Protein AF-0000000086037771 (afdb_homodimer)

Foldseek 3Di:
DPPCPDPPPPPPPDPDDDDDDDDDDDDDDDDDDDDDDDDCPPPCPPDDPPVPCPPPPCPVPPQLAQPDDPVLADADDPPFEEEEEPQLDFLNVLLQLLSLVVVHAYEYEEQDPVSQVVSLVVSCVPRNNLRYHYDYADLLDLVRLLVVLVVCCVRVVAHAEYEYDWADLLLFFAAPVPDDPVSLCRHCSGLAVSVVSNVVSLQSRQSHDRHRYEYEYEADALCVPDQDGRSRSNNVSRVVRNVVQVVVQVSCVVSVNQRYHYEYEYLWAEPDSRLVSPCPDLVSVVLCLQTYDYSNVSSNVRSVVSNVCSVVVPRDYYYHHPDDPVNSVVSVCCCVVPVPSACVPHHHD/DPPCPDPPPPPPPDPDDDDDDDDDDDDDDDDDDDDPDDDCPPPCPDDDPPPVCPVPPCPVVPLLAQPDDPVLADAQDPPFEEEEEPQLDFLNVLLQLLSLVVVHAYEYEEQDPVSQVVSLVVSCVPRNNLRYHYDYADLLDLVRLLVVLVVCCVRVVAHAEYEYDWADLLLFFAAPVPDDPVSLCRHCSGLAVSVVSNVVSLQVRQSHDRHRHEYEYEADALCVPDQDGRSRSNNVSRVVRNVVQVVVQVSCVVSVNQRYHYEYEYLWAEPDSRLVSPCPDLVSVVLCLQTYDYSNVSSNVRSVVSNVCSVVVPRDYYYHHPDDPVNSVVSVCCCVPPVPSACVPHHHD

Radius of gyration: 31.1 Å; Cα contacts (8 Å, |Δi|>4): 1207; chains: 2; bounding box: 119×74×64 Å

Secondary structure (DSSP, 8-state):
----------------------------------------------S-------------------SS-GGGPPP--SSPEEEESS-SSHHHHHHHHHHHHTT-EEEEEES-HHHHHHHHHHHHHHH-TTSEEEEE--TT-HHHHHHHHHHHHHHHSS-SEEEE-----TT----GGG--HHHHHHHHIIIIIHHHHHHHHHHHHHHTSTT-EEEEEE--TTTTS---TT-HHHHHHHHHHHHHHHHHHHHHHHTT--SEEEEEEE--SB-SHHHHTTTTSHHHHHHHHHH-B-HHHHHHHHHHHHHHHHHHT--S--EEESS-HHHHHHHHHHHHHH-TTTTSSS---/----------------------------------------------S-------------------SS-GGGPPP--SSPEEEESS-SSHHHHHHHHHHHHTT-EEEEEES-HHHHHHHHHHHHHHH-TTSEEEEE--TT-HHHHHHHHHHHHHHHSS-SEEEE-----TT----GGG--HHHHHHHHIIIIIHHHHHHHHHHHHHHTSTT-EEEEEE--TTTTS---TT-HHHHHHHHHHHHHHHHHHHHHHHTT--SEEEEEEE--SB-SHHHHTTTTSHHHHHHHHHH-B-HHHHHHHHHHHHHHHHHHT--S--EEESS-HHHHHHHHHHHHHH-TTTTSSS---

Sequence (698 aa):
MACAAFPTLALSLLRPRGLEGGQATRASPLPLLAGLDSLNQTTDLSEVSSRRNFDRKSWTRRAIRAEFPPEEREPMVPPYNVLITGSTKGIGYALAKEFLRAGDNVLICSRSAERVESAVQNLNEEYGEQHVWGTVCDVRVGKEVKELVAFAREKMKYVDIWINNAGSNAYSYKPLAETSDEDLMEVVTTNTLGLMICCREAINLMLSQPRGGHIFNIDGAGSDGRPTPRFAAYGATKRSVVHLTKSLQAELQMQDVKNVMVHNLSPGMVTTDLLMSGATTKQAKFFINILAEPPEVVAEYLVRSVRSVPTSGNQKPTYIRFLTGLKAYSQIFSRIAFGARRNRHLIEDMACAAFPTLALSLLRPRGLEGGQATRASPLPLLAGLDSLNQTTDLSEVSSRRNFDRKSWTRRAIRAEFPPEEREPMVPPYNVLITGSTKGIGYALAKEFLRAGDNVLICSRSAERVESAVQNLNEEYGEQHVWGTVCDVRVGKEVKELVAFAREKMKYVDIWINNAGSNAYSYKPLAETSDEDLMEVVTTNTLGLMICCREAINLMLSQPRGGHIFNIDGAGSDGRPTPRFAAYGATKRSVVHLTKSLQAELQMQDVKNVMVHNLSPGMVTTDLLMSGATTKQAKFFINILAEPPEVVAEYLVRSVRSVPTSGNQKPTYIRFLTGLKAYSQIFSRIAFGARRNRHLIED

InterPro domains:
  IPR002347 Short-chain dehydrogenase/reductase SDR [PF00106] (82-277)
  IPR002347 Short-chain dehydrogenase/reductase SDR [PR00080] (157-168)
  IPR002347 Short-chain dehydrogenase/reductase SDR [PR00080] (213-221)
  IPR002347 Short-chain dehydrogenase/reductase SDR [PR00080] (234-253)
  IPR002347 Short-chain dehydrogenase/reductase SDR [PR00081] (81-98)
  IPR002347 Short-chain dehydrogenase/reductase SDR [PR00081] (157-168)
  IPR002347 Short-chain dehydrogenase/reductase SDR [PR00081] (207-223)
  IPR002347 Short-chain dehydrogenase/reductase SDR [PR00081] (234-253)
  IPR002347 Short-chain dehydrogenase/reductase SDR [PR00081] (258-275)
  IPR020904 Short-chain dehydrogenase/reductase, conserved site [PS00061] (221-249)
  IPR036291 NAD(P)-binding domain superfamily [SSF51735] (81-303)
  IPR052625 Chlorophyll b Reductase [PTHR24314] (74-341)

Solvent-accessible surface area (backbone atoms only — not comparable to full-atom values): 38034 Å² total; per-residue (Å²): 52,68,70,70,79,64,75,82,70,79,68,77,75,69,81,78,78,80,87,79,81,81,76,86,76,83,83,78,80,83,81,76,88,89,78,92,76,80,88,63,84,69,78,75,81,66,75,83,67,74,69,73,73,70,71,74,67,71,71,64,75,70,62,77,53,59,72,54,56,77,86,63,48,44,83,62,60,80,63,41,32,33,38,34,35,38,19,56,47,56,54,33,28,28,36,50,52,44,40,44,73,74,58,24,32,37,37,34,22,22,71,44,60,67,46,28,52,53,40,44,51,56,48,26,74,75,70,34,68,88,34,52,47,61,45,67,34,43,54,64,38,62,67,40,46,51,50,50,50,52,51,42,37,71,76,60,65,52,55,43,35,36,35,48,50,45,65,48,57,61,75,53,65,45,46,62,71,73,54,50,67,67,44,49,49,46,20,43,36,34,39,40,46,11,46,51,48,48,50,24,52,50,49,54,51,19,38,70,38,53,53,14,26,40,35,33,39,53,49,40,25,21,46,85,66,52,59,29,57,36,35,23,69,43,13,15,35,20,28,16,48,56,41,30,40,48,6,49,42,50,38,34,53,75,51,68,41,73,52,52,45,45,28,41,33,31,64,37,34,42,68,29,72,70,51,56,60,53,53,78,42,69,68,43,33,53,49,45,22,51,61,37,40,50,32,59,63,46,19,54,54,49,50,57,56,56,57,45,38,57,67,68,62,61,79,62,77,47,77,51,60,68,60,39,73,68,56,48,52,52,41,49,47,41,24,75,76,70,55,48,49,65,53,62,77,41,83,68,129,54,71,70,72,79,65,75,80,70,80,69,76,74,72,81,77,83,76,83,78,77,85,85,80,73,82,78,80,79,83,81,76,90,89,75,92,72,79,88,64,85,70,77,74,83,67,75,84,66,74,68,71,72,70,68,71,64,70,68,59,73,66,61,77,54,60,72,52,56,78,85,63,46,44,83,61,60,80,65,43,31,33,37,34,35,39,20,56,48,58,53,33,28,28,36,50,52,42,40,44,73,73,58,24,32,38,37,34,21,21,72,45,60,68,48,29,53,52,39,43,50,57,48,28,74,73,70,34,68,88,35,52,47,58,45,68,35,44,54,66,36,62,71,39,45,51,51,48,50,53,50,44,37,71,75,59,64,55,53,44,36,40,35,48,50,46,64,46,56,61,73,54,64,44,47,59,71,72,55,50,68,68,43,51,49,48,20,44,36,34,37,41,45,10,45,51,47,48,50,24,52,49,50,53,52,19,38,71,37,54,52,15,26,38,35,32,40,52,49,40,25,21,44,84,65,52,58,29,58,34,36,24,68,42,14,15,34,20,30,16,47,57,41,30,39,49,5,49,42,48,38,33,52,75,50,69,39,72,52,52,47,45,28,41,32,32,65,37,35,45,68,31,71,71,50,54,59,53,54,78,43,70,66,43,33,54,49,44,22,50,60,38,40,50,33,59,65,46,18,53,55,51,49,57,55,56,57,45,38,57,68,68,62,62,78,62,78,47,77,50,60,68,61,38,72,68,58,47,51,52,41,50,48,40,26,74,75,71,54,47,49,64,53,63,78,43,83,67,130

pLDDT: mean 80.68, std 28.63, range [15.07, 98.94]

Nearest PDB structures (foldseek):
  8cwl-assembly1_B  TM=8.605E-01  e=1.372E-14  Homo sapiens
  1iy8-assembly1_B  TM=8.433E-01  e=8.515E-14  Leifsonia aquatica
  6jhb-assembly1_B-2  TM=7.775E-01  e=3.754E-15  Microcystis aeruginosa FACHB-905 = DIANCHI905
  5o98-assembly2_B  TM=7.908E-01  e=5.638E-14  Catharanthus roseus
  5o98-assembly1_A  TM=7.936E-01  e=1.364E-13  Catharanthus roseus

Structure (mmCIF, N/CA/C/O backbone):
data_AF-0000000086037771-model_v1
#
loop_
_entity.id
_entity.type
_entity.pdbx_description
1 polymer 'chlorophyll(ide) b reductase'
#
loop_
_atom_site.group_PDB
_atom_site.id
_atom_site.type_symbol
_atom_site.label_atom_id
_atom_site.label_alt_id
_atom_site.label_comp_id
_atom_site.label_asym_id
_atom_site.label_entity_id
_atom_site.label_seq_id
_atom_site.pdbx_PDB_ins_code
_atom_site.Cartn_x
_atom_site.Cartn_y
_atom_site.Cartn_z
_atom_site.occupancy
_atom_site.B_iso_or_equiv
_atom_site.auth_seq_id
_atom_site.auth_comp_id
_atom_site.auth_asym_id
_atom_site.auth_atom_id
_atom_site.pdbx_PDB_model_num
ATOM 1 N N . MET A 1 1 ? 10.148 10.547 -3.143 1 18.75 1 MET A N 1
ATOM 2 C CA . MET A 1 1 ? 11.461 10.672 -3.77 1 18.75 1 MET A CA 1
ATOM 3 C C . MET A 1 1 ? 11.422 10.195 -5.215 1 18.75 1 MET A C 1
ATOM 5 O O . MET A 1 1 ? 11.195 9.016 -5.48 1 18.75 1 MET A O 1
ATOM 9 N N . ALA A 1 2 ? 10.977 11.148 -6.008 1 21.39 2 ALA A N 1
ATOM 10 C CA . ALA A 1 2 ? 10.508 11.008 -7.383 1 21.39 2 ALA A CA 1
ATOM 11 C C . ALA A 1 2 ? 11.609 10.469 -8.289 1 21.39 2 ALA A C 1
ATOM 13 O O . ALA A 1 2 ? 12.609 11.148 -8.531 1 21.39 2 ALA A O 1
ATOM 14 N N . CYS A 1 3 ? 11.945 9.266 -7.988 1 23.08 3 CYS A N 1
ATOM 15 C CA . CYS A 1 3 ? 12.945 8.75 -8.914 1 23.08 3 CYS A CA 1
ATOM 16 C C . CYS A 1 3 ? 12.492 8.914 -10.359 1 23.08 3 CYS A C 1
ATOM 18 O O . CYS A 1 3 ? 11.469 8.359 -10.758 1 23.08 3 CYS A O 1
ATOM 20 N N . ALA A 1 4 ? 12.766 10.055 -10.922 1 23.73 4 ALA A N 1
ATOM 21 C CA . ALA A 1 4 ? 12.578 10.477 -12.312 1 23.73 4 ALA A CA 1
ATOM 22 C C . ALA A 1 4 ? 13.172 9.461 -13.281 1 23.73 4 ALA A C 1
ATOM 24 O O . ALA A 1 4 ? 14.398 9.312 -13.359 1 23.73 4 ALA A O 1
ATOM 25 N N . ALA A 1 5 ? 12.617 8.305 -13.242 1 26.16 5 ALA A N 1
ATOM 26 C CA . ALA A 1 5 ? 13.102 7.465 -14.336 1 26.16 5 ALA A CA 1
ATOM 27 C C . ALA A 1 5 ? 13 8.195 -15.672 1 26.16 5 ALA A C 1
ATOM 29 O O . ALA A 1 5 ? 11.898 8.469 -16.156 1 26.16 5 ALA A O 1
ATOM 30 N N . PHE A 1 6 ? 13.875 9.219 -15.891 1 27.41 6 PHE A N 1
ATOM 31 C CA . PHE A 1 6 ? 13.945 9.984 -17.125 1 27.41 6 PHE A CA 1
ATOM 32 C C . PHE A 1 6 ? 14.125 9.062 -18.328 1 27.41 6 PHE A C 1
ATOM 34 O O . PHE A 1 6 ? 14.766 8.016 -18.219 1 27.41 6 PHE A O 1
ATOM 41 N N . PRO A 1 7 ? 13.234 9.102 -19.266 1 28.2 7 PRO A N 1
ATOM 42 C CA . PRO A 1 7 ? 13.352 8.359 -20.531 1 28.2 7 PRO A CA 1
ATOM 43 C C . PRO A 1 7 ? 14.75 8.43 -21.125 1 28.2 7 PRO A C 1
ATOM 45 O O . PRO A 1 7 ? 15.492 9.383 -20.875 1 28.2 7 PRO A O 1
ATOM 48 N N . THR A 1 8 ? 15.453 7.332 -21.203 1 26.8 8 THR A N 1
ATOM 49 C CA . THR A 1 8 ? 16.703 7.156 -21.953 1 26.8 8 THR A CA 1
ATOM 50 C C . THR A 1 8 ? 16.656 7.922 -23.266 1 26.8 8 THR A C 1
ATOM 52 O O . THR A 1 8 ? 15.852 7.602 -24.156 1 26.8 8 THR A O 1
ATOM 55 N N . LEU A 1 9 ? 16.484 9.266 -23.156 1 24.27 9 LEU A N 1
ATOM 56 C CA . LEU A 1 9 ? 16.719 9.93 -24.438 1 24.27 9 LEU A CA 1
ATOM 57 C C . LEU A 1 9 ? 18.016 9.453 -25.078 1 24.27 9 LEU A C 1
ATOM 59 O O . LEU A 1 9 ? 19.094 9.578 -24.484 1 24.27 9 LEU A O 1
ATOM 63 N N . ALA A 1 10 ? 17.953 8.312 -25.859 1 24.06 10 ALA A N 1
ATOM 64 C CA . ALA A 1 10 ? 19.016 7.938 -26.797 1 24.06 10 ALA A CA 1
ATOM 65 C C . ALA A 1 10 ? 19.578 9.164 -27.516 1 24.06 10 ALA A C 1
ATOM 67 O O . ALA A 1 10 ? 18.922 9.734 -28.375 1 24.06 10 ALA A O 1
ATOM 68 N N . LEU A 1 11 ? 20.078 10.164 -26.703 1 21.5 11 LEU A N 1
ATOM 69 C CA . LEU A 1 11 ? 20.766 11.242 -27.375 1 21.5 11 LEU A CA 1
ATOM 70 C C . LEU A 1 11 ? 21.844 10.695 -28.312 1 21.5 11 LEU A C 1
ATOM 72 O O . LEU A 1 11 ? 22.781 10.016 -27.859 1 21.5 11 LEU A O 1
ATOM 76 N N . SER A 1 12 ? 21.453 10.344 -29.516 1 21.69 12 SER A N 1
ATOM 77 C CA . SER A 1 12 ? 22.391 10.156 -30.625 1 21.69 12 SER A CA 1
ATOM 78 C C . SER A 1 12 ? 23.422 11.281 -30.672 1 21.69 12 SER A C 1
ATOM 80 O O . SER A 1 12 ? 23.062 12.453 -30.812 1 21.69 12 SER A O 1
ATOM 82 N N . LEU A 1 13 ? 24.375 11.094 -29.781 1 21.02 13 LEU A N 1
ATOM 83 C CA . LEU A 1 13 ? 25.578 11.898 -29.703 1 21.02 13 LEU A CA 1
ATOM 84 C C . LEU A 1 13 ? 26.141 12.203 -31.094 1 21.02 13 LEU A C 1
ATOM 86 O O . LEU A 1 13 ? 26.438 11.281 -31.859 1 21.02 13 LEU A O 1
ATOM 90 N N . LEU A 1 14 ? 25.656 13.305 -31.625 1 18.83 14 LEU A N 1
ATOM 91 C CA . LEU A 1 14 ? 26.25 13.867 -32.812 1 18.83 14 LEU A CA 1
ATOM 92 C C . LEU A 1 14 ? 27.75 14.086 -32.656 1 18.83 14 LEU A C 1
ATOM 94 O O . LEU A 1 14 ? 28.203 14.477 -31.562 1 18.83 14 LEU A O 1
ATOM 98 N N . ARG A 1 15 ? 28.562 13.516 -33.531 1 21.62 15 ARG A N 1
ATOM 99 C CA . ARG A 1 15 ? 30 13.453 -33.719 1 21.62 15 ARG A CA 1
ATOM 100 C C . ARG A 1 15 ? 30.594 14.852 -33.844 1 21.62 15 ARG A C 1
ATOM 102 O O . ARG A 1 15 ? 30.469 15.5 -34.875 1 21.62 15 ARG A O 1
ATOM 109 N N . PRO A 1 16 ? 30.328 15.766 -32.719 1 16.59 16 PRO A N 1
ATOM 110 C CA . PRO A 1 16 ? 30.844 17.047 -33.188 1 16.59 16 PRO A CA 1
ATOM 111 C C . PRO A 1 16 ? 32.344 17.016 -33.469 1 16.59 16 PRO A C 1
ATOM 113 O O . PRO A 1 16 ? 33.094 16.266 -32.812 1 16.59 16 PRO A O 1
ATOM 116 N N . ARG A 1 17 ? 32.781 17.594 -34.594 1 18.31 17 ARG A N 1
ATOM 117 C CA . ARG A 1 17 ? 34.062 17.625 -35.281 1 18.31 17 ARG A CA 1
ATOM 118 C C . ARG A 1 17 ? 35.094 18.422 -34.5 1 18.31 17 ARG A C 1
ATOM 120 O O . ARG A 1 17 ? 36.25 18.016 -34.375 1 18.31 17 ARG A O 1
ATOM 127 N N . GLY A 1 18 ? 34.688 19.719 -34.062 1 16.14 18 GLY A N 1
ATOM 128 C CA . GLY A 1 18 ? 35.625 20.656 -34.688 1 16.14 18 GLY A CA 1
ATOM 129 C C . GLY A 1 18 ? 36.906 20.828 -33.906 1 16.14 18 GLY A C 1
ATOM 130 O O . GLY A 1 18 ? 37.969 20.422 -34.375 1 16.14 18 GLY A O 1
ATOM 131 N N . LEU A 1 19 ? 37.062 22.078 -33.156 1 17.3 19 LEU A N 1
ATOM 132 C CA . LEU A 1 19 ? 38.062 23.078 -33.438 1 17.3 19 LEU A CA 1
ATOM 133 C C . LEU A 1 19 ? 39.281 22.891 -32.531 1 17.3 19 LEU A C 1
ATOM 135 O O . LEU A 1 19 ? 39.156 22.359 -31.438 1 17.3 19 LEU A O 1
ATOM 139 N N . GLU A 1 20 ? 40.469 23.234 -33 1 17.86 20 GLU A N 1
ATOM 140 C CA . GLU A 1 20 ? 41.938 23.109 -32.906 1 17.86 20 GLU A CA 1
ATOM 141 C C . GLU A 1 20 ? 42.469 23.969 -31.781 1 17.86 20 GLU A C 1
ATOM 143 O O . GLU A 1 20 ? 43.656 23.906 -31.469 1 17.86 20 GLU A O 1
ATOM 148 N N . GLY A 1 21 ? 41.562 24.719 -30.984 1 16.25 21 GLY A N 1
ATOM 149 C CA . GLY A 1 21 ? 42.312 25.938 -30.734 1 16.25 21 GLY A CA 1
ATOM 150 C C . GLY A 1 21 ? 43.531 25.734 -29.844 1 16.25 21 GLY A C 1
ATOM 151 O O . GLY A 1 21 ? 43.625 24.688 -29.188 1 16.25 21 GLY A O 1
ATOM 152 N N . GLY A 1 22 ? 44.375 26.828 -29.812 1 16.28 22 GLY A N 1
ATOM 153 C CA . GLY A 1 22 ? 45.781 27.172 -29.688 1 16.28 22 GLY A CA 1
ATOM 154 C C . GLY A 1 22 ? 46.281 27.141 -28.266 1 16.28 22 GLY A C 1
ATOM 155 O O . GLY A 1 22 ? 45.469 26.969 -27.328 1 16.28 22 GLY A O 1
ATOM 156 N N . GLN A 1 23 ? 47.344 27.859 -28.016 1 16.14 23 GLN A N 1
ATOM 157 C CA . GLN A 1 23 ? 48.688 27.734 -27.453 1 16.14 23 GLN A CA 1
ATOM 158 C C . GLN A 1 23 ? 48.75 28.312 -26.031 1 16.14 23 GLN A C 1
ATOM 160 O O . GLN A 1 23 ? 49.75 28.172 -25.344 1 16.14 23 GLN A O 1
ATOM 165 N N . ALA A 1 24 ? 47.594 28.953 -25.5 1 15.95 24 ALA A N 1
ATOM 166 C CA . ALA A 1 24 ? 48.125 30.125 -24.797 1 15.95 24 ALA A CA 1
ATOM 167 C C . ALA A 1 24 ? 49.031 29.703 -23.625 1 15.95 24 ALA A C 1
ATOM 169 O O . ALA A 1 24 ? 48.688 28.766 -22.891 1 15.95 24 ALA A O 1
ATOM 170 N N . THR A 1 25 ? 50.219 30.359 -23.406 1 15.62 25 THR A N 1
ATOM 171 C CA . THR A 1 25 ? 51.531 30.312 -22.766 1 15.62 25 THR A CA 1
ATOM 172 C C . THR A 1 25 ? 51.438 30.656 -21.281 1 15.62 25 THR A C 1
ATOM 174 O O . THR A 1 25 ? 52.188 30.125 -20.469 1 15.62 25 THR A O 1
ATOM 177 N N . ARG A 1 26 ? 50.406 31.547 -20.875 1 15.24 26 ARG A N 1
ATOM 178 C CA . ARG A 1 26 ? 51.125 32.594 -20.141 1 15.24 26 ARG A CA 1
ATOM 179 C C . ARG A 1 26 ? 51.688 32.094 -18.828 1 15.24 26 ARG A C 1
ATOM 181 O O . ARG A 1 26 ? 51.344 30.984 -18.391 1 15.24 26 ARG A O 1
ATOM 188 N N . ALA A 1 27 ? 51.531 33.094 -17.797 1 15.87 27 ALA A N 1
ATOM 189 C CA . ALA A 1 27 ? 52.406 33.938 -16.984 1 15.87 27 ALA A CA 1
ATOM 190 C C . ALA A 1 27 ? 52.625 33.344 -15.602 1 15.87 27 ALA A C 1
ATOM 192 O O . ALA A 1 27 ? 51.812 32.562 -15.109 1 15.87 27 ALA A O 1
ATOM 193 N N . SER A 1 28 ? 53.75 33.625 -15.055 1 16.48 28 SER A N 1
ATOM 194 C CA . SER A 1 28 ? 54.781 33.25 -14.094 1 16.48 28 SER A CA 1
ATOM 195 C C . SER A 1 28 ? 54.375 33.562 -12.664 1 16.48 28 SER A C 1
ATOM 197 O O . SER A 1 28 ? 55.156 33.406 -11.727 1 16.48 28 SER A O 1
ATOM 199 N N . PRO A 1 29 ? 53 33.5 -12.32 1 15.55 29 PRO A N 1
ATOM 200 C CA . PRO A 1 29 ? 52.844 34.406 -11.188 1 15.55 29 PRO A CA 1
ATOM 201 C C . PRO A 1 29 ? 53.781 34.094 -10.031 1 15.55 29 PRO A C 1
ATOM 203 O O . PRO A 1 29 ? 54.25 32.969 -9.906 1 15.55 29 PRO A O 1
ATOM 206 N N . LEU A 1 30 ? 53.906 35.188 -9.164 1 16.53 30 LEU A N 1
ATOM 207 C CA . LEU A 1 30 ? 54.844 35.781 -8.195 1 16.53 30 LEU A CA 1
ATOM 208 C C . LEU A 1 30 ? 54.844 34.969 -6.902 1 16.53 30 LEU A C 1
ATOM 210 O O . LEU A 1 30 ? 53.875 34.281 -6.582 1 16.53 30 LEU A O 1
ATOM 214 N N . PRO A 1 31 ? 55.875 35.25 -6.027 1 17.14 31 PRO A N 1
ATOM 215 C CA . PRO A 1 31 ? 56.781 34.656 -5.051 1 17.14 31 PRO A CA 1
ATOM 216 C C . PRO A 1 31 ? 56.219 34.594 -3.643 1 17.14 31 PRO A C 1
ATOM 218 O O . PRO A 1 31 ? 56.875 34.156 -2.701 1 17.14 31 PRO A O 1
ATOM 221 N N . LEU A 1 32 ? 54.844 34.969 -3.479 1 15.07 32 LEU A N 1
ATOM 222 C CA . LEU A 1 32 ? 54.781 35.719 -2.236 1 15.07 32 LEU A CA 1
ATOM 223 C C . LEU A 1 32 ? 55.375 34.906 -1.076 1 15.07 32 LEU A C 1
ATOM 225 O O . LEU A 1 32 ? 55.469 33.688 -1.158 1 15.07 32 LEU A O 1
ATOM 229 N N . LEU A 1 33 ? 54.531 34.875 0.107 1 15.66 33 LEU A N 1
ATOM 230 C CA . LEU A 1 33 ? 54.688 35.406 1.449 1 15.66 33 LEU A CA 1
ATOM 231 C C . LEU A 1 33 ? 55.281 34.375 2.387 1 15.66 33 LEU A C 1
ATOM 233 O O . LEU A 1 33 ? 55.125 33.188 2.174 1 15.66 33 LEU A O 1
ATOM 237 N N . ALA A 1 34 ? 55.719 34.875 3.686 1 15.94 34 ALA A N 1
ATOM 238 C CA . ALA A 1 34 ? 56.75 34.906 4.715 1 15.94 34 ALA A CA 1
ATOM 239 C C . ALA A 1 34 ? 56.656 33.688 5.641 1 15.94 34 ALA A C 1
ATOM 241 O O . ALA A 1 34 ? 55.625 33 5.637 1 15.94 34 ALA A O 1
ATOM 242 N N . GLY A 1 35 ? 56.75 33.938 6.992 1 15.91 35 GLY A N 1
ATOM 243 C CA . GLY A 1 35 ? 57.75 33.656 8.023 1 15.91 35 GLY A CA 1
ATOM 244 C C . GLY A 1 35 ? 57.344 32.469 8.883 1 15.91 35 GLY A C 1
ATOM 245 O O . GLY A 1 35 ? 58.219 31.656 9.258 1 15.91 35 GLY A O 1
ATOM 246 N N . LEU A 1 36 ? 56.188 32.562 9.688 1 18.17 36 LEU A N 1
ATOM 247 C CA . LEU A 1 36 ? 56.344 32.375 11.125 1 18.17 36 LEU A CA 1
ATOM 248 C C . LEU A 1 36 ? 56.5 30.891 11.461 1 18.17 36 LEU A C 1
ATOM 250 O O . LEU A 1 36 ? 55.75 30.062 10.977 1 18.17 36 LEU A O 1
ATOM 254 N N . ASP A 1 37 ? 57.531 30.484 12.219 1 16.08 37 ASP A N 1
ATOM 255 C CA . ASP A 1 37 ? 58.406 29.344 12.508 1 16.08 37 ASP A CA 1
ATOM 256 C C . ASP A 1 37 ? 57.625 28.281 13.289 1 16.08 37 ASP A C 1
ATOM 258 O O . ASP A 1 37 ? 57.656 27.094 12.93 1 16.08 37 ASP A O 1
ATOM 262 N N . SER A 1 38 ? 57.5 28.469 14.641 1 17.3 38 SER A N 1
ATOM 263 C CA . SER A 1 38 ? 58.281 27.625 15.539 1 17.3 38 SER A CA 1
ATOM 264 C C . SER A 1 38 ? 57.594 26.281 15.75 1 17.3 38 SER A C 1
ATOM 266 O O . SER A 1 38 ? 58.188 25.219 15.57 1 17.3 38 SER A O 1
ATOM 268 N N . LEU A 1 39 ? 57.031 26.047 17.094 1 19.77 39 LEU A N 1
ATOM 269 C CA . LEU A 1 39 ? 57.406 25.062 18.109 1 19.77 39 LEU A CA 1
ATOM 270 C C . LEU A 1 39 ? 56.531 23.797 17.984 1 19.77 39 LEU A C 1
ATOM 272 O O . LEU A 1 39 ? 55.312 23.859 18.172 1 19.77 39 LEU A O 1
ATOM 276 N N . ASN A 1 40 ? 56.906 22.812 17.25 1 18.34 40 ASN A N 1
ATOM 277 C CA . ASN A 1 40 ? 56.219 21.609 16.797 1 18.34 40 ASN A CA 1
ATOM 278 C C . ASN A 1 40 ? 56.156 20.562 17.906 1 18.34 40 ASN A C 1
ATOM 280 O O . ASN A 1 40 ? 55.938 19.375 17.641 1 18.34 40 ASN A O 1
ATOM 284 N N . GLN A 1 41 ? 56.344 20.891 19.156 1 20.31 41 GLN A N 1
ATOM 285 C CA . GLN A 1 41 ? 56.719 19.641 19.828 1 20.31 41 GLN A CA 1
ATOM 286 C C . GLN A 1 41 ? 55.594 18.609 19.688 1 20.31 41 GLN A C 1
ATOM 288 O O . GLN A 1 41 ? 54.469 18.828 20.125 1 20.31 41 GLN A O 1
ATOM 293 N N . THR A 1 42 ? 55.75 17.719 18.75 1 20.47 42 THR A N 1
ATOM 294 C CA . THR A 1 42 ? 54.844 16.641 18.312 1 20.47 42 THR A CA 1
ATOM 295 C C . THR A 1 42 ? 54.812 15.516 19.344 1 20.47 42 THR A C 1
ATOM 297 O O . THR A 1 42 ? 55.812 14.82 19.547 1 20.47 42 THR A O 1
ATOM 300 N N . THR A 1 43 ? 54.438 15.836 20.609 1 22 43 THR A N 1
ATOM 301 C CA . THR A 1 43 ? 54.438 14.664 21.469 1 22 43 THR A CA 1
ATOM 302 C C . THR A 1 43 ? 53.781 13.469 20.781 1 22 43 THR A C 1
ATOM 304 O O . THR A 1 43 ? 52.781 13.617 20.094 1 22 43 THR A O 1
ATOM 307 N N . ASP A 1 44 ? 54.594 12.328 20.656 1 21.38 44 ASP A N 1
ATOM 308 C CA . ASP A 1 44 ? 54.5 11.055 19.953 1 21.38 44 ASP A CA 1
ATOM 309 C C . ASP A 1 44 ? 53.344 10.203 20.484 1 21.38 44 ASP A C 1
ATOM 311 O O . ASP A 1 44 ? 53.438 9.602 21.562 1 21.38 44 ASP A O 1
ATOM 315 N N . LEU A 1 45 ? 52.281 10.812 20.875 1 21.55 45 LEU A N 1
ATOM 316 C CA . LEU A 1 45 ? 51.312 9.859 21.406 1 21.55 45 LEU A CA 1
ATOM 317 C C . LEU A 1 45 ? 51.094 8.719 20.422 1 21.55 45 LEU A C 1
ATOM 319 O O . LEU A 1 45 ? 50.344 8.859 19.453 1 21.55 45 LEU A O 1
ATOM 323 N N . SER A 1 46 ? 52.125 7.973 20.031 1 21.58 46 SER A N 1
ATOM 324 C CA . SER A 1 46 ? 52.125 6.926 19 1 21.58 46 SER A CA 1
ATOM 325 C C . SER A 1 46 ? 51.125 5.828 19.328 1 21.58 46 SER A C 1
ATOM 327 O O . SER A 1 46 ? 50.5 5.266 18.422 1 21.58 46 SER A O 1
ATOM 329 N N . GLU A 1 47 ? 51.188 5.344 20.5 1 22.23 47 GLU A N 1
ATOM 330 C CA . GLU A 1 47 ? 51.219 3.883 20.484 1 22.23 47 GLU A CA 1
ATOM 331 C C . GLU A 1 47 ? 49.906 3.309 19.906 1 22.23 47 GLU A C 1
ATOM 333 O O . GLU A 1 47 ? 49.969 2.461 19.016 1 22.23 47 GLU A O 1
ATOM 338 N N . VAL A 1 48 ? 48.938 3.039 20.781 1 23.05 48 VAL A N 1
ATOM 339 C CA . VAL A 1 48 ? 48.281 1.749 20.812 1 23.05 48 VAL A CA 1
ATOM 340 C C . VAL A 1 48 ? 47.125 1.741 19.781 1 23.05 48 VAL A C 1
ATOM 342 O O . VAL A 1 48 ? 45.969 1.743 20.156 1 23.05 48 VAL A O 1
ATOM 345 N N . SER A 1 49 ? 47.125 2.568 18.828 1 21.67 49 SER A N 1
ATOM 346 C CA . SER A 1 49 ? 45.938 2.557 17.984 1 21.67 49 SER A CA 1
ATOM 347 C C . SER A 1 49 ? 45.781 1.208 17.297 1 21.67 49 SER A C 1
ATOM 349 O O . SER A 1 49 ? 46.406 0.943 16.266 1 21.67 49 SER A O 1
ATOM 351 N N . SER A 1 50 ? 45.938 0.135 18 1 23.66 50 SER A N 1
ATOM 352 C CA . SER A 1 50 ? 45.75 -1 17.094 1 23.66 50 SER A CA 1
ATOM 353 C C . SER A 1 50 ? 44.438 -0.875 16.328 1 23.66 50 SER A C 1
ATOM 355 O O . SER A 1 50 ? 43.375 -0.745 16.922 1 23.66 50 SER A O 1
ATOM 357 N N . ARG A 1 51 ? 44.469 -0.266 15.258 1 25.41 51 ARG A N 1
ATOM 358 C CA . ARG A 1 51 ? 43.469 -0.224 14.195 1 25.41 51 ARG A CA 1
ATOM 359 C C . ARG A 1 51 ? 42.938 -1.622 13.875 1 25.41 51 ARG A C 1
ATOM 361 O O . ARG A 1 51 ? 43.656 -2.451 13.32 1 25.41 51 ARG A O 1
ATOM 368 N N . ARG A 1 52 ? 42.281 -2.17 14.797 1 26.23 52 ARG A N 1
ATOM 369 C CA . ARG A 1 52 ? 41.719 -3.424 14.328 1 26.23 52 ARG A CA 1
ATOM 370 C C . ARG A 1 52 ? 41.156 -3.279 12.914 1 26.23 52 ARG A C 1
ATOM 372 O O . ARG A 1 52 ? 40.375 -2.367 12.633 1 26.23 52 ARG A O 1
ATOM 379 N N . ASN A 1 53 ? 42 -3.611 11.914 1 25.38 53 ASN A N 1
ATOM 380 C CA . ASN A 1 53 ? 41.656 -3.811 10.516 1 25.38 53 ASN A CA 1
ATOM 381 C C . ASN A 1 53 ? 40.312 -4.512 10.383 1 25.38 53 ASN A C 1
ATOM 383 O O . ASN A 1 53 ? 40.156 -5.691 10.719 1 25.38 53 ASN A O 1
ATOM 387 N N . PHE A 1 54 ? 39.281 -3.793 10.914 1 27.41 54 PHE A N 1
ATOM 388 C CA . PHE A 1 54 ? 38.031 -4.418 10.461 1 27.41 54 PHE A CA 1
ATOM 389 C C . PHE A 1 54 ? 38.125 -4.758 8.977 1 27.41 54 PHE A C 1
ATOM 391 O O . PHE A 1 54 ? 38.375 -3.879 8.148 1 27.41 54 PHE A O 1
ATOM 398 N N . ASP A 1 55 ? 38.688 -5.84 8.641 1 25.47 55 ASP A N 1
ATOM 399 C CA . ASP A 1 55 ? 38.594 -6.391 7.297 1 25.47 55 ASP A CA 1
ATOM 400 C C . ASP A 1 55 ? 37.25 -6.023 6.652 1 25.47 55 ASP A C 1
ATOM 402 O O . ASP A 1 55 ? 36.188 -6.328 7.195 1 25.47 55 ASP A O 1
ATOM 406 N N . ARG A 1 56 ? 37.188 -4.898 6.051 1 26.23 56 ARG A N 1
ATOM 407 C CA . ARG A 1 56 ? 36.125 -4.668 5.051 1 26.23 56 ARG A CA 1
ATOM 408 C C . ARG A 1 56 ? 35.875 -5.926 4.23 1 26.23 56 ARG A C 1
ATOM 410 O O . ARG A 1 56 ? 36.594 -6.203 3.27 1 26.23 56 ARG A O 1
ATOM 417 N N . LYS A 1 57 ? 35.594 -6.996 4.883 1 31.64 57 LYS A N 1
ATOM 418 C CA . LYS A 1 57 ? 35.062 -8.047 4.008 1 31.64 57 LYS A CA 1
ATOM 419 C C . LYS A 1 57 ? 34.25 -7.449 2.871 1 31.64 57 LYS A C 1
ATOM 421 O O . LYS A 1 57 ? 33.312 -6.664 3.109 1 31.64 57 LYS A O 1
ATOM 426 N N . SER A 1 58 ? 34.875 -7.188 1.771 1 29.06 58 SER A N 1
ATOM 427 C CA . SER A 1 58 ? 34.219 -6.973 0.472 1 29.06 58 SER A CA 1
ATOM 428 C C . SER A 1 58 ? 32.875 -7.648 0.399 1 29.06 58 SER A C 1
ATOM 430 O O . SER A 1 58 ? 32.781 -8.875 0.347 1 29.06 58 SER A O 1
ATOM 432 N N . TRP A 1 59 ? 32.062 -7.34 1.269 1 29.36 59 TRP A N 1
ATOM 433 C CA . TRP A 1 59 ? 30.734 -7.805 0.895 1 29.36 59 TRP A CA 1
ATOM 434 C C . TRP A 1 59 ? 30.5 -7.641 -0.603 1 29.36 59 TRP A C 1
ATOM 436 O O . TRP A 1 59 ? 30.438 -6.52 -1.108 1 29.36 59 TRP A O 1
ATOM 446 N N . THR A 1 60 ? 31.375 -8.359 -1.349 1 30.7 60 THR A N 1
ATOM 447 C CA . THR A 1 60 ? 31.047 -8.5 -2.766 1 30.7 60 THR A CA 1
ATOM 448 C C . THR A 1 60 ? 29.547 -8.375 -2.99 1 30.7 60 THR A C 1
ATOM 450 O O . THR A 1 60 ? 28.766 -9.109 -2.383 1 30.7 60 THR A O 1
ATOM 453 N N . ARG A 1 61 ? 29.156 -7.254 -3.27 1 37.22 61 ARG A N 1
ATOM 454 C CA . ARG A 1 61 ? 27.844 -7.082 -3.879 1 37.22 61 ARG A CA 1
ATOM 455 C C . ARG A 1 61 ? 27.438 -8.32 -4.684 1 37.22 61 ARG A C 1
ATOM 457 O O . ARG A 1 61 ? 27.859 -8.477 -5.832 1 37.22 61 ARG A O 1
ATOM 464 N N . ARG A 1 62 ? 27.484 -9.43 -4.082 1 34.06 62 ARG A N 1
ATOM 465 C CA . ARG A 1 62 ? 27 -10.469 -4.98 1 34.06 62 ARG A CA 1
ATOM 466 C C . ARG A 1 62 ? 25.688 -10.055 -5.637 1 34.06 62 ARG A C 1
ATOM 468 O O . ARG A 1 62 ? 24.656 -9.992 -4.977 1 34.06 62 ARG A O 1
ATOM 475 N N . ALA A 1 63 ? 25.781 -9.219 -6.578 1 45.47 63 ALA A N 1
ATOM 476 C CA . ALA A 1 63 ? 24.641 -8.992 -7.469 1 45.47 63 ALA A CA 1
ATOM 477 C C . ALA A 1 63 ? 23.781 -10.25 -7.586 1 45.47 63 ALA A C 1
ATOM 479 O O . ALA A 1 63 ? 24.312 -11.359 -7.727 1 45.47 63 ALA A O 1
ATOM 480 N N . ILE A 1 64 ? 22.641 -10.211 -7.07 1 50.72 64 ILE A N 1
ATOM 481 C CA . ILE A 1 64 ? 21.672 -11.273 -7.34 1 50.72 64 ILE A CA 1
ATOM 482 C C . ILE A 1 64 ? 21.828 -11.758 -8.781 1 50.72 64 ILE A C 1
ATOM 484 O O . ILE A 1 64 ? 21.547 -11.008 -9.727 1 50.72 64 ILE A O 1
ATOM 488 N N . ARG A 1 65 ? 22.844 -12.508 -9.07 1 53.5 65 ARG A N 1
ATOM 489 C CA . ARG A 1 65 ? 22.969 -13.102 -10.398 1 53.5 65 ARG A CA 1
ATOM 490 C C . ARG A 1 65 ? 22.297 -14.461 -10.453 1 53.5 65 ARG A C 1
ATOM 492 O O . ARG A 1 65 ? 22.266 -15.195 -9.461 1 53.5 65 ARG A O 1
ATOM 499 N N . ALA A 1 66 ? 21.609 -14.625 -11.547 1 55.75 66 ALA A N 1
ATOM 500 C CA . ALA A 1 66 ? 21.172 -15.992 -11.805 1 55.75 66 ALA A CA 1
ATOM 501 C C . ALA A 1 66 ? 22.328 -16.984 -11.672 1 55.75 66 ALA A C 1
ATOM 503 O O . ALA A 1 66 ? 23.406 -16.75 -12.211 1 55.75 66 ALA A O 1
ATOM 504 N N . GLU A 1 67 ? 22.125 -17.797 -10.773 1 57.38 67 GLU A N 1
ATOM 505 C CA . GLU A 1 67 ? 23.172 -18.766 -10.492 1 57.38 67 GLU A CA 1
ATOM 506 C C . GLU A 1 67 ? 23.516 -19.594 -11.727 1 57.38 67 GLU A C 1
ATOM 508 O O . GLU A 1 67 ? 24.609 -20.141 -11.844 1 57.38 67 GLU A O 1
ATOM 513 N N . PHE A 1 68 ? 22.531 -19.703 -12.625 1 59.22 68 PHE A N 1
ATOM 514 C CA . PHE A 1 68 ? 22.75 -20.562 -13.773 1 59.22 68 PHE A CA 1
ATOM 515 C C . PHE A 1 68 ? 22.859 -19.734 -15.055 1 59.22 68 PHE A C 1
ATOM 517 O O . PHE A 1 68 ? 21.969 -18.953 -15.375 1 59.22 68 PHE A O 1
ATOM 524 N N . PRO A 1 69 ? 24 -19.844 -15.703 1 61.16 69 PRO A N 1
ATOM 525 C CA . PRO A 1 69 ? 24.094 -19.203 -17.016 1 61.16 69 PRO A CA 1
ATOM 526 C C . PRO A 1 69 ? 23.031 -19.688 -18 1 61.16 69 PRO A C 1
ATOM 528 O O . PRO A 1 69 ? 22.469 -20.766 -17.812 1 61.16 69 PRO A O 1
ATOM 531 N N . PRO A 1 70 ? 22.562 -18.859 -18.797 1 59.69 70 PRO A N 1
ATOM 532 C CA . PRO A 1 70 ? 21.5 -19.188 -19.75 1 59.69 70 PRO A CA 1
ATOM 533 C C . PRO A 1 70 ? 21.703 -20.547 -20.391 1 59.69 70 PRO A C 1
ATOM 535 O O . PRO A 1 70 ? 20.719 -21.234 -20.703 1 59.69 70 PRO A O 1
ATOM 538 N N . GLU A 1 71 ? 22.828 -20.859 -20.562 1 58.31 71 GLU A N 1
ATOM 539 C CA . GLU A 1 71 ? 23.125 -22.109 -21.266 1 58.31 71 GLU A CA 1
ATOM 540 C C . GLU A 1 71 ? 22.734 -23.328 -20.406 1 58.31 71 GLU A C 1
ATOM 542 O O . GLU A 1 71 ? 22.516 -24.422 -20.938 1 58.31 71 GLU A O 1
ATOM 547 N N . GLU A 1 72 ? 22.625 -23.219 -19.156 1 67.25 72 GLU A N 1
ATOM 548 C CA . GLU A 1 72 ? 22.344 -24.328 -18.266 1 67.25 72 GLU A CA 1
ATOM 549 C C . GLU A 1 72 ? 20.891 -24.297 -17.781 1 67.25 72 GLU A C 1
ATOM 551 O O . GLU A 1 72 ? 20.5 -25.047 -16.891 1 67.25 72 GLU A O 1
ATOM 556 N N . ARG A 1 73 ? 20.141 -23.531 -18.562 1 72.06 73 ARG A N 1
ATOM 557 C CA . ARG A 1 73 ? 18.75 -23.438 -18.141 1 72.06 73 ARG A CA 1
ATOM 558 C C . ARG A 1 73 ? 17.922 -24.578 -18.734 1 72.06 73 ARG A C 1
ATOM 560 O O . ARG A 1 73 ? 18.125 -24.969 -19.891 1 72.06 73 ARG A O 1
ATOM 567 N N . GLU A 1 74 ? 17.125 -25.172 -17.875 1 81.5 74 GLU A N 1
ATOM 568 C CA . GLU A 1 74 ? 16.172 -26.188 -18.328 1 81.5 74 GLU A CA 1
ATOM 569 C C . GLU A 1 74 ? 14.852 -25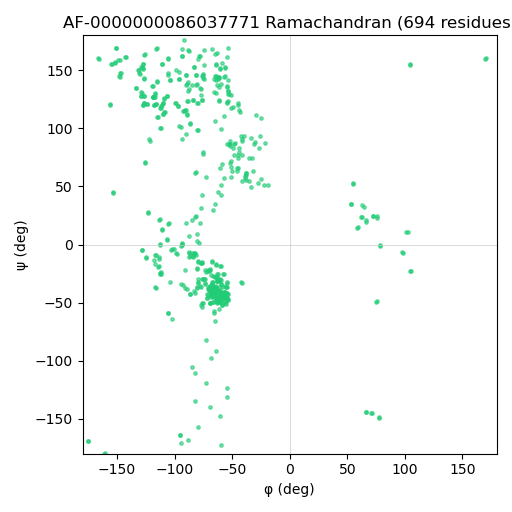.562 -18.75 1 81.5 74 GLU A C 1
ATOM 571 O O . GLU A 1 74 ? 14.406 -24.578 -18.156 1 81.5 74 GLU A O 1
ATOM 576 N N . PRO A 1 75 ? 14.336 -26.109 -19.812 1 83.25 75 PRO A N 1
ATOM 577 C CA . PRO A 1 75 ? 13.055 -25.562 -20.25 1 83.25 75 PRO A CA 1
ATOM 578 C C . PRO A 1 75 ? 11.93 -25.812 -19.25 1 83.25 75 PRO A C 1
ATOM 580 O O . PRO A 1 75 ? 11.906 -26.859 -18.594 1 83.25 75 PRO A O 1
ATOM 583 N N . MET A 1 76 ? 11.117 -24.906 -19.109 1 90.12 76 MET A N 1
ATOM 584 C CA . MET A 1 76 ? 9.945 -25.047 -18.25 1 90.12 76 MET A CA 1
ATOM 585 C C . MET A 1 76 ? 8.781 -25.672 -19.016 1 90.12 76 MET A C 1
ATOM 587 O O . MET A 1 76 ? 8.109 -24.984 -19.781 1 90.12 76 MET A O 1
ATOM 591 N N . VAL A 1 77 ? 8.531 -26.938 -18.734 1 91.69 77 VAL A N 1
ATOM 592 C CA . VAL A 1 77 ? 7.484 -27.672 -19.438 1 91.69 77 VAL A CA 1
ATOM 593 C C . VAL A 1 77 ? 6.543 -28.328 -18.422 1 91.69 77 VAL A C 1
ATOM 595 O O . VAL A 1 77 ? 6.953 -28.641 -17.312 1 91.69 77 VAL A O 1
ATOM 598 N N . PRO A 1 78 ? 5.297 -28.516 -18.781 1 94.38 78 PRO A N 1
ATOM 599 C CA . PRO A 1 78 ? 4.383 -29.219 -17.875 1 94.38 78 PRO A CA 1
ATOM 600 C C . PRO A 1 78 ? 4.801 -30.656 -17.609 1 94.38 78 PRO A C 1
ATOM 602 O O . PRO A 1 78 ? 5.523 -31.25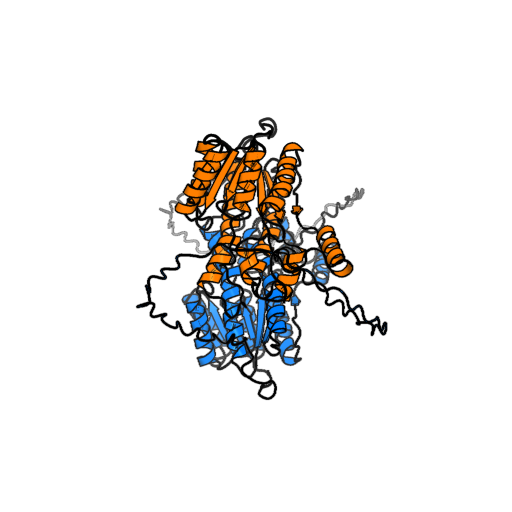 -18.422 1 94.38 78 PRO A O 1
ATOM 605 N N . PRO A 1 79 ? 4.285 -31.297 -16.641 1 96.75 79 PRO A N 1
ATOM 606 C CA . PRO A 1 79 ? 3.48 -30.688 -15.578 1 96.75 79 PRO A CA 1
ATOM 607 C C . PRO A 1 79 ? 4.254 -29.656 -14.766 1 96.75 79 PRO A C 1
ATOM 609 O O . PRO A 1 79 ? 5.453 -29.812 -14.539 1 96.75 79 PRO A O 1
ATOM 612 N N . TYR A 1 80 ? 3.535 -28.672 -14.422 1 98.06 80 TYR A N 1
ATOM 613 C CA . TYR A 1 80 ? 4.164 -27.609 -13.648 1 98.06 80 TYR A CA 1
ATOM 614 C C . TYR A 1 80 ? 4.047 -27.875 -12.156 1 98.06 80 TYR A C 1
ATOM 616 O O . TYR A 1 80 ? 3.068 -28.484 -11.703 1 98.06 80 TYR A O 1
ATOM 624 N N . ASN A 1 81 ? 5.051 -27.484 -11.422 1 98.25 81 ASN A N 1
ATOM 625 C CA . ASN A 1 81 ? 4.98 -27.406 -9.969 1 98.25 81 ASN A CA 1
ATOM 626 C C . ASN A 1 81 ? 4.512 -26.031 -9.5 1 98.25 81 ASN A C 1
ATOM 628 O O . ASN A 1 81 ? 5.215 -25.031 -9.672 1 98.25 81 ASN A O 1
ATOM 632 N N . VAL A 1 82 ? 3.324 -26.016 -8.852 1 98.88 82 VAL A N 1
ATOM 633 C CA . VAL A 1 82 ? 2.648 -24.75 -8.555 1 98.88 82 VAL A CA 1
ATOM 634 C C . VAL A 1 82 ? 2.502 -24.594 -7.039 1 98.88 82 VAL A C 1
ATOM 636 O O . VAL A 1 82 ? 2.066 -25.516 -6.352 1 98.88 82 VAL A O 1
ATOM 639 N N . LEU A 1 83 ? 2.943 -23.5 -6.531 1 98.94 83 LEU A N 1
ATOM 640 C CA . LEU A 1 83 ? 2.719 -23.141 -5.137 1 98.94 83 LEU A CA 1
ATOM 641 C C . LEU A 1 83 ? 1.727 -21.984 -5.035 1 98.94 83 LEU A C 1
ATOM 643 O O . LEU A 1 83 ? 1.896 -20.953 -5.691 1 98.94 83 LEU A O 1
ATOM 647 N N . ILE A 1 84 ? 0.66 -22.156 -4.273 1 98.94 84 ILE A N 1
ATOM 648 C CA . ILE A 1 84 ? -0.365 -21.125 -4.105 1 98.94 84 ILE A CA 1
ATOM 649 C C . ILE A 1 84 ? -0.54 -20.812 -2.621 1 98.94 84 ILE A C 1
ATOM 651 O O . ILE A 1 84 ? -0.891 -21.688 -1.832 1 98.94 84 ILE A O 1
ATOM 655 N N . THR A 1 85 ? -0.324 -19.547 -2.227 1 98.88 85 THR A N 1
ATOM 656 C CA . THR A 1 85 ? -0.529 -19.156 -0.835 1 98.88 85 THR A CA 1
ATOM 657 C C . THR A 1 85 ? -2 -18.859 -0.57 1 98.88 85 THR A C 1
ATOM 659 O O . THR A 1 85 ? -2.715 -18.391 -1.461 1 98.88 85 THR A O 1
ATOM 662 N N . GLY A 1 86 ? -2.428 -19.047 0.709 1 97.75 86 GLY A N 1
ATOM 663 C CA . GLY A 1 86 ? -3.826 -18.812 1.038 1 97.75 86 GLY A CA 1
ATOM 664 C C . GLY A 1 86 ? -4.781 -19.609 0.162 1 97.75 86 GLY A C 1
ATOM 665 O O . GLY A 1 86 ? -5.73 -19.047 -0.391 1 97.75 86 GLY A O 1
ATOM 666 N N . SER A 1 87 ? -4.586 -20.906 0.073 1 98.25 87 SER A N 1
ATOM 667 C CA . SER A 1 87 ? -5.234 -21.656 -1 1 98.25 87 SER A CA 1
ATOM 668 C C . SER A 1 87 ? -6.09 -22.781 -0.445 1 98.25 87 SER A C 1
ATOM 670 O O . SER A 1 87 ? -6.285 -23.812 -1.11 1 98.25 87 SER A O 1
ATOM 672 N N . THR A 1 88 ? -6.59 -22.641 0.763 1 97.25 88 THR A N 1
ATOM 673 C CA . THR A 1 88 ? -7.426 -23.703 1.328 1 97.25 88 THR A CA 1
ATOM 674 C C . THR A 1 88 ? -8.906 -23.359 1.159 1 97.25 88 THR A C 1
ATOM 676 O O . THR A 1 88 ? -9.773 -24.172 1.486 1 97.25 88 THR A O 1
ATOM 679 N N . LYS A 1 89 ? -9.234 -22.156 0.699 1 93.75 89 LYS A N 1
ATOM 680 C CA . LYS A 1 89 ? -10.602 -21.75 0.397 1 93.75 89 LYS A CA 1
ATOM 681 C C . LYS A 1 89 ? -10.641 -20.703 -0.708 1 93.75 89 LYS A C 1
ATOM 683 O O . LYS A 1 89 ? -9.586 -20.234 -1.163 1 93.75 89 LYS A O 1
ATOM 688 N N . GLY A 1 90 ? -11.844 -20.469 -1.174 1 94.44 90 GLY A N 1
ATOM 689 C CA . GLY A 1 90 ? -12.047 -19.375 -2.096 1 94.44 90 GLY A CA 1
ATOM 690 C C . GLY A 1 90 ? -11.367 -19.578 -3.436 1 94.44 90 GLY A C 1
ATOM 691 O O . GLY A 1 90 ? -11.367 -20.688 -3.973 1 94.44 90 GLY A O 1
ATOM 692 N N . ILE A 1 91 ? -10.891 -18.5 -3.963 1 96.56 91 ILE A N 1
ATOM 693 C CA . ILE A 1 91 ? -10.297 -18.531 -5.297 1 96.56 91 ILE A CA 1
ATOM 694 C C . ILE A 1 91 ? -9 -19.344 -5.273 1 96.56 91 ILE A C 1
ATOM 696 O O . ILE A 1 91 ? -8.672 -20.016 -6.25 1 96.56 91 ILE A O 1
ATOM 700 N N . GLY A 1 92 ? -8.25 -19.312 -4.184 1 98.19 92 GLY A N 1
ATOM 701 C CA . GLY A 1 92 ? -7.035 -20.094 -4.07 1 98.19 92 GLY A CA 1
ATOM 702 C C . GLY A 1 92 ? -7.277 -21.594 -4.211 1 98.19 92 GLY A C 1
ATOM 703 O O . GLY A 1 92 ? -6.535 -22.281 -4.914 1 98.19 92 GLY A O 1
ATOM 704 N N . TYR A 1 93 ? -8.266 -21.984 -3.551 1 98.25 93 TYR A N 1
ATOM 705 C CA . TYR A 1 93 ? -8.625 -23.406 -3.625 1 98.25 93 TYR A CA 1
ATOM 706 C C . TYR A 1 93 ? -9.086 -23.781 -5.031 1 98.25 93 TYR A C 1
ATOM 708 O O . TYR A 1 93 ? -8.719 -24.828 -5.547 1 98.25 93 TYR A O 1
ATOM 716 N N . ALA A 1 94 ? -9.867 -22.938 -5.637 1 98.38 94 ALA A N 1
ATOM 717 C CA . ALA A 1 94 ? -10.352 -23.172 -6.996 1 98.38 94 ALA A CA 1
ATOM 718 C C . ALA A 1 94 ? -9.188 -23.219 -7.988 1 98.38 94 ALA A C 1
ATOM 720 O O . ALA A 1 94 ? -9.188 -24.031 -8.914 1 98.38 94 ALA A O 1
ATOM 721 N N . LEU A 1 95 ? -8.227 -22.359 -7.777 1 98.75 95 LEU A N 1
ATOM 722 C CA . LEU A 1 95 ? -7.035 -22.375 -8.617 1 98.75 95 LEU A CA 1
ATOM 723 C C . LEU A 1 95 ? -6.285 -23.703 -8.461 1 98.75 95 LEU A C 1
ATOM 725 O O . LEU A 1 95 ? -5.887 -24.312 -9.445 1 98.75 95 LEU A O 1
ATOM 729 N N . ALA A 1 96 ? -6.117 -24.094 -7.207 1 98.75 96 ALA A N 1
ATOM 730 C CA . ALA A 1 96 ? -5.43 -25.344 -6.941 1 98.75 96 ALA A CA 1
ATOM 731 C C . ALA A 1 96 ? -6.105 -26.5 -7.668 1 98.75 96 ALA A C 1
ATOM 733 O O . ALA A 1 96 ? -5.438 -27.297 -8.344 1 98.75 96 ALA A O 1
ATOM 734 N N . LYS A 1 97 ? -7.383 -26.562 -7.582 1 98.38 97 LYS A N 1
ATOM 735 C CA . LYS A 1 97 ? -8.156 -27.609 -8.227 1 98.38 97 LYS A CA 1
ATOM 736 C C . LYS A 1 97 ? -7.98 -27.578 -9.742 1 98.38 97 LYS A C 1
ATOM 738 O O . LYS A 1 97 ? -7.797 -28.625 -10.375 1 98.38 97 LYS A O 1
ATOM 743 N N . GLU A 1 98 ? -8 -26.422 -10.297 1 98.56 98 GLU A N 1
ATOM 744 C CA . GLU A 1 98 ? -7.918 -26.297 -11.75 1 98.56 98 GLU A CA 1
ATOM 745 C C . GLU A 1 98 ? -6.527 -26.656 -12.258 1 98.56 98 GLU A C 1
ATOM 747 O O . GLU A 1 98 ? -6.391 -27.234 -13.336 1 98.56 98 GLU A O 1
ATOM 752 N N . PHE A 1 99 ? -5.461 -26.328 -11.531 1 98.75 99 PHE A N 1
ATOM 753 C CA . PHE A 1 99 ? -4.113 -26.75 -11.906 1 98.75 99 PHE A CA 1
ATOM 754 C C . PHE A 1 99 ? -3.99 -28.281 -11.867 1 98.75 99 PHE A C 1
ATOM 756 O O . PHE A 1 99 ? -3.357 -28.875 -12.734 1 98.75 99 PHE A O 1
ATOM 763 N N . LEU A 1 100 ? -4.559 -28.891 -10.844 1 98.5 100 LEU A N 1
ATOM 764 C CA . LEU A 1 100 ? -4.543 -30.344 -10.734 1 98.5 100 LEU A CA 1
ATOM 765 C C . LEU A 1 100 ? -5.301 -30.984 -11.891 1 98.5 100 LEU A C 1
ATOM 767 O O . LEU A 1 100 ? -4.848 -31.984 -12.461 1 98.5 100 LEU A O 1
ATOM 771 N N . ARG A 1 101 ? -6.422 -30.375 -12.25 1 97.62 101 ARG A N 1
ATOM 772 C CA . ARG A 1 101 ? -7.211 -30.875 -13.375 1 97.62 101 ARG A CA 1
ATOM 773 C C . ARG A 1 101 ? -6.398 -30.828 -14.664 1 97.62 101 ARG A C 1
ATOM 775 O O . ARG A 1 101 ? -6.555 -31.688 -15.531 1 97.62 101 ARG A O 1
ATOM 782 N N . ALA A 1 102 ? -5.508 -29.875 -14.75 1 97.5 102 ALA A N 1
ATOM 783 C CA . ALA A 1 102 ? -4.668 -29.703 -15.938 1 97.5 102 ALA A CA 1
ATOM 784 C C . ALA A 1 102 ? -3.473 -30.656 -15.898 1 97.5 102 ALA A C 1
ATOM 786 O O . ALA A 1 102 ? -2.688 -30.719 -16.844 1 97.5 102 ALA A O 1
ATOM 787 N N . GLY A 1 103 ? -3.258 -31.375 -14.773 1 97.31 103 GLY A N 1
ATOM 788 C CA . GLY A 1 103 ? -2.207 -32.375 -14.664 1 97.31 103 GLY A CA 1
ATOM 789 C C . GLY A 1 103 ? -0.987 -31.875 -13.914 1 97.31 103 GLY A C 1
ATOM 790 O O . GLY A 1 103 ? 0.045 -32.562 -13.883 1 97.31 103 GLY A O 1
ATOM 791 N N . ASP A 1 104 ? -1.072 -30.75 -13.281 1 98.31 104 ASP A N 1
ATOM 792 C CA . ASP A 1 104 ? 0.056 -30.141 -12.586 1 98.31 104 ASP A CA 1
ATOM 793 C C . ASP A 1 104 ? 0.142 -30.641 -11.148 1 98.31 104 ASP A C 1
ATOM 795 O O . ASP A 1 104 ? -0.747 -31.359 -10.672 1 98.31 104 ASP A O 1
ATOM 799 N N . ASN A 1 105 ? 1.254 -30.375 -10.508 1 98.31 105 ASN A N 1
ATOM 800 C CA . ASN A 1 105 ? 1.446 -30.578 -9.078 1 98.31 105 ASN A CA 1
ATOM 801 C C . ASN A 1 105 ? 1.203 -29.281 -8.289 1 98.31 105 ASN A C 1
ATOM 803 O O . ASN A 1 105 ? 1.564 -28.203 -8.742 1 98.31 105 ASN A O 1
ATOM 807 N N . VAL A 1 106 ? 0.586 -29.5 -7.098 1 98.75 106 VAL A N 1
ATOM 808 C CA . VAL A 1 106 ? 0.218 -28.281 -6.387 1 98.75 106 VAL A CA 1
ATOM 809 C C . VAL A 1 106 ? 0.621 -28.391 -4.918 1 98.75 106 VAL A C 1
ATOM 811 O O . VAL A 1 106 ? 0.451 -29.453 -4.305 1 98.75 106 VAL A O 1
ATOM 814 N N . LEU A 1 107 ? 1.197 -27.375 -4.402 1 98.75 107 LEU A N 1
ATOM 815 C CA . LEU A 1 107 ? 1.422 -27.172 -2.979 1 98.75 107 LEU A CA 1
ATOM 816 C C . LEU A 1 107 ? 0.538 -26.047 -2.447 1 98.75 107 LEU A C 1
ATOM 818 O O . LEU A 1 107 ? 0.608 -24.922 -2.93 1 98.75 107 LEU A O 1
ATOM 822 N N . ILE A 1 108 ? -0.293 -26.375 -1.454 1 98.69 108 ILE A N 1
ATOM 823 C CA . ILE A 1 108 ? -1.198 -25.391 -0.875 1 98.69 108 ILE A CA 1
ATOM 824 C C . ILE A 1 108 ? -0.755 -25.062 0.547 1 98.69 108 ILE A C 1
ATOM 826 O O . ILE A 1 108 ? -0.069 -25.844 1.194 1 98.69 108 ILE A O 1
ATOM 830 N N . CYS A 1 109 ? -1.143 -23.828 1.028 1 98.38 109 CYS A N 1
ATOM 831 C CA . CYS A 1 109 ? -0.847 -23.453 2.406 1 98.38 109 CYS A CA 1
ATOM 832 C C . CYS A 1 109 ? -1.838 -22.406 2.912 1 98.38 109 CYS A C 1
ATOM 834 O O . CYS A 1 109 ? -2.492 -21.734 2.119 1 98.38 109 CYS A O 1
ATOM 836 N N . SER A 1 110 ? -2.016 -22.344 4.172 1 97.94 110 SER A N 1
ATOM 837 C CA . SER A 1 110 ? -2.768 -21.328 4.902 1 97.94 110 SER A CA 1
ATOM 838 C C . SER A 1 110 ? -2.383 -21.312 6.379 1 97.94 110 SER A C 1
ATOM 840 O O . SER A 1 110 ? -1.542 -22.109 6.816 1 97.94 110 SER A O 1
ATOM 842 N N . ARG A 1 111 ? -2.998 -20.438 7.125 1 96.75 111 ARG A N 1
ATOM 843 C CA . ARG A 1 111 ? -2.639 -20.25 8.531 1 96.75 111 ARG A CA 1
ATOM 844 C C . ARG A 1 111 ? -3.273 -21.328 9.398 1 96.75 111 ARG A C 1
ATOM 846 O O . ARG A 1 111 ? -2.805 -21.594 10.508 1 96.75 111 ARG A O 1
ATOM 853 N N . SER A 1 112 ? -4.332 -21.984 8.93 1 96.56 112 SER A N 1
ATOM 854 C CA . SER A 1 112 ? -5.082 -22.953 9.734 1 96.56 112 SER A CA 1
ATOM 855 C C . SER A 1 112 ? -4.672 -24.375 9.414 1 96.56 112 SER A C 1
ATOM 857 O O . SER A 1 112 ? -4.891 -24.859 8.297 1 96.56 112 SER A O 1
ATOM 859 N N . ALA A 1 113 ? -4.227 -25.062 10.391 1 97.81 113 ALA A N 1
ATOM 860 C CA . ALA A 1 113 ? -3.834 -26.453 10.203 1 97.81 113 ALA A CA 1
ATOM 861 C C . ALA A 1 113 ? -5.031 -27.312 9.797 1 97.81 113 ALA A C 1
ATOM 863 O O . ALA A 1 113 ? -4.918 -28.172 8.914 1 97.81 113 ALA A O 1
ATOM 864 N N . GLU A 1 114 ? -6.137 -27.031 10.414 1 98 114 GLU A N 1
ATOM 865 C CA . GLU A 1 114 ? -7.352 -27.797 10.133 1 98 114 GLU A CA 1
ATOM 866 C C . GLU A 1 114 ? -7.797 -27.609 8.688 1 98 114 GLU A C 1
ATOM 868 O O . GLU A 1 114 ? -8.164 -28.578 8.016 1 98 114 GLU A O 1
ATOM 873 N N . ARG A 1 115 ? -7.723 -26.438 8.227 1 97.56 115 ARG A N 1
ATOM 874 C CA . ARG A 1 115 ? -8.133 -26.156 6.855 1 97.56 115 ARG A CA 1
ATOM 875 C C . ARG A 1 115 ? -7.164 -26.766 5.852 1 97.56 115 ARG A C 1
ATOM 877 O O . ARG A 1 115 ? -7.578 -27.25 4.801 1 97.56 115 ARG A O 1
ATOM 884 N N . VAL A 1 116 ? -5.891 -26.734 6.164 1 98.44 116 VAL A N 1
ATOM 885 C CA . VAL A 1 116 ? -4.887 -27.328 5.285 1 98.44 116 VAL A CA 1
ATOM 886 C C . VAL A 1 116 ? -5.113 -28.828 5.176 1 98.44 116 VAL A C 1
ATOM 888 O O . VAL A 1 116 ? -5.156 -29.375 4.07 1 98.44 116 VAL A O 1
ATOM 891 N N . GLU A 1 117 ? -5.301 -29.453 6.273 1 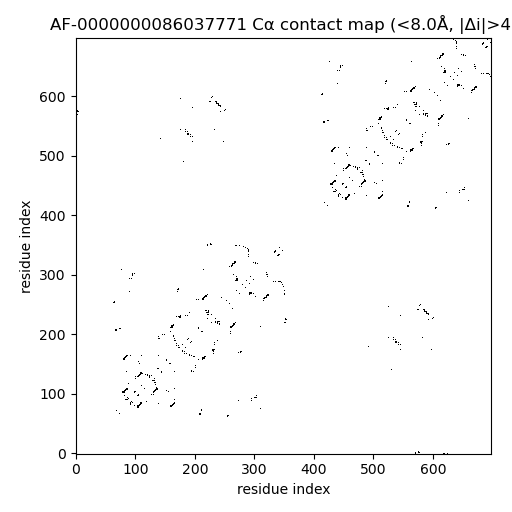97.94 117 GLU A N 1
ATOM 892 C CA . GLU A 1 117 ? -5.508 -30.891 6.297 1 97.94 117 GLU A CA 1
ATOM 893 C C . GLU A 1 117 ? -6.754 -31.281 5.512 1 97.94 117 GLU A C 1
ATOM 895 O O . GLU A 1 117 ? -6.715 -32.219 4.699 1 97.94 117 GLU A O 1
ATOM 900 N N . SER A 1 118 ? -7.809 -30.562 5.754 1 98.12 118 SER A N 1
ATOM 901 C CA . SER A 1 118 ? -9.062 -30.859 5.074 1 98.12 118 SER A CA 1
ATOM 902 C C . SER A 1 118 ? -8.945 -30.641 3.57 1 98.12 118 SER A C 1
ATOM 904 O O . SER A 1 118 ? -9.414 -31.469 2.779 1 98.12 118 SER A O 1
ATOM 906 N N . ALA A 1 119 ? -8.32 -29.531 3.184 1 98.06 119 ALA A N 1
ATOM 907 C CA . ALA A 1 119 ? -8.156 -29.219 1.766 1 98.06 119 ALA A CA 1
ATOM 908 C C . ALA A 1 119 ? -7.285 -30.266 1.072 1 98.06 119 ALA A C 1
ATOM 910 O O . ALA A 1 119 ? -7.613 -30.734 -0.022 1 98.06 119 ALA A O 1
ATOM 911 N N . VAL A 1 120 ? -6.203 -30.703 1.703 1 98 120 VAL A N 1
ATOM 912 C CA . VAL A 1 120 ? -5.301 -31.703 1.138 1 98 120 VAL A CA 1
ATOM 913 C C . VAL A 1 120 ? -6.027 -33.031 0.989 1 98 120 VAL A C 1
ATOM 915 O O . VAL A 1 120 ? -5.91 -33.688 -0.04 1 98 120 VAL A O 1
ATOM 918 N N . GLN A 1 121 ? -6.777 -33.406 1.979 1 97.62 121 GLN A N 1
ATOM 919 C CA . GLN A 1 121 ? -7.527 -34.656 1.937 1 97.62 121 GLN A CA 1
ATOM 920 C C . GLN A 1 121 ? -8.523 -34.656 0.779 1 97.62 121 GLN A C 1
ATOM 922 O O . GLN A 1 121 ? -8.594 -35.625 0.017 1 97.62 121 GLN A O 1
ATOM 927 N N . ASN A 1 122 ? -9.234 -33.594 0.637 1 97.56 122 ASN A N 1
ATOM 928 C CA . ASN A 1 122 ? -10.219 -33.469 -0.433 1 97.56 122 ASN A CA 1
ATOM 929 C C . ASN A 1 122 ? -9.562 -33.531 -1.809 1 97.56 122 ASN A C 1
ATOM 931 O O . ASN A 1 122 ? -10.055 -34.219 -2.707 1 97.56 122 ASN A O 1
ATOM 935 N N . LEU A 1 123 ? -8.477 -32.844 -1.958 1 97.75 123 LEU A N 1
ATOM 936 C CA . LEU A 1 123 ? -7.773 -32.812 -3.236 1 97.75 123 LEU A CA 1
ATOM 937 C C . LEU A 1 123 ? -7.117 -34.156 -3.535 1 97.75 123 LEU A C 1
ATOM 939 O O . LEU A 1 123 ? -7.125 -34.625 -4.68 1 97.75 123 LEU A O 1
ATOM 943 N N . ASN A 1 124 ? -6.594 -34.781 -2.51 1 95.81 124 ASN A N 1
ATOM 944 C CA . ASN A 1 124 ? -5.977 -36.094 -2.676 1 95.81 124 ASN A CA 1
ATOM 945 C C . ASN A 1 124 ? -6.996 -37.125 -3.121 1 95.81 124 ASN A C 1
ATOM 947 O O . ASN A 1 124 ? -6.676 -38 -3.922 1 95.81 124 ASN A O 1
ATOM 951 N N . GLU A 1 125 ? -8.117 -37.031 -2.57 1 95.94 125 GLU A N 1
ATOM 952 C CA . GLU A 1 125 ? -9.172 -37.969 -2.926 1 95.94 125 GLU A CA 1
ATOM 953 C C . GLU A 1 125 ? -9.539 -37.844 -4.402 1 95.94 125 GLU A C 1
ATOM 955 O O . GLU A 1 125 ? -9.828 -38.875 -5.055 1 95.94 125 GLU A O 1
ATOM 960 N N . GLU A 1 126 ? -9.406 -36.719 -4.887 1 95.06 126 GLU A N 1
ATOM 961 C CA . GLU A 1 126 ? -9.852 -36.469 -6.254 1 95.06 126 GLU A CA 1
ATOM 962 C C . GLU A 1 126 ? -8.703 -36.625 -7.246 1 95.06 126 GLU A C 1
ATOM 964 O O . GLU A 1 126 ? -8.898 -37.125 -8.359 1 95.06 126 GLU A O 1
ATOM 969 N N . TYR A 1 127 ? -7.453 -36.281 -6.879 1 94.94 127 TYR A N 1
ATOM 970 C CA . TYR A 1 127 ? -6.402 -36.156 -7.887 1 94.94 127 TYR A CA 1
ATOM 971 C C . TYR A 1 127 ? -5.207 -37.031 -7.535 1 94.94 127 TYR A C 1
ATOM 973 O O . TYR A 1 127 ? -4.289 -37.188 -8.344 1 94.94 127 TYR A O 1
ATOM 981 N N . GLY A 1 128 ? -5.16 -37.562 -6.344 1 90.56 128 GLY A N 1
ATOM 982 C CA . GLY A 1 128 ? -4.074 -38.438 -5.945 1 90.56 128 GLY A CA 1
ATOM 983 C C . GLY A 1 128 ? -3.072 -37.781 -5.023 1 90.56 128 GLY A C 1
ATOM 984 O O . GLY A 1 128 ? -2.811 -36.594 -5.148 1 90.56 128 GLY A O 1
ATOM 985 N N . GLU A 1 129 ? -2.412 -38.531 -4.25 1 88.38 129 GLU A N 1
ATOM 986 C CA . GLU A 1 129 ? -1.522 -38.031 -3.201 1 88.38 129 GLU A CA 1
ATOM 987 C C . GLU A 1 129 ? -0.179 -37.594 -3.775 1 88.38 129 GLU A C 1
ATOM 989 O O . GLU A 1 129 ? 0.572 -36.875 -3.125 1 88.38 129 GLU A O 1
ATOM 994 N N . GLN A 1 130 ? 0.029 -38 -4.914 1 89.31 130 GLN A N 1
ATOM 995 C CA . GLN A 1 130 ? 1.345 -37.719 -5.484 1 89.31 130 GLN A CA 1
ATOM 996 C C . GLN A 1 130 ? 1.407 -36.312 -6.086 1 89.31 130 GLN A C 1
ATOM 998 O O . GLN A 1 130 ? 2.486 -35.844 -6.441 1 89.31 130 GLN A O 1
ATOM 1003 N N . HIS A 1 131 ? 0.298 -35.656 -6.145 1 94.19 131 HIS A N 1
ATOM 1004 C CA . HIS A 1 131 ? 0.262 -34.406 -6.879 1 94.19 131 HIS A CA 1
ATOM 1005 C C . HIS A 1 131 ? -0.045 -33.219 -5.953 1 94.19 131 HIS A C 1
ATOM 1007 O O . HIS A 1 131 ? 0.03 -32.062 -6.367 1 94.19 131 HIS A O 1
ATOM 1013 N N . VAL A 1 132 ? -0.404 -33.531 -4.711 1 97.69 132 VAL A N 1
ATOM 1014 C CA . VAL A 1 132 ? -0.898 -32.469 -3.826 1 97.69 132 VAL A CA 1
ATOM 1015 C C . VAL A 1 132 ? -0.139 -32.531 -2.502 1 97.69 132 VAL A C 1
ATOM 1017 O O . VAL A 1 132 ? -0.014 -33.594 -1.883 1 97.69 132 VAL A O 1
ATOM 1020 N N . TRP A 1 133 ? 0.395 -31.453 -2.084 1 98 133 TRP A N 1
ATOM 1021 C CA . TRP A 1 133 ? 0.992 -31.266 -0.765 1 98 133 TRP A CA 1
ATOM 1022 C C . TRP A 1 133 ? 0.411 -30.031 -0.069 1 98 133 TRP A C 1
ATOM 1024 O O . TRP A 1 133 ? -0.138 -29.141 -0.722 1 98 133 TRP A O 1
ATOM 1034 N N . GLY A 1 134 ? 0.453 -30 1.206 1 98.38 134 GLY A N 1
ATOM 1035 C CA . GLY A 1 134 ? -0.019 -28.875 1.984 1 98.38 134 GLY A CA 1
ATOM 1036 C C . GLY A 1 134 ? 0.767 -28.656 3.264 1 98.38 134 GLY A C 1
ATOM 1037 O O . GLY A 1 134 ? 1.253 -29.609 3.869 1 98.38 134 GLY A O 1
ATOM 1038 N N . THR A 1 135 ? 0.888 -27.438 3.66 1 98.56 135 THR A N 1
ATOM 1039 C CA . THR A 1 135 ? 1.525 -27.109 4.934 1 98.56 135 THR A CA 1
ATOM 1040 C C . THR A 1 135 ? 0.971 -25.812 5.508 1 98.56 135 THR A C 1
ATOM 1042 O O . THR A 1 135 ? 0.408 -25 4.773 1 98.56 135 THR A O 1
ATOM 1045 N N . VAL A 1 136 ? 1.087 -25.672 6.809 1 98.69 136 VAL A N 1
ATOM 1046 C CA . VAL A 1 136 ? 0.659 -24.453 7.488 1 98.69 136 VAL A CA 1
ATOM 1047 C C . VAL A 1 136 ? 1.697 -23.359 7.277 1 98.69 136 VAL A C 1
ATOM 1049 O O . VAL A 1 136 ? 2.902 -23.609 7.363 1 98.69 136 VAL A O 1
ATOM 1052 N N . CYS A 1 137 ? 1.2 -22.188 6.945 1 98.81 137 CYS A N 1
ATOM 1053 C CA . CYS A 1 137 ? 2.102 -21.047 6.75 1 98.81 137 CYS A CA 1
ATOM 1054 C C . CYS A 1 137 ? 1.367 -19.734 6.945 1 98.81 137 CYS A C 1
ATOM 1056 O O . CYS A 1 137 ? 0.364 -19.469 6.277 1 98.81 137 CYS A O 1
ATOM 1058 N N . ASP A 1 138 ? 1.808 -18.969 7.859 1 98.69 138 ASP A N 1
ATOM 1059 C CA . ASP A 1 138 ? 1.423 -17.562 7.945 1 98.69 138 ASP A CA 1
ATOM 1060 C C . ASP A 1 138 ? 2.377 -16.672 7.141 1 98.69 138 ASP A C 1
ATOM 1062 O O . ASP A 1 138 ? 3.535 -16.5 7.523 1 98.69 138 ASP A O 1
ATOM 1066 N N . VAL A 1 139 ? 1.862 -16.109 6.078 1 98.75 139 VAL A N 1
ATOM 1067 C CA . VAL A 1 139 ? 2.719 -15.422 5.125 1 98.75 139 VAL A CA 1
ATOM 1068 C C . VAL A 1 139 ? 3.301 -14.164 5.773 1 98.75 139 VAL A C 1
ATOM 1070 O O . VAL A 1 139 ? 4.238 -13.562 5.242 1 98.75 139 VAL A O 1
ATOM 1073 N N . ARG A 1 140 ? 2.766 -13.695 6.941 1 97.81 140 ARG A N 1
ATOM 1074 C CA . ARG A 1 140 ? 3.223 -12.5 7.645 1 97.81 140 ARG A CA 1
ATOM 1075 C C . ARG A 1 140 ? 4.527 -12.766 8.383 1 97.81 140 ARG A C 1
ATOM 1077 O O . ARG A 1 140 ? 5.191 -11.836 8.844 1 97.81 140 ARG A O 1
ATOM 1084 N N . VAL A 1 141 ? 4.852 -14.031 8.547 1 98.5 141 VAL A N 1
ATOM 1085 C CA . VAL A 1 141 ? 6.004 -14.445 9.336 1 98.5 141 VAL A CA 1
ATOM 1086 C C . VAL A 1 141 ? 7.105 -14.961 8.414 1 98.5 141 VAL A C 1
ATOM 1088 O O . VAL A 1 141 ? 7 -16.062 7.863 1 98.5 141 VAL A O 1
ATOM 1091 N N . GLY A 1 142 ? 8.219 -14.266 8.367 1 98.38 142 GLY A N 1
ATOM 1092 C CA . GLY A 1 142 ? 9.32 -14.586 7.473 1 98.38 142 GLY A CA 1
ATOM 1093 C C . GLY A 1 142 ? 9.828 -16 7.641 1 98.38 142 GLY A C 1
ATOM 1094 O O . GLY A 1 142 ? 10.047 -16.719 6.656 1 98.38 142 GLY A O 1
ATOM 1095 N N . LYS A 1 143 ? 9.977 -16.375 8.828 1 98.38 143 LYS A N 1
ATOM 1096 C CA . LYS A 1 143 ? 10.5 -17.719 9.117 1 98.38 143 LYS A CA 1
ATOM 1097 C C . LYS A 1 143 ? 9.578 -18.797 8.555 1 98.38 143 LYS A C 1
ATOM 1099 O O . LYS A 1 143 ? 10.047 -19.812 8.039 1 98.38 143 LYS A O 1
ATOM 1104 N N . GLU A 1 144 ? 8.289 -18.641 8.633 1 98.75 144 GLU A N 1
ATOM 1105 C CA . GLU A 1 144 ? 7.336 -19.641 8.133 1 98.75 144 GLU A CA 1
ATOM 1106 C C . GLU A 1 144 ? 7.367 -19.719 6.609 1 98.75 144 GLU A C 1
ATOM 1108 O O . GLU A 1 144 ? 7.219 -20.797 6.039 1 98.75 144 GLU A O 1
ATOM 1113 N N . VAL A 1 145 ? 7.566 -18.609 5.969 1 98.81 145 VAL A N 1
ATOM 1114 C CA . VAL A 1 145 ? 7.652 -18.609 4.512 1 98.81 145 VAL A CA 1
ATOM 1115 C C . VAL A 1 145 ? 8.93 -19.312 4.07 1 98.81 145 VAL A C 1
ATOM 1117 O O . VAL A 1 145 ? 8.938 -20.031 3.066 1 98.81 145 VAL A O 1
ATOM 1120 N N . LYS A 1 146 ? 9.992 -19.125 4.82 1 98.62 146 LYS A N 1
ATOM 1121 C CA . LYS A 1 146 ? 11.227 -19.859 4.535 1 98.62 146 LYS A CA 1
ATOM 1122 C C . LYS A 1 146 ? 11.016 -21.359 4.684 1 98.62 146 LYS A C 1
ATOM 1124 O O . LYS A 1 146 ? 11.531 -22.141 3.883 1 98.62 146 LYS A O 1
ATOM 1129 N N . GLU A 1 147 ? 10.336 -21.688 5.676 1 98.69 147 GLU A N 1
ATOM 1130 C CA . GLU A 1 147 ? 10.008 -23.094 5.879 1 98.69 147 GLU A CA 1
ATOM 1131 C C . GLU A 1 147 ? 9.125 -23.625 4.75 1 98.69 147 GLU A C 1
ATOM 1133 O O . GLU A 1 147 ? 9.258 -24.781 4.348 1 98.69 147 GLU A O 1
ATOM 1138 N N . LEU A 1 148 ? 8.227 -22.812 4.281 1 98.75 148 LEU A N 1
ATOM 1139 C CA . LEU A 1 148 ? 7.398 -23.172 3.137 1 98.75 148 LEU A CA 1
ATOM 1140 C C . LEU A 1 148 ? 8.258 -23.469 1.912 1 98.75 148 LEU A C 1
ATOM 1142 O O . LEU A 1 148 ? 8.016 -24.438 1.191 1 98.75 148 LEU A O 1
ATOM 1146 N N . VAL A 1 149 ? 9.258 -22.641 1.701 1 98.69 149 VAL A N 1
ATOM 1147 C CA . VAL A 1 149 ? 10.18 -22.812 0.582 1 98.69 149 VAL A CA 1
ATOM 1148 C C . VAL A 1 149 ? 10.945 -24.125 0.733 1 98.69 149 VAL A C 1
ATOM 1150 O O . VAL A 1 149 ? 11.078 -24.891 -0.227 1 98.69 149 VAL A O 1
ATOM 1153 N N . ALA A 1 150 ? 11.438 -24.312 1.905 1 98.44 150 ALA A N 1
ATOM 1154 C CA . ALA A 1 150 ? 12.164 -25.562 2.168 1 98.44 150 ALA A CA 1
ATOM 1155 C C . ALA A 1 150 ? 11.281 -26.781 1.907 1 98.44 150 ALA A C 1
ATOM 1157 O O . ALA A 1 150 ? 11.727 -27.766 1.324 1 98.44 150 ALA A O 1
ATOM 1158 N N . PHE A 1 151 ? 10.055 -26.719 2.328 1 98.62 151 PHE A N 1
ATOM 1159 C CA . PHE A 1 151 ? 9.086 -27.797 2.121 1 98.62 151 PHE A CA 1
ATOM 1160 C C . PHE A 1 151 ? 8.828 -28.016 0.636 1 98.62 151 PHE A C 1
ATOM 1162 O O . PHE A 1 151 ? 8.773 -29.156 0.171 1 98.62 151 PHE A O 1
ATOM 1169 N N . ALA A 1 152 ? 8.68 -26.938 -0.072 1 98.31 152 ALA A N 1
ATOM 1170 C CA . ALA A 1 152 ? 8.469 -27.016 -1.516 1 98.31 152 ALA A CA 1
ATOM 1171 C C . ALA A 1 152 ? 9.648 -27.688 -2.209 1 98.31 152 ALA A C 1
ATOM 1173 O O . ALA A 1 152 ? 9.461 -28.531 -3.094 1 98.31 152 ALA A O 1
ATOM 1174 N N . ARG A 1 153 ? 10.828 -27.359 -1.802 1 96.75 153 ARG A N 1
ATOM 1175 C CA . ARG A 1 153 ? 12.039 -27.953 -2.373 1 96.75 153 ARG A CA 1
ATOM 1176 C C . ARG A 1 153 ? 12.094 -29.438 -2.094 1 96.75 153 ARG A C 1
ATOM 1178 O O . ARG A 1 153 ? 12.469 -30.234 -2.965 1 96.75 153 ARG A O 1
ATOM 1185 N N . GLU A 1 154 ? 11.766 -29.734 -0.957 1 97.19 154 GLU A N 1
ATOM 1186 C CA . GLU A 1 154 ? 11.812 -31.141 -0.544 1 97.19 154 GLU A CA 1
ATOM 1187 C C . GLU A 1 154 ? 10.805 -31.969 -1.33 1 97.19 154 GLU A C 1
ATOM 1189 O O . GLU A 1 154 ? 11.141 -33.062 -1.811 1 97.19 154 GLU A O 1
ATOM 1194 N N . LYS A 1 155 ? 9.633 -31.453 -1.508 1 96.44 155 LYS A N 1
ATOM 1195 C CA . LYS A 1 155 ? 8.547 -32.25 -2.066 1 96.44 155 LYS A CA 1
ATOM 1196 C C . LYS A 1 155 ? 8.516 -32.156 -3.588 1 96.44 155 LYS A C 1
ATOM 1198 O O . LYS A 1 155 ? 8.242 -33.125 -4.277 1 96.44 155 LYS A O 1
ATOM 1203 N N . MET A 1 156 ? 8.797 -30.953 -4.125 1 95.38 156 MET A N 1
ATOM 1204 C CA . MET A 1 156 ? 8.586 -30.719 -5.551 1 95.38 156 MET A CA 1
ATOM 1205 C C . MET A 1 156 ? 9.914 -30.484 -6.266 1 95.38 156 MET A C 1
ATOM 1207 O O . MET A 1 156 ? 9.961 -30.438 -7.496 1 95.38 156 MET A O 1
ATOM 1211 N N . LYS A 1 157 ? 11.016 -30.297 -5.5 1 93.69 157 LYS A N 1
ATOM 1212 C CA . LYS A 1 157 ? 12.367 -30.047 -6 1 93.69 157 LYS A CA 1
ATOM 1213 C C . LYS A 1 157 ? 12.5 -28.625 -6.523 1 93.69 157 LYS A C 1
ATOM 1215 O O . LYS A 1 157 ? 13.484 -27.938 -6.23 1 93.69 157 LYS A O 1
ATOM 1220 N N . TYR A 1 158 ? 11.547 -28.219 -7.383 1 95.38 158 TYR A N 1
ATOM 1221 C CA . TYR A 1 158 ? 11.523 -26.859 -7.875 1 95.38 158 TYR A CA 1
ATOM 1222 C C . TYR A 1 158 ? 10.094 -26.344 -7.996 1 95.38 158 TYR A C 1
ATOM 1224 O O . TYR A 1 158 ? 9.148 -27.125 -7.992 1 95.38 158 TYR A O 1
ATOM 1232 N N . VAL A 1 159 ? 9.93 -25.031 -8.055 1 98.06 159 VAL A N 1
ATOM 1233 C CA . VAL A 1 159 ? 8.641 -24.375 -8.242 1 98.06 159 VAL A CA 1
ATOM 1234 C C . VAL A 1 159 ? 8.641 -23.578 -9.547 1 98.06 159 VAL A C 1
ATOM 1236 O O . VAL A 1 159 ? 9.453 -22.672 -9.719 1 98.06 159 VAL A O 1
ATOM 1239 N N . ASP A 1 160 ? 7.754 -23.906 -10.43 1 97.88 160 ASP A N 1
ATOM 1240 C CA . ASP A 1 160 ? 7.664 -23.219 -11.711 1 97.88 160 ASP A CA 1
ATOM 1241 C C . ASP A 1 160 ? 6.781 -21.969 -11.609 1 97.88 160 ASP A C 1
ATOM 1243 O O . ASP A 1 160 ? 7.082 -20.938 -12.211 1 97.88 160 ASP A O 1
ATOM 1247 N N . ILE A 1 161 ? 5.699 -22.125 -10.93 1 98.62 161 ILE A N 1
ATOM 1248 C CA . ILE A 1 161 ? 4.699 -21.062 -10.805 1 98.62 161 ILE A CA 1
ATOM 1249 C C . ILE A 1 161 ? 4.398 -20.812 -9.328 1 98.62 161 ILE A C 1
ATOM 1251 O O . ILE A 1 161 ? 4.07 -21.75 -8.586 1 98.62 161 ILE A O 1
ATOM 1255 N N . TRP A 1 162 ? 4.598 -19.656 -8.891 1 98.88 162 TRP A N 1
ATOM 1256 C CA . TRP A 1 162 ? 4.25 -19.188 -7.547 1 98.88 162 TRP A CA 1
ATOM 1257 C C . TRP A 1 162 ? 3.123 -18.172 -7.598 1 98.88 162 TRP A C 1
ATOM 1259 O O . TRP A 1 162 ? 3.281 -17.094 -8.18 1 98.88 162 TRP A O 1
ATOM 1269 N N . ILE A 1 163 ? 1.996 -18.5 -6.992 1 98.94 163 ILE A N 1
ATOM 1270 C CA . ILE A 1 163 ? 0.864 -17.578 -6.977 1 98.94 163 ILE A CA 1
ATOM 1271 C C . ILE A 1 163 ? 0.662 -17.031 -5.562 1 98.94 163 ILE A C 1
ATOM 1273 O O . ILE A 1 163 ? 0.293 -17.781 -4.652 1 98.94 163 ILE A O 1
ATOM 1277 N N . ASN A 1 164 ? 0.912 -15.773 -5.398 1 98.88 164 ASN A N 1
ATOM 1278 C CA . ASN A 1 164 ? 0.597 -15.078 -4.152 1 98.88 164 ASN A CA 1
ATOM 1279 C C . ASN A 1 164 ? -0.881 -14.703 -4.078 1 98.88 164 ASN A C 1
ATOM 1281 O O . ASN A 1 164 ? -1.281 -13.648 -4.566 1 98.88 164 ASN A O 1
ATOM 1285 N N . ASN A 1 165 ? -1.604 -15.539 -3.375 1 98.56 165 ASN A N 1
ATOM 1286 C CA . ASN A 1 165 ? -3.055 -15.398 -3.314 1 98.56 165 ASN A CA 1
ATOM 1287 C C . ASN A 1 165 ? -3.521 -14.992 -1.919 1 98.56 165 ASN A C 1
ATOM 1289 O O . ASN A 1 165 ? -4.613 -14.438 -1.76 1 98.56 165 ASN A O 1
ATOM 1293 N N . ALA A 1 166 ? -2.699 -15.289 -0.919 1 98 166 ALA A N 1
ATOM 1294 C CA . ALA A 1 166 ? -3.086 -14.969 0.452 1 98 166 ALA A CA 1
ATOM 1295 C C . ALA A 1 166 ? -3.457 -13.492 0.583 1 98 166 ALA A C 1
ATOM 1297 O O . ALA A 1 166 ? -2.738 -12.617 0.093 1 98 166 ALA A O 1
ATOM 1298 N N . GLY A 1 167 ? -4.559 -13.156 1.132 1 95.81 167 GLY A N 1
ATOM 1299 C CA . GLY A 1 167 ? -5.07 -11.82 1.364 1 95.81 167 GLY A CA 1
ATOM 1300 C C . GLY A 1 167 ? -6.234 -11.781 2.332 1 95.81 167 GLY A C 1
ATOM 1301 O O . GLY A 1 167 ? -6.883 -12.805 2.57 1 95.81 167 GLY A O 1
ATOM 1302 N N . SER A 1 168 ? -6.477 -10.641 2.893 1 94.31 168 SER A N 1
ATOM 1303 C CA . SER A 1 168 ? -7.559 -10.492 3.859 1 94.31 168 SER A CA 1
ATOM 1304 C C . SER A 1 168 ? -8.172 -9.094 3.789 1 94.31 168 SER A C 1
ATOM 1306 O O . SER A 1 168 ? -7.477 -8.125 3.492 1 94.31 168 SER A O 1
ATOM 1308 N N . ASN A 1 169 ? -9.453 -9.039 3.994 1 92.38 169 ASN A N 1
ATOM 1309 C CA . ASN A 1 169 ? -10.125 -7.777 4.281 1 92.38 169 ASN A CA 1
ATOM 1310 C C . ASN A 1 169 ? -10.633 -7.727 5.719 1 92.38 169 ASN A C 1
ATOM 1312 O O . ASN A 1 169 ? -11.508 -6.926 6.043 1 92.38 169 ASN A O 1
ATOM 1316 N N . ALA A 1 170 ? -10.133 -8.68 6.473 1 91.44 170 ALA A N 1
ATOM 1317 C CA . ALA A 1 170 ? -10.531 -8.836 7.867 1 91.44 170 ALA A CA 1
ATOM 1318 C C . ALA A 1 170 ? -12.031 -9.055 7.988 1 91.44 170 ALA A C 1
ATOM 1320 O O . ALA A 1 170 ? -12.625 -8.766 9.031 1 91.44 170 ALA A O 1
ATOM 1321 N N . TYR A 1 171 ? -12.672 -9.367 6.852 1 87.56 171 TYR A N 1
ATOM 1322 C CA . TYR A 1 171 ? -14.109 -9.633 6.766 1 87.56 171 TYR A CA 1
ATOM 1323 C C . TYR A 1 171 ? -14.914 -8.492 7.367 1 87.56 171 TYR A C 1
ATOM 1325 O O . TYR A 1 171 ? -15.914 -8.727 8.055 1 87.56 171 TYR A O 1
ATOM 1333 N N . SER A 1 172 ? -14.414 -7.324 7.203 1 84.69 172 SER A N 1
ATOM 1334 C CA . SER A 1 172 ? -15.055 -6.129 7.742 1 84.69 172 SER A CA 1
ATOM 1335 C C . SER A 1 172 ? -15.227 -5.059 6.668 1 84.69 172 SER A C 1
ATOM 1337 O O . SER A 1 172 ? -14.32 -4.836 5.855 1 84.69 172 SER A O 1
ATOM 1339 N N . TYR A 1 173 ? -16.453 -4.527 6.582 1 87 173 TYR A N 1
ATOM 1340 C CA . TYR A 1 173 ? -16.781 -3.459 5.645 1 87 173 TYR A CA 1
ATOM 1341 C C . TYR A 1 173 ? -17.312 -2.232 6.379 1 87 173 TYR A C 1
ATOM 1343 O O . TYR A 1 173 ? -18.516 -2.105 6.598 1 87 173 TYR A O 1
ATOM 1351 N N . LYS A 1 174 ? -16.453 -1.433 6.727 1 90.88 174 LYS A N 1
ATOM 1352 C CA . LYS A 1 174 ? -16.766 -0.207 7.449 1 90.88 174 LYS A CA 1
ATOM 1353 C C . LYS A 1 174 ? -15.805 0.919 7.082 1 90.88 174 LYS A C 1
ATOM 1355 O O . LYS A 1 174 ? -14.711 0.667 6.59 1 90.88 174 LYS A O 1
ATOM 1360 N N . PRO A 1 175 ? -16.266 2.148 7.328 1 94.38 175 PRO A N 1
ATOM 1361 C CA . PRO A 1 175 ? -15.328 3.26 7.145 1 94.38 175 PRO A CA 1
ATOM 1362 C C . PRO A 1 175 ? -14.062 3.102 7.977 1 94.38 175 PRO A C 1
ATOM 1364 O O . PRO A 1 175 ? -14.078 2.451 9.023 1 94.38 175 PRO A O 1
ATOM 1367 N N . LEU A 1 176 ? -12.992 3.676 7.484 1 96.94 176 LEU A N 1
ATOM 1368 C CA . LEU A 1 176 ? -11.719 3.566 8.18 1 96.94 176 LEU A CA 1
ATOM 1369 C C . LEU A 1 176 ? -11.852 4.039 9.625 1 96.94 176 LEU A C 1
ATOM 1371 O O . LEU A 1 176 ? -11.266 3.441 10.531 1 96.94 176 LEU A O 1
ATOM 1375 N N . ALA A 1 177 ? -12.656 5.074 9.844 1 95.81 177 ALA A N 1
ATOM 1376 C CA . ALA A 1 177 ? -12.828 5.699 11.156 1 95.81 177 ALA A CA 1
ATOM 1377 C C . ALA A 1 177 ? -13.359 4.695 12.172 1 95.81 177 ALA A C 1
ATOM 1379 O O . ALA A 1 177 ? -13.203 4.883 13.383 1 95.81 177 ALA A O 1
ATOM 1380 N N . GLU A 1 178 ? -13.914 3.613 11.703 1 96.12 178 GLU A N 1
ATOM 1381 C CA . GLU A 1 178 ? -14.555 2.629 12.57 1 96.12 178 GLU A CA 1
ATOM 1382 C C . GLU A 1 178 ? -13.781 1.312 12.578 1 96.12 178 GLU A C 1
ATOM 1384 O O . GLU A 1 178 ? -14.172 0.363 13.258 1 96.12 178 GLU A O 1
ATOM 1389 N N . THR A 1 179 ? -12.773 1.266 11.883 1 96.31 179 THR A N 1
ATOM 1390 C CA . THR A 1 179 ? -12.023 0.023 11.742 1 96.31 179 THR A CA 1
ATOM 1391 C C . THR A 1 179 ? -11.109 -0.201 12.945 1 96.31 179 THR A C 1
ATOM 1393 O O . THR A 1 179 ? -10.445 0.728 13.406 1 96.31 179 THR A O 1
ATOM 1396 N N . SER A 1 180 ? -11.016 -1.383 13.461 1 97.31 180 SER A N 1
ATOM 1397 C CA . SER A 1 180 ? -10.242 -1.686 14.656 1 97.31 180 SER A CA 1
ATOM 1398 C C . SER A 1 180 ? -8.75 -1.79 14.336 1 97.31 180 SER A C 1
ATOM 1400 O O . SER A 1 180 ? -8.375 -1.976 13.172 1 97.31 180 SER A O 1
ATOM 1402 N N . ASP A 1 181 ? -7.922 -1.696 15.391 1 97.62 181 ASP A N 1
ATOM 1403 C CA . ASP A 1 181 ? -6.48 -1.882 15.242 1 97.62 181 ASP A CA 1
ATOM 1404 C C . ASP A 1 181 ? -6.16 -3.271 14.695 1 97.62 181 ASP A C 1
ATOM 1406 O O . ASP A 1 181 ? -5.285 -3.422 13.844 1 97.62 181 ASP A O 1
ATOM 1410 N N . GLU A 1 182 ? -6.848 -4.191 15.188 1 97.31 182 GLU A N 1
ATOM 1411 C CA . GLU A 1 182 ? -6.613 -5.582 14.797 1 97.31 182 GLU A CA 1
ATOM 1412 C C . GLU A 1 182 ? -6.922 -5.801 13.32 1 97.31 182 GLU A C 1
ATOM 1414 O O . GLU A 1 182 ? -6.176 -6.484 12.617 1 97.31 182 GLU A O 1
ATOM 1419 N N . ASP A 1 183 ? -8.016 -5.242 12.859 1 97.06 183 ASP A N 1
ATOM 1420 C CA . ASP A 1 183 ? -8.391 -5.379 11.461 1 97.06 183 ASP A CA 1
ATOM 1421 C C . ASP A 1 183 ? -7.379 -4.699 10.547 1 97.06 183 ASP A C 1
ATOM 1423 O O . ASP A 1 183 ? -6.988 -5.262 9.516 1 97.06 183 ASP A O 1
ATOM 1427 N N . LEU A 1 184 ? -6.965 -3.529 10.93 1 98.12 184 LEU A N 1
ATOM 1428 C CA . LEU A 1 184 ? -5.973 -2.814 10.141 1 98.12 184 LEU A CA 1
ATOM 1429 C C . LEU A 1 184 ? -4.668 -3.602 10.062 1 98.12 184 LEU A C 1
ATOM 1431 O O . LEU A 1 184 ? -4.086 -3.746 8.984 1 98.12 184 LEU A O 1
ATOM 1435 N N . MET A 1 185 ? -4.27 -4.074 11.203 1 97.81 185 MET A N 1
ATOM 1436 C CA . MET A 1 185 ? -3.043 -4.867 11.266 1 97.81 185 MET A CA 1
ATOM 1437 C C . MET A 1 185 ? -3.143 -6.102 10.383 1 97.81 185 MET A C 1
ATOM 1439 O O . MET A 1 185 ? -2.217 -6.406 9.625 1 97.81 185 MET A O 1
ATOM 1443 N N . GLU A 1 186 ? -4.207 -6.746 10.453 1 97.5 186 GLU A N 1
ATOM 1444 C CA . GLU A 1 186 ? -4.402 -7.957 9.664 1 97.5 186 GLU A CA 1
ATOM 1445 C C . GLU A 1 186 ? -4.328 -7.656 8.164 1 97.5 186 GLU A C 1
ATOM 1447 O O . GLU A 1 186 ? -3.615 -8.336 7.426 1 97.5 186 GLU A O 1
ATOM 1452 N N . VAL A 1 187 ? -5.039 -6.664 7.742 1 97.94 187 VAL A N 1
ATOM 1453 C CA . VAL A 1 187 ? -5.117 -6.316 6.324 1 97.94 187 VAL A CA 1
ATOM 1454 C C . VAL A 1 187 ? -3.736 -5.91 5.816 1 97.94 187 VAL A C 1
ATOM 1456 O O . VAL A 1 187 ? -3.266 -6.43 4.801 1 97.94 187 VAL A O 1
ATOM 1459 N N . VAL A 1 188 ? -3.049 -5.098 6.523 1 98.56 188 VAL A N 1
ATOM 1460 C CA . VAL A 1 188 ? -1.779 -4.531 6.082 1 98.56 188 VAL A CA 1
ATOM 1461 C C . VAL A 1 188 ? -0.697 -5.609 6.105 1 98.56 188 VAL A C 1
ATOM 1463 O O . VAL A 1 188 ? 0.059 -5.758 5.141 1 98.56 188 VAL A O 1
ATOM 1466 N N . THR A 1 189 ? -0.621 -6.355 7.137 1 98.44 189 THR A N 1
ATOM 1467 C CA . THR A 1 189 ? 0.457 -7.328 7.262 1 98.44 189 THR A CA 1
ATOM 1468 C C . THR A 1 189 ? 0.227 -8.516 6.332 1 98.44 189 THR A C 1
ATOM 1470 O O . THR A 1 189 ? 1.178 -9.062 5.77 1 98.44 189 THR A O 1
ATOM 1473 N N . THR A 1 190 ? -0.983 -8.867 6.113 1 98.25 190 THR A N 1
ATOM 1474 C CA . THR A 1 190 ? -1.246 -9.992 5.223 1 98.25 190 THR A CA 1
ATOM 1475 C C . THR A 1 190 ? -1.059 -9.578 3.766 1 98.25 190 THR A C 1
ATOM 1477 O O . THR A 1 190 ? -0.306 -10.219 3.027 1 98.25 190 THR A O 1
ATOM 1480 N N . ASN A 1 191 ? -1.678 -8.477 3.355 1 98.44 191 ASN A N 1
ATOM 1481 C CA . ASN A 1 191 ? -1.771 -8.117 1.943 1 98.44 191 ASN A CA 1
ATOM 1482 C C . ASN A 1 191 ? -0.481 -7.48 1.439 1 98.44 191 ASN A C 1
ATOM 1484 O O . ASN A 1 191 ? -0.142 -7.602 0.261 1 98.44 191 ASN A O 1
ATOM 1488 N N . THR A 1 192 ? 0.194 -6.746 2.342 1 98.62 192 THR A N 1
ATOM 1489 C CA . THR A 1 192 ? 1.372 -6.016 1.892 1 98.62 192 THR A CA 1
ATOM 1490 C C . THR A 1 192 ? 2.65 -6.695 2.371 1 98.62 192 THR A C 1
ATOM 1492 O O . THR A 1 192 ? 3.457 -7.156 1.562 1 98.62 192 THR A O 1
ATOM 1495 N N . LEU A 1 193 ? 2.777 -6.828 3.656 1 98.69 193 LEU A N 1
ATOM 1496 C CA . LEU A 1 193 ? 3.986 -7.438 4.199 1 98.69 193 LEU A CA 1
ATOM 1497 C C . LEU A 1 193 ? 4.117 -8.883 3.74 1 98.69 193 LEU A C 1
ATOM 1499 O O . LEU A 1 193 ? 5.176 -9.305 3.273 1 98.69 193 LEU A O 1
ATOM 1503 N N . GLY A 1 194 ? 3.037 -9.617 3.922 1 98.81 194 GLY A N 1
ATOM 1504 C CA . GLY A 1 194 ? 3.047 -11.016 3.502 1 98.81 194 GLY A CA 1
ATOM 1505 C C . GLY A 1 194 ? 3.406 -11.188 2.039 1 98.81 194 GLY A C 1
ATOM 1506 O O . GLY A 1 194 ? 4.18 -12.086 1.689 1 98.81 194 GLY A O 1
ATOM 1507 N N . LEU A 1 195 ? 2.881 -10.336 1.209 1 98.81 195 LEU A N 1
ATOM 1508 C CA . LEU A 1 195 ? 3.189 -10.383 -0.216 1 98.81 195 LEU A CA 1
ATOM 1509 C C . LEU A 1 195 ? 4.672 -10.125 -0.46 1 98.81 195 LEU A C 1
ATOM 1511 O O . LEU A 1 195 ? 5.305 -10.82 -1.262 1 98.81 195 LEU A O 1
ATOM 1515 N N . MET A 1 196 ? 5.207 -9.125 0.182 1 98.81 196 MET A N 1
ATOM 1516 C CA . MET A 1 196 ? 6.609 -8.766 -0.002 1 98.81 196 MET A CA 1
ATOM 1517 C C . MET A 1 196 ? 7.527 -9.914 0.414 1 98.81 196 MET A C 1
ATOM 1519 O O . MET A 1 196 ? 8.484 -10.234 -0.29 1 98.81 196 MET A O 1
ATOM 1523 N N . ILE A 1 197 ? 7.238 -10.523 1.53 1 98.88 197 ILE A N 1
ATOM 1524 C CA . ILE A 1 197 ? 8.031 -11.641 2.025 1 98.88 197 ILE A CA 1
ATOM 1525 C C . ILE A 1 197 ? 7.961 -12.805 1.037 1 98.88 197 ILE A C 1
ATOM 1527 O O . ILE A 1 197 ? 8.984 -13.398 0.692 1 98.88 197 ILE A O 1
ATOM 1531 N N . CYS A 1 198 ? 6.773 -13.078 0.578 1 98.88 198 CYS A N 1
ATOM 1532 C CA . CYS A 1 198 ? 6.582 -14.18 -0.359 1 98.88 198 CYS A CA 1
ATOM 1533 C C . CYS A 1 198 ? 7.297 -13.906 -1.676 1 98.88 198 CYS A C 1
ATOM 1535 O O . CYS A 1 198 ? 7.922 -14.805 -2.244 1 98.88 198 CYS A O 1
ATOM 1537 N N . CYS A 1 199 ? 7.191 -12.688 -2.166 1 98.88 199 CYS A N 1
ATOM 1538 C CA . CYS A 1 199 ? 7.902 -12.336 -3.389 1 98.88 199 CYS A CA 1
ATOM 1539 C C . CYS A 1 199 ? 9.406 -12.5 -3.213 1 98.88 199 CYS A C 1
ATOM 1541 O O . CYS A 1 199 ? 10.078 -13.047 -4.09 1 98.88 199 CYS A O 1
ATOM 1543 N N . ARG A 1 200 ? 9.898 -12.008 -2.105 1 98.62 200 ARG A N 1
ATOM 1544 C CA . ARG A 1 200 ? 11.328 -12.125 -1.822 1 98.62 200 ARG A CA 1
ATOM 1545 C C . ARG A 1 200 ? 11.773 -13.586 -1.865 1 98.62 200 ARG A C 1
ATOM 1547 O O . ARG A 1 200 ? 12.734 -13.922 -2.561 1 98.62 200 ARG A O 1
ATOM 1554 N N . GLU A 1 201 ? 11.07 -14.43 -1.162 1 98.75 201 GLU A N 1
ATOM 1555 C CA . GLU A 1 201 ? 11.453 -15.836 -1.051 1 98.75 201 GLU A CA 1
ATOM 1556 C C . GLU A 1 201 ? 11.25 -16.562 -2.373 1 98.75 201 GLU A C 1
ATOM 1558 O O . GLU A 1 201 ? 12.039 -17.438 -2.73 1 98.75 201 GLU A O 1
ATOM 1563 N N . ALA A 1 202 ? 10.203 -16.266 -3.08 1 98.75 202 ALA A N 1
ATOM 1564 C CA . ALA A 1 202 ? 9.961 -16.859 -4.391 1 98.75 202 ALA A CA 1
ATOM 1565 C C . ALA A 1 202 ? 11.078 -16.516 -5.371 1 98.75 202 ALA A C 1
ATOM 1567 O O . ALA A 1 202 ? 11.578 -17.375 -6.09 1 98.75 202 ALA A O 1
ATOM 1568 N N . ILE A 1 203 ? 11.445 -15.219 -5.391 1 98.31 203 ILE A N 1
ATOM 1569 C CA . ILE A 1 203 ? 12.516 -14.766 -6.281 1 98.31 203 ILE A CA 1
ATOM 1570 C C . ILE A 1 203 ? 13.812 -15.5 -5.949 1 98.31 203 ILE A C 1
ATOM 1572 O O . ILE A 1 203 ? 14.461 -16.047 -6.84 1 98.31 203 ILE A O 1
ATOM 1576 N N . ASN A 1 204 ? 14.148 -15.555 -4.688 1 97.75 204 ASN A N 1
ATOM 1577 C CA . ASN A 1 204 ? 15.383 -16.219 -4.266 1 97.75 204 ASN A CA 1
ATOM 1578 C C . ASN A 1 204 ? 15.367 -17.703 -4.609 1 97.75 204 ASN A C 1
ATOM 1580 O O . ASN A 1 204 ? 16.375 -18.25 -5.07 1 97.75 204 ASN A O 1
ATOM 1584 N N . LEU A 1 205 ? 14.273 -18.312 -4.402 1 97.75 205 LEU A N 1
ATOM 1585 C CA . LEU A 1 205 ? 14.125 -19.719 -4.754 1 97.75 205 LEU A CA 1
ATOM 1586 C C . LEU A 1 205 ? 14.336 -19.938 -6.246 1 97.75 205 LEU A C 1
ATOM 1588 O O . LEU A 1 205 ? 15.109 -20.812 -6.652 1 97.75 205 LEU A O 1
ATOM 1592 N N . MET A 1 206 ? 13.742 -19.156 -7.031 1 96.88 206 MET A N 1
ATOM 1593 C CA . MET A 1 206 ? 13.711 -19.344 -8.477 1 96.88 206 MET A CA 1
ATOM 1594 C C . MET A 1 206 ? 15.047 -18.953 -9.109 1 96.88 206 MET A C 1
ATOM 1596 O O . MET A 1 206 ? 15.43 -19.5 -10.133 1 96.88 206 MET A O 1
ATOM 1600 N N . LEU A 1 207 ? 15.695 -18.016 -8.461 1 94.5 207 LEU A N 1
ATOM 1601 C CA . LEU A 1 207 ? 17.047 -17.672 -8.914 1 94.5 207 LEU A CA 1
ATOM 1602 C C . LEU A 1 207 ? 18 -18.828 -8.734 1 94.5 207 LEU A C 1
ATOM 1604 O O . LEU A 1 207 ? 18.969 -18.969 -9.477 1 94.5 207 LEU A O 1
ATOM 1608 N N . SER A 1 208 ? 17.688 -19.625 -7.781 1 92.44 208 SER A N 1
ATOM 1609 C CA . SER A 1 208 ? 18.594 -20.734 -7.445 1 92.44 208 SER A CA 1
ATOM 1610 C C . SER A 1 208 ? 18.188 -22.016 -8.172 1 92.44 208 SER A C 1
ATOM 1612 O O . SER A 1 208 ? 18.844 -23.047 -8.023 1 92.44 208 SER A O 1
ATOM 1614 N N . GLN A 1 209 ? 17.156 -22 -8.945 1 92.25 209 GLN A N 1
ATOM 1615 C CA . GLN A 1 209 ? 16.719 -23.188 -9.68 1 92.25 209 GLN A CA 1
ATOM 1616 C C . GLN A 1 209 ? 17.062 -23.062 -11.164 1 92.25 209 GLN A C 1
ATOM 1618 O O . GLN A 1 209 ? 17.031 -21.953 -11.719 1 92.25 209 GLN A O 1
ATOM 1623 N N . PRO A 1 210 ? 17.344 -24.125 -11.805 1 87.19 210 PRO A N 1
ATOM 1624 C CA . PRO A 1 210 ? 17.75 -24.078 -13.211 1 87.19 210 PRO A CA 1
ATOM 1625 C C . PRO A 1 210 ? 16.625 -23.656 -14.141 1 87.19 210 PRO A C 1
ATOM 1627 O O . PRO A 1 210 ? 16.875 -23.062 -15.195 1 87.19 210 PRO A O 1
ATOM 1630 N N . ARG A 1 211 ? 15.406 -23.891 -13.766 1 87.62 211 ARG A N 1
ATOM 1631 C CA . ARG A 1 211 ? 14.266 -23.641 -14.641 1 87.62 211 ARG A CA 1
ATOM 1632 C C . ARG A 1 211 ? 13.773 -22.203 -14.508 1 87.62 211 ARG A C 1
ATOM 1634 O O . ARG A 1 211 ? 12.984 -21.734 -15.32 1 87.62 211 ARG A O 1
ATOM 1641 N N . GLY A 1 212 ? 14.25 -21.484 -13.539 1 93.69 212 GLY A N 1
ATOM 1642 C CA . GLY A 1 212 ? 13.672 -20.188 -13.242 1 93.69 212 GLY A CA 1
ATOM 1643 C C . GLY A 1 212 ? 12.297 -20.281 -12.609 1 93.69 212 GLY A C 1
ATOM 1644 O O . GLY A 1 212 ? 12.055 -21.141 -11.758 1 93.69 212 GLY A O 1
ATOM 1645 N N . GLY A 1 213 ? 11.438 -19.281 -12.984 1 96.62 213 GLY A N 1
ATOM 1646 C CA . GLY A 1 213 ? 10.102 -19.344 -12.414 1 96.62 213 GLY A CA 1
ATOM 1647 C C . GLY A 1 213 ? 9.273 -18.094 -12.664 1 96.62 213 GLY A C 1
ATOM 1648 O O . GLY A 1 213 ? 9.812 -17.078 -13.094 1 96.62 213 GLY A O 1
ATOM 1649 N N . HIS A 1 214 ? 7.98 -18.25 -12.547 1 97.94 214 HIS A N 1
ATOM 1650 C CA . HIS A 1 214 ? 7.016 -17.172 -12.711 1 97.94 214 HIS A CA 1
ATOM 1651 C C . HIS A 1 214 ? 6.23 -16.922 -11.43 1 97.94 214 HIS A C 1
ATOM 1653 O O . HIS A 1 214 ? 5.672 -17.859 -10.852 1 97.94 214 HIS A O 1
ATOM 1659 N N . ILE A 1 215 ? 6.23 -15.695 -10.992 1 98.69 215 ILE A N 1
ATOM 1660 C CA . ILE A 1 215 ? 5.488 -15.281 -9.812 1 98.69 215 ILE A CA 1
ATOM 1661 C C . ILE A 1 215 ? 4.262 -14.477 -10.219 1 98.69 215 ILE A C 1
ATOM 1663 O O . ILE A 1 215 ? 4.367 -13.531 -11.008 1 98.69 215 ILE A O 1
ATOM 1667 N N . PHE A 1 216 ? 3.105 -14.844 -9.742 1 98.81 216 PHE A N 1
ATOM 1668 C CA . PHE A 1 216 ? 1.871 -14.117 -10.008 1 98.81 216 PHE A CA 1
ATOM 1669 C C . PHE A 1 216 ? 1.296 -13.539 -8.727 1 98.81 216 PHE A C 1
ATOM 1671 O O . PHE A 1 216 ? 1.014 -14.273 -7.773 1 98.81 216 PHE A O 1
ATOM 1678 N N . ASN A 1 217 ? 1.135 -12.219 -8.664 1 98.81 217 ASN A N 1
ATOM 1679 C CA . ASN A 1 217 ? 0.521 -11.523 -7.539 1 98.81 217 ASN A CA 1
ATOM 1680 C C . ASN A 1 217 ? -0.957 -11.234 -7.793 1 98.81 217 ASN A C 1
ATOM 1682 O O . ASN A 1 217 ? -1.301 -10.539 -8.75 1 98.81 217 ASN A O 1
ATOM 1686 N N . ILE A 1 218 ? -1.768 -11.789 -6.941 1 98.19 218 ILE A N 1
ATOM 1687 C CA . ILE A 1 218 ? -3.203 -11.57 -7.094 1 98.19 218 ILE A CA 1
ATOM 1688 C C . ILE A 1 218 ? -3.566 -10.164 -6.609 1 98.19 218 ILE A C 1
ATOM 1690 O O . ILE A 1 218 ? -3.23 -9.781 -5.488 1 98.19 218 ILE A O 1
ATOM 1694 N N . ASP A 1 219 ? -4.188 -9.422 -7.473 1 96 219 ASP A N 1
ATOM 1695 C CA . ASP A 1 219 ? -4.641 -8.102 -7.051 1 96 219 ASP A CA 1
ATOM 1696 C C . ASP A 1 219 ? -6.098 -8.141 -6.594 1 96 219 ASP A C 1
ATOM 1698 O O . ASP A 1 219 ? -6.613 -9.203 -6.23 1 96 219 ASP A O 1
ATOM 1702 N N . GLY A 1 220 ? -6.781 -7.059 -6.473 1 93.38 220 GLY A N 1
ATOM 1703 C CA . GLY A 1 220 ? -8.141 -6.91 -5.992 1 93.38 220 GLY A CA 1
ATOM 1704 C C . GLY A 1 220 ? -8.664 -5.488 -6.098 1 93.38 220 GLY A C 1
ATOM 1705 O O . GLY A 1 220 ? -8.055 -4.645 -6.758 1 93.38 220 GLY A O 1
ATOM 1706 N N . ALA A 1 221 ? -9.797 -5.359 -5.453 1 89.62 221 ALA A N 1
ATOM 1707 C CA . ALA A 1 221 ? -10.406 -4.031 -5.469 1 89.62 221 ALA A CA 1
ATOM 1708 C C . ALA A 1 221 ? -9.414 -2.971 -4.992 1 89.62 221 ALA A C 1
ATOM 1710 O O . ALA A 1 221 ? -8.75 -3.148 -3.967 1 89.62 221 ALA A O 1
ATOM 1711 N N . GLY A 1 222 ? -9.32 -1.873 -5.754 1 92.12 222 GLY A N 1
ATOM 1712 C CA . GLY A 1 222 ? -8.359 -0.818 -5.477 1 92.12 222 GLY A CA 1
ATOM 1713 C C . GLY A 1 222 ? -7.176 -0.822 -6.43 1 92.12 222 GLY A C 1
ATOM 1714 O O . GLY A 1 222 ? -6.5 0.196 -6.594 1 92.12 222 GLY A O 1
ATOM 1715 N N . SER A 1 223 ? -6.906 -1.907 -7.031 1 93.06 223 SER A N 1
ATOM 1716 C CA . SER A 1 223 ? -5.738 -2.066 -7.887 1 93.06 223 SER A CA 1
ATOM 1717 C C . SER A 1 223 ? -5.805 -1.141 -9.094 1 93.06 223 SER A C 1
ATOM 1719 O O . SER A 1 223 ? -4.773 -0.736 -9.633 1 93.06 223 SER A O 1
ATOM 1721 N N . ASP A 1 224 ? -6.969 -0.765 -9.469 1 89.94 224 ASP A N 1
ATOM 1722 C CA . ASP A 1 224 ? -7.129 0.064 -10.656 1 89.94 224 ASP A CA 1
ATOM 1723 C C . ASP A 1 224 ? -7.016 1.547 -10.312 1 89.94 224 ASP A C 1
ATOM 1725 O O . ASP A 1 224 ? -7.094 2.402 -11.195 1 89.94 224 ASP A O 1
ATOM 1729 N N . GLY A 1 225 ? -6.941 1.866 -9.07 1 91.19 225 GLY A N 1
ATOM 1730 C CA . GLY A 1 225 ? -6.738 3.246 -8.656 1 91.19 225 GLY A CA 1
ATOM 1731 C C . GLY A 1 225 ? -8.023 3.949 -8.266 1 91.19 225 GLY A C 1
ATOM 1732 O O . GLY A 1 225 ? -8 5.07 -7.758 1 91.19 225 GLY A O 1
ATOM 1733 N N . ARG A 1 226 ? -9.102 3.256 -8.5 1 91.5 226 ARG A N 1
ATOM 1734 C CA . ARG A 1 226 ? -10.367 3.84 -8.07 1 91.5 226 ARG A CA 1
ATOM 1735 C C . ARG A 1 226 ? -10.531 3.74 -6.559 1 91.5 226 ARG A C 1
ATOM 1737 O O . ARG A 1 226 ? -10.18 2.725 -5.957 1 91.5 226 ARG A O 1
ATOM 1744 N N . PRO A 1 227 ? -11.109 4.781 -5.98 1 94.38 227 PRO A N 1
ATOM 1745 C CA . PRO A 1 227 ? -11.266 4.762 -4.523 1 94.38 227 PRO A CA 1
ATOM 1746 C C . PRO A 1 227 ? -12.125 3.596 -4.039 1 94.38 227 PRO A C 1
ATOM 1748 O O . PRO A 1 227 ? -13.023 3.146 -4.758 1 94.38 227 PRO A O 1
ATOM 1751 N N . THR A 1 228 ? -11.867 3.168 -2.852 1 93.12 228 THR A N 1
ATOM 1752 C CA . THR A 1 228 ? -12.562 2.035 -2.254 1 93.12 228 THR A CA 1
ATOM 1753 C C . THR A 1 228 ? -13.164 2.42 -0.905 1 93.12 228 THR A C 1
ATOM 1755 O O . THR A 1 228 ? -12.789 1.862 0.129 1 93.12 228 THR A O 1
ATOM 1758 N N . PRO A 1 229 ? -14.164 3.213 -0.884 1 92.31 229 PRO A N 1
ATOM 1759 C CA . PRO A 1 229 ? -14.805 3.545 0.389 1 92.31 229 PRO A CA 1
ATOM 1760 C C . PRO A 1 229 ? -15.398 2.324 1.087 1 92.31 229 PRO A C 1
ATOM 1762 O O . PRO A 1 229 ? -15.914 1.418 0.423 1 92.31 229 PRO A O 1
ATOM 1765 N N . ARG A 1 230 ? -15.328 2.291 2.424 1 89.5 230 ARG A N 1
ATOM 1766 C CA . ARG A 1 230 ? -15.828 1.241 3.311 1 89.5 230 ARG A CA 1
ATOM 1767 C C . ARG A 1 230 ? -14.875 0.049 3.332 1 89.5 230 ARG A C 1
ATOM 1769 O O . ARG A 1 230 ? -15.148 -0.958 3.988 1 89.5 230 ARG A O 1
ATOM 1776 N N . PHE A 1 231 ? -13.867 0.083 2.633 1 91.56 231 PHE A N 1
ATOM 1777 C CA . PHE A 1 231 ? -12.742 -0.845 2.76 1 91.56 231 PHE A CA 1
ATOM 1778 C C . PHE A 1 231 ? -11.453 -0.203 2.273 1 91.56 231 PHE A C 1
ATOM 1780 O O . PHE A 1 231 ? -10.703 -0.807 1.5 1 91.56 231 PHE A O 1
ATOM 1787 N N . ALA A 1 232 ? -11.266 0.996 2.68 1 96.75 232 ALA A N 1
ATOM 1788 C CA . ALA A 1 232 ? -10.172 1.871 2.275 1 96.75 232 ALA A CA 1
ATOM 1789 C C . ALA A 1 232 ? -8.82 1.211 2.537 1 96.75 232 ALA A C 1
ATOM 1791 O O . ALA A 1 232 ? -7.906 1.301 1.711 1 96.75 232 ALA A O 1
ATOM 1792 N N . ALA A 1 233 ? -8.68 0.559 3.684 1 97.56 233 ALA A N 1
ATOM 1793 C CA . ALA A 1 233 ? -7.426 -0.098 4.027 1 97.56 233 ALA A CA 1
ATOM 1794 C C . ALA A 1 233 ? -7.102 -1.213 3.037 1 97.56 233 ALA A C 1
ATOM 1796 O O . ALA A 1 233 ? -5.98 -1.294 2.529 1 97.56 233 ALA A O 1
ATOM 1797 N N . TYR A 1 234 ? -8.039 -2.047 2.736 1 96.62 234 TYR A N 1
ATOM 1798 C CA . TYR A 1 234 ? -7.859 -3.135 1.782 1 96.62 234 TYR A CA 1
ATOM 1799 C C . TYR A 1 234 ? -7.449 -2.602 0.415 1 96.62 234 TYR A C 1
ATOM 1801 O O . TYR A 1 234 ? -6.453 -3.047 -0.159 1 96.62 234 TYR A O 1
ATOM 1809 N N . GLY A 1 235 ? -8.234 -1.657 -0.076 1 97.06 235 GLY A N 1
ATOM 1810 C CA . GLY A 1 235 ? -7.941 -1.093 -1.384 1 97.06 235 GLY A CA 1
ATOM 1811 C C . GLY A 1 235 ? -6.547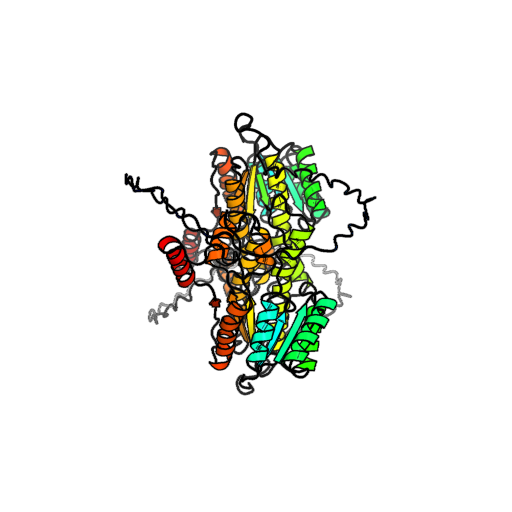 -0.501 -1.48 1 97.06 235 GLY A C 1
ATOM 1812 O O . GLY A 1 235 ? -5.867 -0.661 -2.498 1 97.06 235 GLY A O 1
ATOM 1813 N N . ALA A 1 236 ? -6.168 0.157 -0.463 1 98.06 236 ALA A N 1
ATOM 1814 C CA . ALA A 1 236 ? -4.832 0.747 -0.438 1 98.06 236 ALA A CA 1
ATOM 1815 C C . ALA A 1 236 ? -3.754 -0.328 -0.555 1 98.06 236 ALA A C 1
ATOM 1817 O O . ALA A 1 236 ? -2.77 -0.153 -1.276 1 98.06 236 ALA A O 1
ATOM 1818 N N . THR A 1 237 ? -3.91 -1.435 0.142 1 98.12 237 THR A N 1
ATOM 1819 C CA . THR A 1 237 ? -2.936 -2.518 0.075 1 98.12 237 THR A CA 1
ATOM 1820 C C . THR A 1 237 ? -2.914 -3.141 -1.318 1 98.12 237 THR A C 1
ATOM 1822 O O . THR A 1 237 ? -1.854 -3.527 -1.813 1 98.12 237 THR A O 1
ATOM 1825 N N . LYS A 1 238 ? -4.047 -3.227 -1.918 1 97.38 238 LYS A N 1
ATOM 1826 C CA . LYS A 1 238 ? -4.098 -3.844 -3.24 1 97.38 238 LYS A CA 1
ATOM 1827 C C . LYS A 1 238 ? -3.516 -2.914 -4.301 1 97.38 238 LYS A C 1
ATOM 1829 O O . LYS A 1 238 ? -2.918 -3.375 -5.277 1 97.38 238 LYS A O 1
ATOM 1834 N N . ARG A 1 239 ? -3.619 -1.647 -4.094 1 97.38 239 ARG A N 1
ATOM 1835 C CA . ARG A 1 239 ? -2.91 -0.717 -4.969 1 97.38 239 ARG A CA 1
ATOM 1836 C C . ARG A 1 239 ? -1.401 -0.893 -4.844 1 97.38 239 ARG A C 1
ATOM 1838 O O . ARG A 1 239 ? -0.676 -0.782 -5.836 1 97.38 239 ARG A O 1
ATOM 1845 N N . SER A 1 240 ? -1.007 -1.145 -3.703 1 97.5 240 SER A N 1
ATOM 1846 C CA . SER A 1 240 ? 0.409 -1.38 -3.443 1 97.5 240 SER A CA 1
ATOM 1847 C C . SER A 1 240 ? 0.909 -2.615 -4.184 1 97.5 240 SER A C 1
ATOM 1849 O O . SER A 1 240 ? 2.072 -2.678 -4.586 1 97.5 240 SER A O 1
ATOM 1851 N N . VAL A 1 241 ? 0.078 -3.605 -4.402 1 97.5 241 VAL A N 1
ATOM 1852 C CA . VAL A 1 241 ? 0.429 -4.855 -5.07 1 97.5 241 VAL A CA 1
ATOM 1853 C C . VAL A 1 241 ? 0.891 -4.566 -6.496 1 97.5 241 VAL A C 1
ATOM 1855 O O . VAL A 1 241 ? 1.938 -5.055 -6.93 1 97.5 241 VAL A O 1
ATOM 1858 N N . VAL A 1 242 ? 0.16 -3.771 -7.156 1 96.31 242 VAL A N 1
ATOM 1859 C CA . VAL A 1 242 ? 0.445 -3.459 -8.555 1 96.31 242 VAL A CA 1
ATOM 1860 C C . VAL A 1 242 ? 1.772 -2.711 -8.656 1 96.31 242 VAL A C 1
ATOM 1862 O O . VAL A 1 242 ? 2.598 -3.016 -9.516 1 96.31 242 VAL A O 1
ATOM 1865 N N . HIS A 1 243 ? 1.928 -1.802 -7.762 1 97.5 243 HIS A N 1
ATOM 1866 C CA . HIS A 1 243 ? 3.16 -1.021 -7.781 1 97.5 243 HIS A CA 1
ATOM 1867 C C . HIS A 1 243 ? 4.367 -1.888 -7.441 1 97.5 243 HIS A C 1
ATOM 1869 O O . HIS A 1 243 ? 5.418 -1.773 -8.078 1 97.5 243 HIS A O 1
ATOM 1875 N N . LEU A 1 244 ? 4.227 -2.686 -6.449 1 98.38 244 LEU A N 1
ATOM 1876 C CA . LEU A 1 244 ? 5.309 -3.584 -6.062 1 98.38 244 LEU A CA 1
ATOM 1877 C C . LEU A 1 244 ? 5.73 -4.465 -7.234 1 98.38 244 LEU A C 1
ATOM 1879 O O . LEU A 1 244 ? 6.926 -4.637 -7.488 1 98.38 244 LEU A O 1
ATOM 1883 N N . THR A 1 245 ? 4.773 -4.996 -7.898 1 98.31 245 THR A N 1
ATOM 1884 C CA . THR A 1 245 ? 5.031 -5.879 -9.031 1 98.31 245 THR A CA 1
ATOM 1885 C C . THR A 1 245 ? 5.863 -5.168 -10.094 1 98.31 245 THR A C 1
ATOM 1887 O O . THR A 1 245 ? 6.867 -5.703 -10.57 1 98.31 245 THR A O 1
ATOM 1890 N N . LYS A 1 246 ? 5.484 -3.945 -10.383 1 97.44 246 LYS A N 1
ATOM 1891 C CA . LYS A 1 246 ? 6.219 -3.158 -11.367 1 97.44 246 LYS A CA 1
ATOM 1892 C C . LYS A 1 246 ? 7.656 -2.92 -10.922 1 97.44 246 LYS A C 1
ATOM 1894 O O . LYS A 1 246 ? 8.586 -2.982 -11.727 1 97.44 246 LYS A O 1
ATOM 1899 N N . SER A 1 247 ? 7.781 -2.625 -9.703 1 97.88 247 SER A N 1
ATOM 1900 C CA . SER A 1 247 ? 9.109 -2.346 -9.156 1 97.88 247 SER A CA 1
ATOM 1901 C C . SER A 1 247 ? 9.992 -3.588 -9.188 1 97.88 247 SER A C 1
ATOM 1903 O O . SER A 1 247 ? 11.188 -3.5 -9.469 1 97.88 247 SER A O 1
ATOM 1905 N N . LEU A 1 248 ? 9.438 -4.703 -8.906 1 98.25 248 LEU A N 1
ATOM 1906 C CA . LEU A 1 248 ? 10.195 -5.949 -8.93 1 98.25 248 LEU A CA 1
ATOM 1907 C C . LEU A 1 248 ? 10.602 -6.316 -10.352 1 98.25 248 LEU A C 1
ATOM 1909 O O . LEU A 1 248 ? 11.703 -6.816 -10.578 1 98.25 248 LEU A O 1
ATOM 1913 N N . GLN A 1 249 ? 9.711 -6.137 -11.273 1 96.69 249 GLN A N 1
ATOM 1914 C CA . GLN A 1 249 ? 10.039 -6.32 -12.68 1 96.69 249 GLN A CA 1
ATOM 1915 C C . GLN A 1 249 ? 11.258 -5.484 -13.07 1 96.69 249 GLN A C 1
ATOM 1917 O O . GLN A 1 249 ? 12.188 -5.992 -13.703 1 96.69 249 GLN A O 1
ATOM 1922 N N . ALA A 1 250 ? 11.227 -4.23 -12.664 1 95.44 250 ALA A N 1
ATOM 1923 C CA . ALA A 1 250 ? 12.328 -3.318 -12.969 1 95.44 250 ALA A CA 1
ATOM 1924 C C . ALA A 1 250 ? 13.625 -3.783 -12.312 1 95.44 250 ALA A C 1
ATOM 1926 O O . ALA A 1 250 ? 14.695 -3.715 -12.93 1 95.44 250 ALA A O 1
ATOM 1927 N N . GLU A 1 251 ? 13.523 -4.25 -11.125 1 95.62 251 GLU A N 1
ATOM 1928 C CA . GLU A 1 251 ? 14.711 -4.73 -10.414 1 95.62 251 GLU A CA 1
ATOM 1929 C C . GLU A 1 251 ? 15.328 -5.926 -11.133 1 95.62 251 GLU A C 1
ATOM 1931 O O . GLU A 1 251 ? 16.547 -5.984 -11.312 1 95.62 251 GLU A O 1
ATOM 1936 N N . LEU A 1 252 ? 14.516 -6.836 -11.461 1 95.56 252 LEU A N 1
ATOM 1937 C CA . LEU A 1 252 ? 15.008 -8.023 -12.141 1 95.56 252 LEU A CA 1
ATOM 1938 C C . LEU A 1 252 ? 15.648 -7.66 -13.477 1 95.56 252 LEU A C 1
ATOM 1940 O O . LEU A 1 252 ? 16.703 -8.203 -13.836 1 95.56 252 LEU A O 1
ATOM 1944 N N . GLN A 1 253 ? 15.031 -6.746 -14.133 1 93.25 253 GLN A N 1
ATOM 1945 C CA . GLN A 1 253 ? 15.594 -6.27 -15.391 1 93.25 253 GLN A CA 1
ATOM 1946 C C . GLN A 1 253 ? 16.953 -5.605 -15.172 1 93.25 253 GLN A C 1
ATOM 1948 O O . GLN A 1 253 ? 17.891 -5.84 -15.938 1 93.25 253 GLN A O 1
ATOM 1953 N N . MET A 1 254 ? 17.031 -4.816 -14.203 1 90.44 254 MET A N 1
ATOM 1954 C CA . MET A 1 254 ? 18.266 -4.113 -13.875 1 90.44 254 MET A CA 1
ATOM 1955 C C . MET A 1 254 ? 19.391 -5.098 -13.57 1 90.44 254 MET A C 1
ATOM 1957 O O . MET A 1 254 ? 20.562 -4.812 -13.82 1 90.44 254 MET A O 1
ATOM 1961 N N . GLN A 1 255 ? 19 -6.191 -13.07 1 91.19 255 GLN A N 1
ATOM 1962 C CA . GLN A 1 255 ? 19.969 -7.207 -12.695 1 91.19 255 GLN A CA 1
ATOM 1963 C C . GLN A 1 255 ? 20.188 -8.211 -13.82 1 91.19 255 GLN A C 1
ATOM 1965 O O . GLN A 1 255 ? 20.859 -9.227 -13.641 1 91.19 255 GLN A O 1
ATOM 1970 N N . ASP A 1 256 ? 19.531 -8.008 -14.891 1 91.5 256 ASP A N 1
ATOM 1971 C CA . ASP A 1 256 ? 19.625 -8.828 -16.094 1 91.5 256 ASP A CA 1
ATOM 1972 C C . ASP A 1 256 ? 19.172 -10.258 -15.82 1 91.5 256 ASP A C 1
ATOM 1974 O O . ASP A 1 256 ? 19.812 -11.211 -16.281 1 91.5 256 ASP A O 1
ATOM 1978 N N . VAL A 1 257 ? 18.234 -10.352 -14.961 1 90.25 257 VAL A N 1
ATOM 1979 C CA . VAL A 1 257 ? 17.594 -11.641 -14.703 1 90.25 257 VAL A CA 1
ATOM 1980 C C . VAL A 1 257 ? 16.5 -11.891 -15.734 1 90.25 257 VAL A C 1
ATOM 1982 O O . VAL A 1 257 ? 15.531 -11.133 -15.805 1 90.25 257 VAL A O 1
ATOM 1985 N N . LYS A 1 258 ? 16.594 -12.992 -16.406 1 86.56 258 LYS A N 1
ATOM 1986 C CA . LYS A 1 258 ? 15.672 -13.219 -17.5 1 86.56 258 LYS A CA 1
ATOM 1987 C C . LYS A 1 258 ? 14.805 -14.453 -17.25 1 86.56 258 LYS A C 1
ATOM 1989 O O . LYS A 1 258 ? 13.797 -14.656 -17.922 1 86.56 258 LYS A O 1
ATOM 1994 N N . ASN A 1 259 ? 15.156 -15.219 -16.328 1 89.62 259 ASN A N 1
ATOM 1995 C CA . ASN A 1 259 ? 14.445 -16.484 -16.141 1 89.62 259 ASN A CA 1
ATOM 1996 C C . ASN A 1 259 ? 13.469 -16.406 -14.969 1 89.62 259 ASN A C 1
ATOM 1998 O O . ASN A 1 259 ? 12.82 -17.406 -14.641 1 89.62 259 ASN A O 1
ATOM 2002 N N . VAL A 1 260 ? 13.445 -15.359 -14.297 1 95.88 260 VAL A N 1
ATOM 2003 C CA . VAL A 1 260 ? 12.477 -15.141 -13.227 1 95.88 260 VAL A CA 1
ATOM 2004 C C . VAL A 1 260 ? 11.617 -13.922 -13.562 1 95.88 260 VAL A C 1
ATOM 2006 O O . VAL A 1 260 ? 12.141 -12.844 -13.867 1 95.88 260 VAL A O 1
ATOM 2009 N N . MET A 1 261 ? 10.328 -14.109 -13.531 1 96.56 261 MET A N 1
ATOM 2010 C CA . MET A 1 261 ? 9.414 -13.031 -13.898 1 96.56 261 MET A CA 1
ATOM 2011 C C . MET A 1 261 ? 8.328 -12.867 -12.844 1 96.56 261 MET A C 1
ATOM 2013 O O . MET A 1 261 ? 7.898 -13.844 -12.227 1 96.56 261 MET A O 1
ATOM 2017 N N . VAL A 1 262 ? 7.91 -11.633 -12.68 1 98.19 262 VAL A N 1
ATOM 2018 C CA . VAL A 1 262 ? 6.82 -11.297 -11.773 1 98.19 262 VAL A CA 1
ATOM 2019 C C . VAL A 1 262 ? 5.656 -10.695 -12.562 1 98.19 262 VAL A C 1
ATOM 2021 O O . VAL A 1 262 ? 5.855 -9.812 -13.391 1 98.19 262 VAL A O 1
ATOM 2024 N N . HIS A 1 263 ? 4.465 -11.234 -12.312 1 98.25 263 HIS A N 1
ATOM 2025 C CA . HIS A 1 263 ? 3.26 -10.867 -13.047 1 98.25 263 HIS A CA 1
ATOM 2026 C C . HIS A 1 263 ? 2.141 -10.453 -12.094 1 98.25 263 HIS A C 1
ATOM 2028 O O . HIS A 1 263 ? 2.225 -10.688 -10.891 1 98.25 263 HIS A O 1
ATOM 2034 N N . ASN A 1 264 ? 1.165 -9.797 -12.656 1 98 264 ASN A N 1
ATOM 2035 C CA . ASN A 1 264 ? -0.078 -9.523 -11.945 1 98 264 ASN A CA 1
ATOM 2036 C C . ASN A 1 264 ? -1.204 -10.438 -12.406 1 98 264 ASN A C 1
ATOM 2038 O O . ASN A 1 264 ? -1.303 -10.766 -13.594 1 98 264 ASN A O 1
ATOM 2042 N N . LEU A 1 265 ? -2.02 -10.867 -11.508 1 97.94 265 LEU A N 1
ATOM 2043 C CA . LEU A 1 265 ? -3.191 -11.703 -11.75 1 97.94 265 LEU A CA 1
ATOM 2044 C C . LEU A 1 265 ? -4.438 -11.086 -11.125 1 97.94 265 LEU A C 1
ATOM 2046 O O . LEU A 1 265 ? -4.477 -10.859 -9.906 1 97.94 265 LEU A O 1
ATOM 2050 N N . SER A 1 266 ? -5.441 -10.781 -11.93 1 97.44 266 SER A N 1
ATOM 2051 C CA . SER A 1 266 ? -6.664 -10.148 -11.438 1 97.44 266 SER A CA 1
ATOM 2052 C C . SER A 1 266 ? -7.867 -11.07 -11.602 1 97.44 266 SER A C 1
ATOM 2054 O O . SER A 1 266 ? -8.383 -11.242 -12.711 1 97.44 266 SER A O 1
ATOM 2056 N N . PRO A 1 267 ? -8.375 -11.555 -10.586 1 96.5 267 PRO A N 1
ATOM 2057 C CA . PRO A 1 267 ? -9.523 -12.453 -10.688 1 96.5 267 PRO A CA 1
ATOM 2058 C C . PRO A 1 267 ? -10.828 -11.703 -10.953 1 96.5 267 PRO A C 1
ATOM 2060 O O . PRO A 1 267 ? -11.828 -12.32 -11.336 1 96.5 267 PRO A O 1
ATOM 2063 N N . GLY A 1 268 ? -10.812 -10.383 -10.727 1 93.81 268 GLY A N 1
ATOM 2064 C CA . GLY A 1 268 ? -12.07 -9.656 -10.805 1 93.81 268 GLY A CA 1
ATOM 2065 C C . GLY A 1 268 ? -12.938 -9.836 -9.578 1 93.81 268 GLY A C 1
ATOM 2066 O O . GLY A 1 268 ? -12.438 -9.891 -8.453 1 93.81 268 GLY A O 1
ATOM 2067 N N . MET A 1 269 ? -14.242 -9.797 -9.766 1 92 269 MET A N 1
ATOM 2068 C CA . MET A 1 269 ? -15.172 -9.977 -8.656 1 92 269 MET A CA 1
ATOM 2069 C C . MET A 1 269 ? -15.578 -11.438 -8.516 1 92 269 MET A C 1
ATOM 2071 O O . MET A 1 269 ? -16.203 -12 -9.414 1 92 269 MET A O 1
ATOM 2075 N N . VAL A 1 270 ? -15.195 -12.016 -7.414 1 94.44 270 VAL A N 1
ATOM 2076 C CA . VAL A 1 270 ? -15.43 -13.438 -7.211 1 94.44 270 VAL A CA 1
ATOM 2077 C C . VAL A 1 270 ? -16.312 -13.648 -5.988 1 94.44 270 VAL A C 1
ATOM 2079 O O . VAL A 1 270 ? -16.109 -13.023 -4.945 1 94.44 270 VAL A O 1
ATOM 2082 N N . THR A 1 271 ? -17.25 -14.508 -6.121 1 92.44 271 THR A N 1
ATOM 2083 C CA . THR A 1 271 ? -18.188 -14.758 -5.027 1 92.44 271 THR A CA 1
ATOM 2084 C C . THR A 1 271 ? -17.516 -15.594 -3.934 1 92.44 271 THR A C 1
ATOM 2086 O O . THR A 1 271 ? -17.734 -16.812 -3.859 1 92.44 271 THR A O 1
ATOM 2089 N N . THR A 1 272 ? -16.75 -15 -3.133 1 90.62 272 THR A N 1
ATOM 2090 C CA . THR A 1 272 ? -16.109 -15.555 -1.945 1 90.62 272 THR A CA 1
ATOM 2091 C C . THR A 1 272 ? -16.609 -14.859 -0.685 1 90.62 272 THR A C 1
ATOM 2093 O O . THR A 1 272 ? -17.344 -13.867 -0.767 1 90.62 272 THR A O 1
ATOM 2096 N N . ASP A 1 273 ? -16.266 -15.461 0.405 1 84.5 273 ASP A N 1
ATOM 2097 C CA . ASP A 1 273 ? -16.625 -14.828 1.669 1 84.5 273 ASP A CA 1
ATOM 2098 C C . ASP A 1 273 ? -16.094 -13.391 1.73 1 84.5 273 ASP A C 1
ATOM 2100 O O . ASP A 1 273 ? -16.75 -12.516 2.303 1 84.5 273 ASP A O 1
ATOM 2104 N N . LEU A 1 274 ? -15.039 -13.164 1.153 1 81.25 274 LEU A N 1
ATOM 2105 C CA . LEU A 1 274 ? -14.414 -11.852 1.143 1 81.25 274 LEU A CA 1
ATOM 2106 C C . LEU A 1 274 ? -15.312 -10.82 0.465 1 81.25 274 LEU A C 1
ATOM 2108 O O . LEU A 1 274 ? -15.555 -9.742 1.014 1 81.25 274 LEU A O 1
ATOM 2112 N N . LEU A 1 275 ? -15.797 -11.117 -0.631 1 85 275 LEU A N 1
ATOM 2113 C CA . LEU A 1 275 ? -16.672 -10.219 -1.384 1 85 275 LEU A CA 1
ATOM 2114 C C . LEU A 1 275 ? -18.031 -10.094 -0.723 1 85 275 LEU A C 1
ATOM 2116 O O . LEU A 1 275 ? -18.547 -8.992 -0.556 1 85 275 LEU A O 1
ATOM 2120 N N . MET A 1 276 ? -18.562 -11.18 -0.294 1 86.5 276 MET A N 1
ATOM 2121 C CA . MET A 1 276 ? -19.953 -11.242 0.161 1 86.5 276 MET A CA 1
ATOM 2122 C C . MET A 1 276 ? -20.125 -10.516 1.488 1 86.5 276 MET A C 1
ATOM 2124 O O . MET A 1 276 ? -21.219 -10.07 1.82 1 86.5 276 MET A O 1
ATOM 2128 N N . SER A 1 277 ? -19.094 -10.391 2.15 1 83 277 SER A N 1
ATOM 2129 C CA . SER A 1 277 ? -19.141 -9.648 3.406 1 83 277 SER A CA 1
ATOM 2130 C C . SER A 1 277 ? -19.5 -8.188 3.168 1 83 277 SER A C 1
ATOM 2132 O O . SER A 1 277 ? -19.969 -7.5 4.082 1 83 277 SER A O 1
ATOM 2134 N N . GLY A 1 278 ? -19.375 -7.723 1.996 1 81.75 278 GLY A N 1
ATOM 2135 C CA . GLY A 1 278 ? -19.672 -6.34 1.661 1 81.75 278 GLY A CA 1
ATOM 2136 C C . GLY A 1 278 ? -20.953 -6.18 0.882 1 81.75 278 GLY A C 1
ATOM 2137 O O . GLY A 1 278 ? -21.281 -5.082 0.427 1 81.75 278 GLY A O 1
ATOM 2138 N N . ALA A 1 279 ? -21.609 -7.266 0.736 1 86.62 279 ALA A N 1
ATOM 2139 C CA . ALA A 1 279 ? -22.844 -7.246 -0.045 1 86.62 279 ALA A CA 1
ATOM 2140 C C . ALA A 1 279 ? -24.016 -6.766 0.8 1 86.62 279 ALA A C 1
ATOM 2142 O O . ALA A 1 279 ? -25.016 -7.473 0.941 1 86.62 279 ALA A O 1
ATOM 2143 N N . THR A 1 280 ? -23.938 -5.578 1.27 1 80.56 280 THR A N 1
ATOM 2144 C CA . THR A 1 280 ? -24.906 -5.105 2.258 1 80.56 280 THR A CA 1
ATOM 2145 C C . THR A 1 280 ? -25.766 -3.986 1.682 1 80.56 280 THR A C 1
ATOM 2147 O O . THR A 1 280 ? -26.844 -3.693 2.203 1 80.56 280 THR A O 1
ATOM 2150 N N . THR A 1 281 ? -25.359 -3.381 0.663 1 83.12 281 THR A N 1
ATOM 2151 C CA . THR A 1 281 ? -26.109 -2.279 0.082 1 83.12 281 THR A CA 1
ATOM 2152 C C . THR A 1 281 ? -26.797 -2.713 -1.217 1 83.12 281 THR A C 1
ATOM 2154 O O . THR A 1 281 ? -26.375 -3.691 -1.841 1 83.12 281 THR A O 1
ATOM 2157 N N . LYS A 1 282 ? -27.812 -1.935 -1.572 1 86.94 282 LYS A N 1
ATOM 2158 C CA . LYS A 1 282 ? -28.5 -2.193 -2.83 1 86.94 282 LYS A CA 1
ATOM 2159 C C . LYS A 1 282 ? -27.547 -2.092 -4.016 1 86.94 282 LYS A C 1
ATOM 2161 O O . LYS A 1 282 ? -27.594 -2.922 -4.93 1 86.94 282 LYS A O 1
ATOM 2166 N N . GLN A 1 283 ? -26.75 -1.12 -3.949 1 85.75 283 GLN A N 1
ATOM 2167 C CA . GLN A 1 283 ? -25.797 -0.898 -5.031 1 85.75 283 GLN A CA 1
ATOM 2168 C C . GLN A 1 283 ? -24.797 -2.043 -5.121 1 85.75 283 GLN A C 1
ATOM 2170 O O . GLN A 1 283 ? -24.469 -2.508 -6.215 1 85.75 283 GLN A O 1
ATOM 2175 N N . ALA A 1 284 ? -24.359 -2.432 -3.994 1 87.19 284 ALA A N 1
ATOM 2176 C CA . ALA A 1 284 ? -23.406 -3.535 -3.965 1 87.19 284 ALA A CA 1
ATOM 2177 C C . ALA A 1 284 ? -24.016 -4.809 -4.535 1 87.19 284 ALA A C 1
ATOM 2179 O O . ALA A 1 284 ? -23.391 -5.496 -5.348 1 87.19 284 ALA A O 1
ATOM 2180 N N . LYS A 1 285 ? -25.188 -5.117 -4.145 1 90.38 285 LYS A N 1
ATOM 2181 C CA . LYS A 1 285 ? -25.875 -6.309 -4.629 1 90.38 285 LYS A CA 1
ATOM 2182 C C . LYS A 1 285 ? -26.078 -6.25 -6.141 1 90.38 285 LYS A C 1
ATOM 2184 O O . LYS A 1 285 ? -25.906 -7.254 -6.836 1 90.38 285 LYS A O 1
ATOM 2189 N N . PHE A 1 286 ? -26.484 -5.062 -6.586 1 90.56 286 PHE A N 1
ATOM 2190 C CA . PHE A 1 286 ? -26.703 -4.844 -8.008 1 90.56 286 PHE A CA 1
ATOM 2191 C C . PHE A 1 286 ? -25.453 -5.188 -8.805 1 90.56 286 PHE A C 1
ATOM 2193 O O . PHE A 1 286 ? -25.5 -5.98 -9.75 1 90.56 286 PHE A O 1
ATOM 2200 N N . PHE A 1 287 ? -24.312 -4.707 -8.406 1 89.62 287 PHE A N 1
ATOM 2201 C CA . PHE A 1 287 ? -23.078 -4.891 -9.164 1 89.62 287 PHE A CA 1
ATOM 2202 C C . PHE A 1 287 ? -22.531 -6.297 -8.969 1 89.62 287 PHE A C 1
ATOM 2204 O O . PHE A 1 287 ? -21.938 -6.875 -9.883 1 89.62 287 PHE A O 1
ATOM 2211 N N . ILE A 1 288 ? -22.641 -6.848 -7.828 1 92.19 288 ILE A N 1
ATOM 2212 C CA . ILE A 1 288 ? -22.203 -8.211 -7.578 1 92.19 288 ILE A CA 1
ATOM 2213 C C . ILE A 1 288 ? -22.953 -9.18 -8.492 1 92.19 288 ILE A C 1
ATOM 2215 O O . ILE A 1 288 ? -22.344 -10.047 -9.125 1 92.19 288 ILE A O 1
ATOM 2219 N N . ASN A 1 289 ? -24.219 -8.977 -8.57 1 93.62 289 ASN A N 1
ATOM 2220 C CA . ASN A 1 289 ? -25.031 -9.82 -9.438 1 93.62 289 ASN A CA 1
ATOM 2221 C C . ASN A 1 289 ? -24.578 -9.727 -10.891 1 93.62 289 ASN A C 1
ATOM 2223 O O . ASN A 1 289 ? -24.547 -10.727 -11.609 1 93.62 289 ASN A O 1
ATOM 2227 N N . ILE A 1 290 ? -24.156 -8.617 -11.242 1 93.25 290 ILE A N 1
ATOM 2228 C CA . ILE A 1 290 ? -23.844 -8.352 -12.641 1 93.25 290 ILE A CA 1
ATOM 2229 C C . ILE A 1 290 ? -22.453 -8.875 -12.969 1 93.25 290 ILE A C 1
ATOM 2231 O O . ILE A 1 290 ? -22.25 -9.516 -14 1 93.25 290 ILE A O 1
ATOM 2235 N N . LEU A 1 291 ? -21.516 -8.641 -12.031 1 93.5 291 LEU A N 1
ATOM 2236 C CA . LEU A 1 291 ? -20.125 -8.742 -12.43 1 93.5 291 LEU A CA 1
ATOM 2237 C C . LEU A 1 291 ? -19.453 -9.945 -11.773 1 93.5 291 LEU A C 1
ATOM 2239 O O . LEU A 1 291 ? -18.453 -10.461 -12.273 1 93.5 291 LEU A O 1
ATOM 2243 N N . ALA A 1 292 ? -19.891 -10.391 -10.695 1 94.56 292 ALA A N 1
ATOM 2244 C CA . ALA A 1 292 ? -19.219 -11.438 -9.938 1 94.56 292 ALA A CA 1
ATOM 2245 C C . ALA A 1 292 ? -19.422 -12.805 -10.578 1 94.56 292 ALA A C 1
ATOM 2247 O O . ALA A 1 292 ? -20.406 -13.031 -11.273 1 94.56 292 ALA A O 1
ATOM 2248 N N . GLU A 1 293 ? -18.469 -13.641 -10.492 1 95.69 293 GLU A N 1
ATOM 2249 C CA . GLU A 1 293 ? -18.5 -15.031 -10.938 1 95.69 293 GLU A CA 1
ATOM 2250 C C . GLU A 1 293 ? -18.047 -15.977 -9.828 1 95.69 293 GLU A C 1
ATOM 2252 O O . GLU A 1 293 ? -17.25 -15.586 -8.961 1 95.69 293 GLU A O 1
ATOM 2257 N N . PRO A 1 294 ? -18.516 -17.203 -9.859 1 95.88 294 PRO A N 1
ATOM 2258 C CA . PRO A 1 294 ? -18.016 -18.188 -8.883 1 95.88 294 PRO A CA 1
ATOM 2259 C C . PRO A 1 294 ? -16.531 -18.484 -9.062 1 95.88 294 PRO A C 1
ATOM 2261 O O . PRO A 1 294 ? -15.992 -18.344 -10.164 1 95.88 294 PRO A O 1
ATOM 2264 N N . PRO A 1 295 ? -15.875 -18.922 -7.969 1 97.31 295 PRO A N 1
ATOM 2265 C CA . PRO A 1 295 ? -14.43 -19.172 -8.008 1 97.31 295 PRO A CA 1
ATOM 2266 C C . PRO A 1 295 ? -14.023 -20.141 -9.109 1 97.31 295 PRO A C 1
ATOM 2268 O O . PRO A 1 295 ? -12.992 -19.938 -9.758 1 97.31 295 PRO A O 1
ATOM 2271 N N . GLU A 1 296 ? -14.836 -21.125 -9.367 1 97.06 296 GLU A N 1
ATOM 2272 C CA . GLU A 1 296 ? -14.492 -22.172 -10.336 1 97.06 296 GLU A CA 1
ATOM 2273 C C . GLU A 1 296 ? -14.438 -21.609 -11.75 1 97.06 296 GLU A C 1
ATOM 2275 O O . GLU A 1 296 ? -13.57 -21.969 -12.547 1 97.06 296 GLU A O 1
ATOM 2280 N N . VAL A 1 297 ? -15.352 -20.688 -12.023 1 96.94 297 VAL A N 1
ATOM 2281 C CA . VAL A 1 297 ? -15.414 -20.062 -13.344 1 96.94 297 VAL A CA 1
ATOM 2282 C C . VAL A 1 297 ? -14.18 -19.188 -13.57 1 96.94 297 VAL A C 1
ATOM 2284 O O . VAL A 1 297 ? -13.562 -19.25 -14.633 1 96.94 297 VAL A O 1
ATOM 2287 N N . VAL A 1 298 ? -13.867 -18.469 -12.594 1 97.81 298 VAL A N 1
ATOM 2288 C CA . VAL A 1 298 ? -12.727 -17.562 -12.672 1 97.81 298 VAL A CA 1
ATOM 2289 C C . VAL A 1 298 ? -11.43 -18.375 -12.75 1 97.81 298 VAL A C 1
ATOM 2291 O O . VAL A 1 298 ? -10.562 -18.078 -13.57 1 97.81 298 VAL A O 1
ATOM 2294 N N . ALA A 1 299 ? -11.312 -19.391 -11.969 1 98.56 299 ALA A N 1
ATOM 2295 C CA . ALA A 1 299 ? -10.109 -20.219 -11.914 1 98.56 299 ALA A CA 1
ATOM 2296 C C . ALA A 1 299 ? -9.844 -20.891 -13.258 1 98.56 299 ALA A C 1
ATOM 2298 O O . ALA A 1 299 ? -8.695 -21.016 -13.688 1 98.56 299 ALA A O 1
ATOM 2299 N N . GLU A 1 300 ? -10.875 -21.406 -13.898 1 98.19 300 GLU A N 1
ATOM 2300 C CA . GLU A 1 300 ? -10.727 -22.062 -15.195 1 98.19 300 GLU A CA 1
ATOM 2301 C C . GLU A 1 300 ? -10.023 -21.141 -16.203 1 98.19 300 GLU A C 1
ATOM 2303 O O . GLU A 1 300 ? -9.078 -21.562 -16.859 1 98.19 300 GLU A O 1
ATOM 2308 N N . TYR A 1 301 ? -10.477 -19.938 -16.219 1 97.81 301 TYR A N 1
ATOM 2309 C CA . TYR A 1 301 ? -9.891 -18.984 -17.141 1 97.81 301 TYR A CA 1
ATOM 2310 C C . TYR A 1 301 ? -8.461 -18.625 -16.719 1 97.81 301 TYR A C 1
ATOM 2312 O O . TYR A 1 301 ? -7.555 -18.609 -17.562 1 97.81 301 TYR A O 1
ATOM 2320 N N . LEU A 1 302 ? -8.273 -18.266 -15.484 1 98.38 302 LEU A N 1
ATOM 2321 C CA . LEU A 1 302 ? -6.988 -17.781 -15.008 1 98.38 302 LEU A CA 1
ATOM 2322 C C . LEU A 1 302 ? -5.91 -18.859 -15.164 1 98.38 302 LEU A C 1
ATOM 2324 O O . LEU A 1 302 ? -4.785 -18.547 -15.562 1 98.38 302 LEU A O 1
ATOM 2328 N N . VAL A 1 303 ? -6.203 -20.109 -14.82 1 98.75 303 VAL A N 1
ATOM 2329 C CA . VAL A 1 303 ? -5.211 -21.172 -14.875 1 98.75 303 VAL A CA 1
ATOM 2330 C C . VAL A 1 303 ? -4.77 -21.391 -16.312 1 98.75 303 VAL A C 1
ATOM 2332 O O . VAL A 1 303 ? -3.578 -21.562 -16.594 1 98.75 303 VAL A O 1
ATOM 2335 N N . ARG A 1 304 ? -5.742 -21.406 -17.266 1 98 304 ARG A N 1
ATOM 2336 C CA . ARG A 1 304 ? -5.391 -21.516 -18.672 1 98 304 ARG A CA 1
ATOM 2337 C C . ARG A 1 304 ? -4.426 -20.422 -19.094 1 98 304 ARG A C 1
ATOM 2339 O O . ARG A 1 304 ? -3.443 -20.688 -19.797 1 98 304 ARG A O 1
ATOM 2346 N N . SER A 1 305 ? -4.73 -19.219 -18.688 1 97.88 305 SER A N 1
ATOM 2347 C CA . SER A 1 305 ? -3.916 -18.062 -19.062 1 97.88 305 SER A CA 1
ATOM 2348 C C . SER A 1 305 ? -2.543 -18.125 -18.391 1 97.88 305 SER A C 1
ATOM 2350 O O . SER A 1 305 ? -1.529 -17.828 -19.031 1 97.88 305 SER A O 1
ATOM 2352 N N . VAL A 1 306 ? -2.49 -18.469 -17.125 1 98.25 306 VAL A N 1
ATOM 2353 C CA . VAL A 1 306 ? -1.243 -18.531 -16.375 1 98.25 306 VAL A CA 1
ATOM 2354 C C . VAL A 1 306 ? -0.327 -19.594 -16.984 1 98.25 306 VAL A C 1
ATOM 2356 O O . VAL A 1 306 ? 0.869 -19.359 -17.172 1 98.25 306 VAL A O 1
ATOM 2359 N N . ARG A 1 307 ? -0.834 -20.797 -17.312 1 97.62 307 ARG A N 1
ATOM 2360 C CA . ARG A 1 307 ? -0.06 -21.906 -17.875 1 97.62 307 ARG A CA 1
ATOM 2361 C C . ARG A 1 307 ? 0.528 -21.516 -19.219 1 97.62 307 ARG A C 1
ATOM 2363 O O . ARG A 1 307 ? 1.599 -22 -19.594 1 97.62 307 ARG A O 1
ATOM 2370 N N . SER A 1 308 ? -0.157 -20.641 -19.906 1 96.62 308 SER A N 1
ATOM 2371 C CA . SER A 1 308 ? 0.291 -20.25 -21.25 1 96.62 308 SER A CA 1
ATOM 2372 C C . SER A 1 308 ? 1.547 -19.391 -21.188 1 96.62 308 SER A C 1
ATOM 2374 O O . SER A 1 308 ? 2.297 -19.297 -22.156 1 96.62 308 SER A O 1
ATOM 2376 N N . VAL A 1 309 ? 1.763 -18.75 -20.062 1 95.62 309 VAL A N 1
ATOM 2377 C CA . VAL A 1 309 ? 2.887 -17.828 -19.922 1 95.62 309 VAL A CA 1
ATOM 2378 C C . VAL A 1 309 ? 4.199 -18.609 -20.016 1 95.62 309 VAL A C 1
ATOM 2380 O O . VAL A 1 309 ? 5.02 -18.359 -20.906 1 95.62 309 VAL A O 1
ATOM 2383 N N . PRO A 1 310 ? 4.445 -19.578 -19.156 1 93.75 310 PRO A N 1
ATOM 2384 C CA . PRO A 1 310 ? 5.688 -20.344 -19.297 1 93.75 310 PRO A CA 1
ATOM 2385 C C . PRO A 1 310 ? 5.719 -21.188 -20.578 1 93.75 310 PRO A C 1
ATOM 2387 O O . PRO A 1 310 ? 6.785 -21.375 -21.172 1 93.75 310 PRO A O 1
ATOM 2390 N N . THR A 1 311 ? 4.578 -21.672 -21.031 1 91.69 311 THR A N 1
ATOM 2391 C CA . THR A 1 311 ? 4.516 -22.516 -22.219 1 91.69 311 THR A CA 1
ATOM 2392 C C . THR A 1 311 ? 4.961 -21.75 -23.453 1 91.69 311 THR A C 1
ATOM 2394 O O . THR A 1 311 ? 5.609 -22.312 -24.344 1 91.69 311 THR A O 1
ATOM 2397 N N . SER A 1 312 ? 4.637 -20.5 -23.516 1 89.62 312 SER A N 1
ATOM 2398 C CA . SER A 1 312 ? 4.973 -19.688 -24.688 1 89.62 312 SER A CA 1
ATOM 2399 C C . SER A 1 312 ? 6.398 -19.156 -24.594 1 89.62 312 SER A C 1
ATOM 2401 O O . SER A 1 312 ? 6.914 -18.578 -25.547 1 89.62 312 SER A O 1
ATOM 2403 N N . GLY A 1 313 ? 7.004 -19.297 -23.484 1 84.19 313 GLY A N 1
ATOM 2404 C CA . GLY A 1 313 ? 8.328 -18.75 -23.266 1 84.19 313 GLY A CA 1
ATOM 2405 C C . GLY A 1 313 ? 8.328 -17.234 -23.125 1 84.19 313 GLY A C 1
ATOM 2406 O O . GLY A 1 313 ? 9.328 -16.578 -23.438 1 84.19 313 GLY A O 1
ATOM 2407 N N . ASN A 1 314 ? 7.207 -16.719 -22.719 1 81.62 314 ASN A N 1
ATOM 2408 C CA . ASN A 1 314 ? 7.066 -15.281 -22.531 1 81.62 314 ASN A CA 1
ATOM 2409 C C . ASN A 1 314 ? 8.031 -14.758 -21.469 1 81.62 314 ASN A C 1
ATOM 2411 O O . ASN A 1 314 ? 8.047 -15.258 -20.344 1 81.62 314 ASN A O 1
ATOM 2415 N N . GLN A 1 315 ? 8.789 -13.797 -21.906 1 82.31 315 GLN A N 1
ATOM 2416 C CA . GLN A 1 315 ? 9.766 -13.234 -20.984 1 82.31 315 GLN A CA 1
ATOM 2417 C C . GLN A 1 315 ? 9.422 -11.781 -20.641 1 82.31 315 GLN A C 1
ATOM 2419 O O . GLN A 1 315 ? 10.305 -11 -20.297 1 82.31 315 GLN A O 1
ATOM 2424 N N . LYS A 1 316 ? 8.172 -11.484 -20.859 1 88.06 316 LYS A N 1
ATOM 2425 C CA . LYS A 1 316 ? 7.719 -10.133 -20.516 1 88.06 316 LYS A CA 1
ATOM 2426 C C . LYS A 1 316 ? 6.684 -10.164 -19.406 1 88.06 316 LYS A C 1
ATOM 2428 O O . LYS A 1 316 ? 5.824 -11.047 -19.359 1 88.06 316 LYS A O 1
ATOM 2433 N N . PRO A 1 317 ? 6.848 -9.156 -18.531 1 91.25 317 PRO A N 1
ATOM 2434 C CA . PRO A 1 317 ? 5.809 -9.062 -17.5 1 91.25 317 PRO A CA 1
ATOM 2435 C C . PRO A 1 317 ? 4.402 -8.977 -18.094 1 91.25 317 PRO A C 1
ATOM 2437 O O . PRO A 1 317 ? 4.195 -8.312 -19.109 1 91.25 317 PRO A O 1
ATOM 2440 N N . THR A 1 318 ? 3.48 -9.75 -17.484 1 93.69 318 THR A N 1
ATOM 2441 C CA . THR A 1 318 ? 2.115 -9.836 -17.984 1 93.69 318 THR A CA 1
ATOM 2442 C C . THR A 1 318 ? 1.109 -9.523 -16.875 1 93.69 318 THR A C 1
ATOM 2444 O O . THR A 1 318 ? 1.385 -9.758 -15.695 1 93.69 318 THR A O 1
ATOM 2447 N N . TYR A 1 319 ? 0.062 -8.875 -17.25 1 95.94 319 TYR A N 1
ATOM 2448 C CA . TYR A 1 319 ? -1.092 -8.633 -16.391 1 95.94 319 TYR A CA 1
ATOM 2449 C C . TYR A 1 319 ? -2.314 -9.391 -16.906 1 95.94 319 TYR A C 1
ATOM 2451 O O . TYR A 1 319 ? -2.945 -8.984 -17.875 1 95.94 319 TYR A O 1
ATOM 2459 N N . ILE A 1 320 ? -2.621 -10.539 -16.297 1 97.06 320 ILE A N 1
ATOM 2460 C CA . ILE A 1 320 ? -3.758 -11.367 -16.672 1 97.06 320 ILE A CA 1
ATOM 2461 C C . ILE A 1 320 ? -5.004 -10.922 -15.914 1 97.06 320 ILE A C 1
ATOM 2463 O O . ILE A 1 320 ? -5 -10.875 -14.68 1 97.06 320 ILE A O 1
ATOM 2467 N N . ARG A 1 321 ? -6.039 -10.586 -16.594 1 96.44 321 ARG A N 1
ATOM 2468 C CA . ARG A 1 321 ? -7.262 -10.07 -15.984 1 96.44 321 ARG A CA 1
ATOM 2469 C C . ARG A 1 321 ? -8.477 -10.875 -16.438 1 96.44 321 ARG A C 1
ATOM 2471 O O . ARG A 1 321 ? -8.719 -11.031 -17.625 1 96.44 321 ARG A O 1
ATOM 2478 N N . PHE A 1 322 ? -9.258 -11.344 -15.484 1 96.5 322 PHE A N 1
ATOM 2479 C CA . PHE A 1 322 ? -10.5 -12.039 -15.805 1 96.5 322 PHE A CA 1
ATOM 2480 C C . PHE A 1 322 ? -11.586 -11.047 -16.203 1 96.5 322 PHE A C 1
ATOM 2482 O O . PHE A 1 322 ? -12.242 -11.219 -17.234 1 96.5 322 PHE A O 1
ATOM 2489 N N . LEU A 1 323 ? -11.75 -10.07 -15.297 1 92.94 323 LEU A N 1
ATOM 2490 C CA . LEU A 1 323 ? -12.75 -9.039 -15.555 1 92.94 323 LEU A CA 1
ATOM 2491 C C . LEU A 1 323 ? -12.117 -7.809 -16.188 1 92.94 323 LEU A C 1
ATOM 2493 O O . LEU A 1 323 ? -11.523 -6.977 -15.5 1 92.94 323 LEU A O 1
ATOM 2497 N N . THR A 1 324 ? -12.297 -7.703 -17.484 1 89 324 THR A N 1
ATOM 2498 C CA . THR A 1 324 ? -11.773 -6.566 -18.219 1 89 324 THR A CA 1
ATOM 2499 C C . THR A 1 324 ? -12.828 -5.469 -18.344 1 89 324 THR A C 1
ATOM 2501 O O . THR A 1 324 ? -14.008 -5.707 -18.094 1 89 324 THR A O 1
ATOM 2504 N N . GLY A 1 325 ? -12.359 -4.301 -18.656 1 87.62 325 GLY A N 1
ATOM 2505 C CA . GLY A 1 325 ? -13.297 -3.213 -18.875 1 87.62 325 GLY A CA 1
ATOM 2506 C C . GLY A 1 325 ? -14.367 -3.543 -19.906 1 87.62 325 GLY A C 1
ATOM 2507 O O . GLY A 1 325 ? -15.555 -3.285 -19.688 1 87.62 325 GLY A O 1
ATOM 2508 N N . LEU A 1 326 ? -13.953 -4.152 -20.969 1 88.75 326 LEU A N 1
ATOM 2509 C CA . LEU A 1 326 ? -14.883 -4.52 -22.031 1 88.75 326 LEU A CA 1
ATOM 2510 C C . LEU A 1 326 ? -15.914 -5.527 -21.531 1 88.75 326 LEU A C 1
ATOM 2512 O O . LEU A 1 326 ? -17.109 -5.398 -21.812 1 88.75 326 LEU A O 1
ATOM 2516 N N . LYS A 1 327 ? -15.477 -6.555 -20.812 1 91.56 327 LYS A N 1
ATOM 2517 C CA . LYS A 1 327 ? -16.375 -7.551 -20.25 1 91.56 327 LYS A CA 1
ATOM 2518 C C . LYS A 1 327 ? -17.359 -6.914 -19.266 1 91.56 327 LYS A C 1
ATOM 2520 O O . LYS A 1 327 ? -18.547 -7.215 -19.281 1 91.56 327 LYS A O 1
ATOM 2525 N N . ALA A 1 328 ? -16.859 -6.086 -18.469 1 91.56 328 ALA A N 1
ATOM 2526 C CA . ALA A 1 328 ? -17.688 -5.418 -17.469 1 91.56 328 ALA A CA 1
ATOM 2527 C C . ALA A 1 328 ? -18.766 -4.566 -18.125 1 91.56 328 ALA A C 1
ATOM 2529 O O . ALA A 1 328 ? -19.938 -4.656 -17.766 1 91.56 328 ALA A O 1
ATOM 2530 N N . TYR A 1 329 ? -18.391 -3.785 -19.047 1 92 329 TYR A N 1
ATOM 2531 C CA . TYR A 1 329 ? -19.344 -2.9 -19.719 1 92 329 TYR A CA 1
ATOM 2532 C C . TYR A 1 329 ? -20.406 -3.703 -20.469 1 92 329 TYR A C 1
ATOM 2534 O O . TYR A 1 329 ? -21.578 -3.332 -20.484 1 92 329 TYR A O 1
ATOM 2542 N N . SER A 1 330 ? -19.969 -4.73 -21.125 1 94.12 330 SER A N 1
ATOM 2543 C CA . SER A 1 330 ? -20.906 -5.574 -21.859 1 94.12 330 SER A CA 1
ATOM 2544 C C . SER A 1 330 ? -21.938 -6.195 -20.922 1 94.12 330 SER A C 1
ATOM 2546 O O . SER A 1 330 ? -23.125 -6.262 -21.25 1 94.12 330 SER A O 1
ATOM 2548 N N . GLN A 1 331 ? -21.516 -6.629 -19.766 1 93.38 331 GLN A N 1
ATOM 2549 C CA . GLN A 1 331 ? -22.422 -7.238 -18.797 1 93.38 331 GLN A CA 1
ATOM 2550 C C . GLN A 1 331 ? -23.359 -6.199 -18.203 1 93.38 331 GLN A C 1
ATOM 2552 O O . GLN A 1 331 ? -24.547 -6.484 -17.984 1 93.38 331 GLN A O 1
ATOM 2557 N N . ILE A 1 332 ? -22.875 -5.098 -17.984 1 92.62 332 ILE A N 1
ATOM 2558 C CA . ILE A 1 332 ? -23.703 -4.02 -17.469 1 92.62 332 ILE A CA 1
ATOM 2559 C C . ILE A 1 332 ? -24.766 -3.635 -18.5 1 92.62 332 ILE A C 1
ATOM 2561 O O . ILE A 1 332 ? -25.938 -3.451 -18.156 1 92.62 332 ILE A O 1
ATOM 2565 N N . PHE A 1 333 ? -24.281 -3.523 -19.703 1 93.38 333 PHE A N 1
ATOM 2566 C CA . PHE A 1 333 ? -25.203 -3.203 -20.781 1 93.38 333 PHE A CA 1
ATOM 2567 C C . PHE A 1 333 ? -26.312 -4.25 -20.875 1 93.38 333 PHE A C 1
ATOM 2569 O O . PHE A 1 333 ? -27.484 -3.912 -21.016 1 93.38 333 PHE A O 1
ATOM 2576 N N . SER A 1 334 ? -25.938 -5.484 -20.828 1 94.75 334 SER A N 1
ATOM 2577 C CA . SER A 1 334 ? -26.906 -6.574 -20.906 1 94.75 334 SER A CA 1
ATOM 2578 C C . SER A 1 334 ? -27.906 -6.5 -19.75 1 94.75 334 SER A C 1
ATOM 2580 O O . SER A 1 334 ? -29.094 -6.82 -19.922 1 94.75 334 SER A O 1
ATOM 2582 N N . ARG A 1 335 ? -27.453 -6.121 -18.656 1 93.81 335 ARG A N 1
ATOM 2583 C CA . ARG A 1 335 ? -28.328 -5.957 -17.5 1 93.81 335 ARG A CA 1
ATOM 2584 C C . ARG A 1 335 ? -29.312 -4.816 -17.719 1 93.81 335 ARG A C 1
ATOM 2586 O O . ARG A 1 335 ? -30.516 -4.977 -17.484 1 93.81 335 ARG A O 1
ATOM 2593 N N . ILE A 1 336 ? -28.859 -3.75 -18.109 1 93.5 336 ILE A N 1
ATOM 2594 C CA . ILE A 1 336 ? -29.688 -2.559 -18.266 1 93.5 336 ILE A CA 1
ATOM 2595 C C . ILE A 1 336 ? -30.672 -2.758 -19.422 1 93.5 336 ILE A C 1
ATOM 2597 O O . ILE A 1 336 ? -31.859 -2.412 -19.312 1 93.5 336 ILE A O 1
ATOM 2601 N N . ALA A 1 337 ? -30.188 -3.35 -20.469 1 94.12 337 ALA A N 1
ATOM 2602 C CA . ALA A 1 337 ? -31 -3.492 -21.688 1 94.12 337 ALA A CA 1
ATOM 2603 C C . ALA A 1 337 ? -31.969 -4.66 -21.562 1 94.12 337 ALA A C 1
ATOM 2605 O O . ALA A 1 337 ? -33.094 -4.582 -22.047 1 94.12 337 ALA A O 1
ATOM 2606 N N . PHE A 1 338 ? -31.562 -5.781 -20.906 1 94.62 338 PHE A N 1
ATOM 2607 C CA . PHE A 1 338 ? -32.344 -7.012 -21.016 1 94.62 338 PHE A CA 1
ATOM 2608 C C . PHE A 1 338 ? -32.656 -7.574 -19.641 1 94.62 338 PHE A C 1
ATOM 2610 O O . PHE A 1 338 ? -33.312 -8.617 -19.516 1 94.62 338 PHE A O 1
ATOM 2617 N N . GLY A 1 339 ? -32.125 -6.977 -18.594 1 91.06 339 GLY A N 1
ATOM 2618 C CA . GLY A 1 339 ? -32.344 -7.465 -17.234 1 91.06 339 GLY A CA 1
ATOM 2619 C C . GLY A 1 339 ? -31.531 -8.703 -16.906 1 91.06 339 GLY A C 1
ATOM 2620 O O . GLY A 1 339 ? -31.922 -9.477 -16.016 1 91.06 339 GLY A O 1
ATOM 2621 N N . ALA A 1 340 ? -30.5 -8.844 -17.578 1 92.94 340 ALA A N 1
ATOM 2622 C CA . ALA A 1 340 ? -29.656 -10.031 -17.406 1 92.94 340 ALA A CA 1
ATOM 2623 C C . ALA A 1 340 ? -29.047 -10.07 -16 1 92.94 340 ALA A C 1
ATOM 2625 O O . ALA A 1 340 ? -28.75 -9.031 -15.422 1 92.94 340 ALA A O 1
ATOM 2626 N N . ARG A 1 341 ? -28.891 -11.312 -15.422 1 93.44 341 ARG A N 1
ATOM 2627 C CA . ARG A 1 341 ? -28.156 -11.609 -14.203 1 93.44 341 ARG A CA 1
ATOM 2628 C C . ARG A 1 341 ? -28.812 -10.977 -12.984 1 93.44 341 ARG A C 1
ATOM 2630 O O . ARG A 1 341 ? -28.141 -10.656 -12.008 1 93.44 341 ARG A O 1
ATOM 2637 N N . ARG A 1 342 ? -30.062 -10.68 -13.148 1 91.56 342 ARG A N 1
ATOM 2638 C CA . ARG A 1 342 ? -30.797 -10.211 -11.984 1 91.56 342 ARG A CA 1
ATOM 2639 C C . ARG A 1 342 ? -30.922 -11.312 -10.938 1 91.56 342 ARG A C 1
ATOM 2641 O O . ARG A 1 342 ? -31.234 -12.461 -11.266 1 91.56 342 ARG A O 1
ATOM 2648 N N . ASN A 1 343 ? -30.609 -11.016 -9.688 1 89.5 343 ASN A N 1
ATOM 2649 C CA . ASN A 1 343 ? -30.75 -11.914 -8.547 1 89.5 343 ASN A CA 1
ATOM 2650 C C . ASN A 1 343 ? -29.891 -13.164 -8.703 1 89.5 343 ASN A C 1
ATOM 2652 O O . ASN A 1 343 ? -30.234 -14.234 -8.188 1 89.5 343 ASN A O 1
ATOM 2656 N N . ARG A 1 344 ? -28.844 -13.07 -9.5 1 90.25 344 ARG A N 1
ATOM 2657 C CA . ARG A 1 344 ? -28 -14.219 -9.812 1 90.25 344 ARG A CA 1
ATOM 2658 C C . ARG A 1 344 ? -27.344 -14.781 -8.562 1 90.25 344 ARG A C 1
ATOM 2660 O O . ARG A 1 344 ? -27.312 -15.992 -8.352 1 90.25 344 ARG A O 1
ATOM 2667 N N . HIS A 1 345 ? -26.828 -13.93 -7.715 1 90.56 345 HIS A N 1
ATOM 2668 C CA . HIS A 1 345 ? -26.109 -14.352 -6.516 1 90.56 345 HIS A CA 1
ATOM 2669 C C . HIS A 1 345 ? -26.844 -13.898 -5.254 1 90.56 345 HIS A C 1
ATOM 2671 O O . HIS A 1 345 ? -26.797 -14.586 -4.23 1 90.56 345 HIS A O 1
ATOM 2677 N N . LEU A 1 346 ? -27.391 -12.703 -5.398 1 90.25 346 LEU A N 1
ATOM 2678 C CA . LEU A 1 346 ? -28.109 -12.086 -4.281 1 90.25 346 LEU A CA 1
ATOM 2679 C C . LEU A 1 346 ? -29.469 -11.562 -4.73 1 90.25 346 LEU A C 1
ATOM 2681 O O . LEU A 1 346 ? -29.594 -11.023 -5.836 1 90.25 346 LEU A O 1
ATOM 2685 N N . ILE A 1 347 ? -30.375 -11.578 -3.809 1 90.06 347 ILE A N 1
ATOM 2686 C CA . ILE A 1 347 ? -31.688 -11.031 -4.102 1 90.06 347 ILE A CA 1
ATOM 2687 C C . ILE A 1 347 ? -31.656 -9.508 -3.988 1 90.06 347 ILE A C 1
ATOM 2689 O O . ILE A 1 347 ? -31.266 -8.961 -2.947 1 90.06 347 ILE A O 1
ATOM 2693 N N . GLU A 1 348 ? -32 -8.906 -5.055 1 88.88 348 GLU A N 1
ATOM 2694 C CA . GLU A 1 348 ? -32.031 -7.441 -5.082 1 88.88 348 GLU A CA 1
ATOM 2695 C C . GLU A 1 348 ? -33.312 -6.902 -4.473 1 88.88 348 GLU A C 1
ATOM 2697 O O . GLU A 1 348 ? -34.344 -7.562 -4.516 1 88.88 348 GLU A O 1
ATOM 2702 N N . ASP A 1 349 ? -33.25 -5.773 -3.807 1 77.31 349 ASP A N 1
ATOM 2703 C CA . ASP A 1 349 ? -34.438 -5.145 -3.223 1 77.31 349 ASP A CA 1
ATOM 2704 C C . ASP A 1 349 ? -35.344 -4.566 -4.305 1 77.31 349 ASP A C 1
ATOM 2706 O O . ASP A 1 349 ? -34.844 -4.137 -5.359 1 77.31 349 ASP A O 1
ATOM 2710 N N . MET B 1 1 ? -11.719 -6.551 -6.199 1 18.95 1 MET B N 1
ATOM 2711 C CA . MET B 1 1 ? -13.164 -6.352 -6.215 1 18.95 1 MET B CA 1
ATOM 2712 C C . MET B 1 1 ? -13.516 -4.969 -6.758 1 18.95 1 MET B C 1
ATOM 2714 O O . MET B 1 1 ? -13.188 -3.955 -6.141 1 18.95 1 MET B O 1
ATOM 2718 N N . ALA B 1 2 ? -13.484 -4.992 -8.078 1 21.97 2 ALA B N 1
ATOM 2719 C CA . ALA B 1 2 ? -13.5 -3.822 -8.961 1 21.97 2 ALA B CA 1
ATOM 2720 C C . ALA B 1 2 ? -14.758 -2.98 -8.727 1 21.97 2 ALA B C 1
ATOM 2722 O O . ALA B 1 2 ? -15.867 -3.412 -9.047 1 21.97 2 ALA B O 1
ATOM 2723 N N . CYS B 1 3 ? -14.758 -2.387 -7.59 1 22.8 3 CYS B N 1
ATOM 2724 C CA . CYS B 1 3 ? -15.914 -1.524 -7.379 1 22.8 3 CYS B CA 1
ATOM 2725 C C . CYS B 1 3 ? -16.047 -0.515 -8.508 1 22.8 3 CYS B C 1
ATOM 2727 O O . CYS B 1 3 ? -15.164 0.31 -8.727 1 22.8 3 CYS B O 1
ATOM 2729 N N . ALA B 1 4 ? -16.703 -0.913 -9.555 1 23.98 4 ALA B N 1
ATOM 2730 C CA . ALA B 1 4 ? -17.094 -0.158 -10.742 1 23.98 4 ALA B CA 1
ATOM 2731 C C . ALA B 1 4 ? -17.812 1.139 -10.359 1 23.98 4 ALA B C 1
ATOM 2733 O O . ALA B 1 4 ? -18.922 1.113 -9.836 1 23.98 4 ALA B O 1
ATOM 2734 N N . ALA B 1 5 ? -17.047 2.004 -9.75 1 25.88 5 ALA B N 1
ATOM 2735 C CA . ALA B 1 5 ? -17.719 3.297 -9.602 1 25.88 5 ALA B CA 1
ATOM 2736 C C . ALA B 1 5 ? -18.266 3.791 -10.938 1 25.88 5 ALA B C 1
ATOM 2738 O O . ALA B 1 5 ? -17.5 4.125 -11.844 1 25.88 5 ALA B O 1
ATOM 2739 N N . PHE B 1 6 ? -19.312 3.133 -11.461 1 27.47 6 PHE B N 1
ATOM 2740 C CA . PHE B 1 6 ? -19.969 3.49 -12.711 1 27.47 6 PHE B CA 1
ATOM 2741 C C . PHE B 1 6 ? -20.406 4.949 -12.688 1 27.47 6 PHE B C 1
ATOM 2743 O O . PHE B 1 6 ? -20.781 5.477 -11.641 1 27.47 6 PHE B O 1
ATOM 2750 N N . PRO B 1 7 ? -19.953 5.746 -13.625 1 27.98 7 PRO B N 1
ATOM 2751 C CA . PRO B 1 7 ? -20.375 7.141 -13.797 1 27.98 7 PRO B CA 1
ATOM 2752 C C . PRO B 1 7 ? -21.891 7.32 -13.672 1 27.98 7 PRO B C 1
ATOM 2754 O O . PRO B 1 7 ? -22.641 6.379 -13.914 1 27.98 7 PRO B O 1
ATOM 2757 N N . THR B 1 8 ? -22.328 8.031 -12.688 1 26.5 8 THR B N 1
ATOM 2758 C CA . THR B 1 8 ? -23.703 8.5 -12.508 1 26.5 8 THR B CA 1
ATOM 2759 C C . THR B 1 8 ? -24.312 8.922 -13.844 1 26.5 8 THR B C 1
ATOM 2761 O O . THR B 1 8 ? -23.844 9.883 -14.461 1 26.5 8 THR B O 1
ATOM 2764 N N . LEU B 1 9 ? -24.359 7.949 -14.805 1 23.66 9 LEU B N 1
ATOM 2765 C CA . LEU B 1 9 ? -25.156 8.383 -15.945 1 23.66 9 LEU B CA 1
ATOM 2766 C C . LEU B 1 9 ? -26.484 8.977 -15.492 1 23.66 9 LEU B C 1
ATOM 2768 O O . LEU B 1 9 ? -27.297 8.297 -14.859 1 23.66 9 LEU B O 1
ATOM 2772 N N . ALA B 1 10 ? -26.469 10.344 -15.195 1 24.5 10 ALA B N 1
ATOM 2773 C CA . ALA B 1 10 ? -27.688 11.125 -15.055 1 24.5 10 ALA B CA 1
ATOM 2774 C C . ALA B 1 10 ? -28.703 10.742 -16.125 1 24.5 10 ALA B C 1
ATOM 2776 O O . ALA B 1 10 ? -28.547 11.117 -17.297 1 24.5 10 ALA B O 1
ATOM 2777 N N . LEU B 1 11 ? -29.062 9.391 -16.234 1 20.92 11 LEU B N 1
ATOM 2778 C CA . LEU B 1 11 ? -30.141 9.055 -17.156 1 20.92 11 LEU B CA 1
ATOM 2779 C C . LEU B 1 11 ? -31.391 9.891 -16.875 1 20.92 11 LEU B C 1
ATOM 2781 O O . LEU B 1 11 ? -31.953 9.836 -15.789 1 20.92 11 LEU B O 1
ATOM 2785 N N . SER B 1 12 ? -31.422 11.07 -17.484 1 21.25 12 SER B N 1
ATOM 2786 C CA . SER B 1 12 ? -32.656 11.852 -17.625 1 21.25 12 SER B CA 1
ATOM 2787 C C . SER B 1 12 ? -33.812 10.977 -18.062 1 21.25 12 SER B C 1
ATOM 2789 O O . SER B 1 12 ? -33.781 10.375 -19.141 1 21.25 12 SER B O 1
ATOM 2791 N N . LEU B 1 13 ? -34.281 10.281 -17.094 1 21.17 13 LEU B N 1
ATOM 2792 C CA . LEU B 1 13 ? -35.5 9.477 -17.172 1 21.17 13 LEU B CA 1
ATOM 2793 C C . LEU B 1 13 ? -36.594 10.227 -17.938 1 21.17 13 LEU B C 1
ATOM 2795 O O . LEU B 1 13 ? -36.969 11.344 -17.562 1 21.17 13 LEU B O 1
ATOM 2799 N N . LEU B 1 14 ? -36.594 9.977 -19.25 1 18.72 14 LEU B N 1
ATOM 2800 C CA . LEU B 1 14 ? -37.688 10.398 -20.125 1 18.72 14 LEU B CA 1
ATOM 2801 C C . LEU B 1 14 ? -39.031 9.953 -19.578 1 18.72 14 LEU B C 1
ATOM 2803 O O . LEU B 1 14 ? -39.125 8.859 -19 1 18.72 14 LEU B O 1
ATOM 2807 N N . ARG B 1 15 ? -39.969 10.891 -19.469 1 21.95 15 ARG B N 1
ATOM 2808 C CA . ARG B 1 15 ? -41.344 10.93 -18.953 1 21.95 15 ARG B CA 1
ATOM 2809 C C . ARG B 1 15 ? -42.219 9.953 -19.703 1 21.95 15 ARG B C 1
ATOM 2811 O O . ARG B 1 15 ? -42.656 10.227 -20.844 1 21.95 15 ARG B O 1
ATOM 2818 N N . PRO B 1 16 ? -41.75 8.594 -19.828 1 16.88 16 PRO B N 1
ATOM 2819 C CA . PRO B 1 16 ? -42.656 7.875 -20.734 1 16.88 16 PRO B CA 1
ATOM 2820 C C . PRO B 1 16 ? -44.125 7.984 -20.312 1 16.88 16 PRO B C 1
ATOM 2822 O O . PRO B 1 16 ? -44.438 8.156 -19.125 1 16.88 16 PRO B O 1
ATOM 2825 N N . ARG B 1 17 ? -44.969 8.117 -21.422 1 18.5 17 ARG B N 1
ATOM 2826 C CA . ARG B 1 17 ? -46.406 8.414 -21.594 1 18.5 17 ARG B CA 1
ATOM 2827 C C . ARG B 1 17 ? -47.281 7.355 -20.922 1 18.5 17 ARG B C 1
ATOM 2829 O O . ARG B 1 17 ? -46.781 6.297 -20.531 1 18.5 17 ARG B O 1
ATOM 2836 N N . GLY B 1 18 ? -48.406 7.098 -21.484 1 17.3 18 GLY B N 1
ATOM 2837 C CA . GLY B 1 18 ? -49.812 7.137 -21.203 1 17.3 18 GLY B CA 1
ATOM 2838 C C . GLY B 1 18 ? -50.406 5.766 -20.922 1 17.3 18 GLY B C 1
ATOM 2839 O O . GLY B 1 18 ? -51.469 5.652 -20.281 1 17.3 18 GLY B O 1
ATOM 2840 N N . LEU B 1 19 ? -49.844 4.648 -21.594 1 17.53 19 LEU B N 1
ATOM 2841 C CA . LEU B 1 19 ? -50.969 3.932 -22.156 1 17.53 19 LEU B CA 1
ATOM 2842 C C . LEU B 1 19 ? -51.719 3.148 -21.078 1 17.53 19 LEU B C 1
ATOM 2844 O O . LEU B 1 19 ? -51.125 2.729 -20.094 1 17.53 19 LEU B O 1
ATOM 2848 N N . GLU B 1 20 ? -53.062 3.031 -21.188 1 18.5 20 GLU B N 1
ATOM 2849 C CA . GLU B 1 20 ? -54.312 2.773 -20.5 1 18.5 20 GLU B CA 1
ATOM 2850 C C . GLU B 1 20 ? -54.531 1.277 -20.297 1 18.5 20 GLU B C 1
ATOM 2852 O O . GLU B 1 20 ? -55.562 0.866 -19.734 1 18.5 20 GLU B O 1
ATOM 2857 N N . GLY B 1 21 ? -53.469 0.465 -20.75 1 15.88 21 GLY B N 1
ATOM 2858 C CA . GLY B 1 21 ? -54.156 -0.734 -21.188 1 15.88 21 GLY B CA 1
ATOM 2859 C C . GLY B 1 21 ? -54.938 -1.417 -20.094 1 15.88 21 GLY B C 1
ATOM 2860 O O . GLY B 1 21 ? -54.781 -1.1 -18.922 1 15.88 21 GLY B O 1
ATOM 2861 N N . GLY B 1 22 ? -55.438 -2.615 -20.5 1 16.25 22 GLY B N 1
ATOM 2862 C CA . GLY B 1 22 ? -56.656 -3.449 -20.5 1 16.25 22 GLY B CA 1
ATOM 2863 C C . GLY B 1 22 ? -56.75 -4.324 -19.266 1 16.25 22 GLY B C 1
ATOM 2864 O O . GLY B 1 22 ? -55.812 -4.441 -18.484 1 16.25 22 GLY B O 1
ATOM 2865 N N . GLN B 1 23 ? -57.656 -5.203 -19.375 1 16.48 23 GLN B N 1
ATOM 2866 C CA . GLN B 1 23 ? -58.75 -5.875 -18.641 1 16.48 23 GLN B CA 1
ATOM 2867 C C . GLN B 1 23 ? -58.188 -6.965 -17.734 1 16.48 23 GLN B C 1
ATOM 2869 O O . GLN B 1 23 ? -57.094 -7.457 -17.938 1 16.48 23 GLN B O 1
ATOM 2874 N N . ALA B 1 24 ? -59 -7.277 -16.797 1 16.94 24 ALA B N 1
ATOM 2875 C CA . ALA B 1 24 ? -59.188 -7.805 -15.453 1 16.94 24 ALA B CA 1
ATOM 2876 C C . ALA B 1 24 ? -58.969 -9.312 -15.414 1 16.94 24 ALA B C 1
ATOM 2878 O O . ALA B 1 24 ? -58.688 -9.875 -14.352 1 16.94 24 ALA B O 1
ATOM 2879 N N . THR B 1 25 ? -59.062 -10.172 -16.531 1 16.2 25 THR B N 1
ATOM 2880 C CA . THR B 1 25 ? -60 -11.227 -16.188 1 16.2 25 THR B CA 1
ATOM 2881 C C . THR B 1 25 ? -59.281 -12.406 -15.547 1 16.2 25 THR B C 1
ATOM 2883 O O . THR B 1 25 ? -59.906 -13.453 -15.289 1 16.2 25 THR B O 1
ATOM 2886 N N . ARG B 1 26 ? -58.094 -12.328 -15.031 1 15.8 26 ARG B N 1
ATOM 2887 C CA . ARG B 1 26 ? -57.5 -13.656 -14.992 1 15.8 26 ARG B CA 1
ATOM 2888 C C . ARG B 1 26 ? -58.312 -14.625 -14.164 1 15.8 26 ARG B C 1
ATOM 2890 O O . ARG B 1 26 ? -58.906 -14.234 -13.148 1 15.8 26 ARG B O 1
ATOM 2897 N N . ALA B 1 27 ? -58.406 -15.836 -14.758 1 16.05 27 ALA B N 1
ATOM 2898 C CA . ALA B 1 27 ? -59.031 -17.141 -14.719 1 16.05 27 ALA B CA 1
ATOM 2899 C C . ALA B 1 27 ? -58.75 -17.859 -13.406 1 16.05 27 ALA B C 1
ATOM 2901 O O . ALA B 1 27 ? -57.719 -17.594 -12.766 1 16.05 27 ALA B O 1
ATOM 2902 N N . SER B 1 28 ? -59.594 -18.75 -13.062 1 16.84 28 SER B N 1
ATOM 2903 C CA . SER B 1 28 ? -60.25 -19.484 -11.984 1 16.84 28 SER B CA 1
ATOM 2904 C C . SER B 1 28 ? -59.375 -20.641 -11.508 1 16.84 28 SER B C 1
ATOM 2906 O O . SER B 1 28 ? -59.812 -21.422 -10.648 1 16.84 28 SER B O 1
ATOM 2908 N N . PRO B 1 29 ? -57.969 -20.594 -11.719 1 15.41 29 PRO B N 1
ATOM 2909 C CA . PRO B 1 29 ? -57.562 -22 -11.781 1 15.41 29 PRO B CA 1
ATOM 2910 C C . PRO B 1 29 ? -58.031 -22.797 -10.555 1 15.41 29 PRO B C 1
ATOM 2912 O O . PRO B 1 29 ? -58.281 -22.203 -9.508 1 15.41 29 PRO B O 1
ATOM 2915 N N . LEU B 1 30 ? -57.844 -24.203 -10.742 1 16.33 30 LEU B N 1
ATOM 2916 C CA . LEU B 1 30 ? -58.344 -25.516 -10.344 1 16.33 30 LEU B CA 1
ATOM 2917 C C . LEU B 1 30 ? -57.906 -25.859 -8.93 1 16.33 30 LEU B C 1
ATOM 2919 O O . LEU B 1 30 ? -56.844 -25.422 -8.477 1 16.33 30 LEU B O 1
ATOM 2923 N N . PRO B 1 31 ? -58.656 -26.75 -8.188 1 17.5 31 PRO B N 1
ATOM 2924 C CA . PRO B 1 31 ? -59.062 -27.141 -6.836 1 17.5 31 PRO B CA 1
ATOM 2925 C C . PRO B 1 31 ? -58 -28.047 -6.164 1 17.5 31 PRO B C 1
ATOM 2927 O O . PRO B 1 31 ? -58.125 -28.359 -4.98 1 17.5 31 PRO B O 1
ATOM 2930 N N . LEU B 1 32 ? -56.938 -28.5 -6.945 1 15.16 32 LEU B N 1
ATOM 2931 C CA . LEU B 1 32 ? -56.75 -29.922 -6.664 1 15.16 32 LEU B CA 1
ATOM 2932 C C . LEU B 1 32 ? -56.562 -30.156 -5.172 1 15.16 32 LEU B C 1
ATOM 2934 O O . LEU B 1 32 ? -56.312 -29.219 -4.418 1 15.16 32 LEU B O 1
ATOM 2938 N N . LEU B 1 33 ? -55.312 -30.844 -4.824 1 15.34 33 LEU B N 1
ATOM 2939 C CA . LEU B 1 33 ? -55.094 -32.219 -4.34 1 15.34 33 LEU B CA 1
ATOM 2940 C C . LEU B 1 33 ? -55.031 -32.25 -2.816 1 15.34 33 LEU B C 1
ATOM 2942 O O . LEU B 1 33 ? -54.781 -31.219 -2.176 1 15.34 33 LEU B O 1
ATOM 2946 N N . ALA B 1 34 ? -54.594 -33.562 -2.229 1 16.41 34 ALA B N 1
ATOM 2947 C CA . ALA B 1 34 ? -54.938 -34.688 -1.329 1 16.41 34 ALA B CA 1
ATOM 2948 C C . ALA B 1 34 ? -54.406 -34.406 0.082 1 16.41 34 ALA B C 1
ATOM 2950 O O . ALA B 1 34 ? -53.5 -33.594 0.271 1 16.41 34 ALA B O 1
ATOM 2951 N N . GLY B 1 35 ? -54.719 -35.312 1.066 1 16.67 35 GLY B N 1
ATOM 2952 C CA . GLY B 1 35 ? -55.188 -35.656 2.404 1 16.67 35 GLY B CA 1
ATOM 2953 C C . GLY B 1 35 ? -54.062 -35.75 3.42 1 16.67 35 GLY B C 1
ATOM 2954 O O . GLY B 1 35 ? -54.281 -36.062 4.586 1 16.67 35 GLY B O 1
ATOM 2955 N N . LEU B 1 36 ? -52.75 -35.969 3.006 1 18.19 36 LEU B N 1
ATOM 2956 C CA . LEU B 1 36 ? -52.062 -36.875 3.922 1 18.19 36 LEU B CA 1
ATOM 2957 C C . LEU B 1 36 ? -51.906 -36.25 5.301 1 18.19 36 LEU B C 1
ATOM 2959 O O . LEU B 1 36 ? -51.344 -35.188 5.438 1 18.19 36 LEU B O 1
ATOM 2963 N N . ASP B 1 37 ? -52.688 -36.688 6.336 1 16.31 37 ASP B N 1
ATOM 2964 C CA . ASP B 1 37 ? -53.094 -36.281 7.676 1 16.31 37 ASP B CA 1
ATOM 2965 C C . ASP B 1 37 ? -51.906 -36.25 8.641 1 16.31 37 ASP B C 1
ATOM 2967 O O . ASP B 1 37 ? -51.781 -35.344 9.453 1 16.31 37 ASP B O 1
ATOM 2971 N N . SER B 1 38 ? -51.312 -37.406 8.938 1 17.8 38 SER B N 1
ATOM 2972 C CA . SER B 1 38 ? -51.438 -37.875 10.305 1 17.8 38 SER B CA 1
ATOM 2973 C C . SER B 1 38 ? -50.594 -37.062 11.258 1 17.8 38 SER B C 1
ATOM 2975 O O . SER B 1 38 ? -51.094 -36.562 12.273 1 17.8 38 SER B O 1
ATOM 2977 N N . LEU B 1 39 ? -49.562 -37.781 12 1 19.86 39 LEU B N 1
ATOM 2978 C CA . LEU B 1 39 ? -49.312 -38 13.422 1 19.86 39 LEU B CA 1
ATOM 2979 C C . LEU B 1 39 ? -48.438 -36.906 14 1 19.86 39 LEU B C 1
ATOM 2981 O O . LEU B 1 39 ? -47.281 -36.781 13.609 1 19.86 39 LEU B O 1
ATOM 2985 N N . ASN B 1 40 ? -48.969 -35.844 14.617 1 18.52 40 ASN B N 1
ATOM 2986 C CA . ASN B 1 40 ? -48.469 -34.562 15.07 1 18.52 40 ASN B CA 1
ATOM 2987 C C . ASN B 1 40 ? -47.75 -34.688 16.406 1 18.52 40 ASN B C 1
ATOM 2989 O O . ASN B 1 40 ? -47.562 -33.688 17.109 1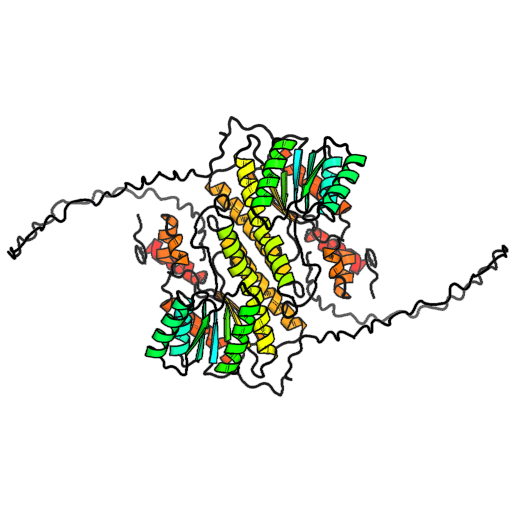 18.52 40 ASN B O 1
ATOM 2993 N N . GLN B 1 41 ? -47.5 -35.844 16.906 1 20.31 41 GLN B N 1
ATOM 2994 C CA . GLN B 1 41 ? -47.375 -35.625 18.344 1 20.31 41 GLN B CA 1
ATOM 2995 C C . GLN B 1 41 ? -46.281 -34.594 18.656 1 20.31 41 GLN B C 1
ATOM 2997 O O . GLN B 1 41 ? -45.125 -34.75 18.234 1 20.31 41 GLN B O 1
ATOM 3002 N N . THR B 1 42 ? -46.719 -33.406 19.141 1 20.81 42 THR B N 1
ATOM 3003 C CA . THR B 1 42 ? -46.062 -32.125 19.422 1 20.81 42 THR B CA 1
ATOM 3004 C C . THR B 1 42 ? -45.25 -32.219 20.719 1 20.81 42 THR B C 1
ATOM 3006 O O . THR B 1 42 ? -45.844 -32.25 21.812 1 20.81 42 THR B O 1
ATOM 3009 N N . THR B 1 43 ? -44.5 -33.312 20.984 1 22.2 43 THR B N 1
ATOM 3010 C CA . THR B 1 43 ? -43.938 -33.219 22.328 1 22.2 43 THR B CA 1
ATOM 3011 C C . THR B 1 43 ? -43.375 -31.812 22.578 1 22.2 43 THR B C 1
ATOM 3013 O O . THR B 1 43 ? -42.719 -31.25 21.719 1 22.2 43 THR B O 1
ATOM 3016 N N . ASP B 1 44 ? -43.969 -31.109 23.672 1 21.52 44 ASP B N 1
ATOM 3017 C CA . ASP B 1 44 ? -43.875 -29.719 24.109 1 21.52 44 ASP B CA 1
ATOM 3018 C C . ASP B 1 44 ? -42.469 -29.375 24.609 1 21.52 44 ASP B C 1
ATOM 3020 O O . ASP B 1 44 ? -42.094 -29.719 25.734 1 21.52 44 ASP B O 1
ATOM 3024 N N . LEU B 1 45 ? -41.531 -29.984 24.109 1 21.78 45 LEU B N 1
ATOM 3025 C CA . LEU B 1 45 ? -40.25 -29.578 24.75 1 21.78 45 LEU B CA 1
ATOM 3026 C C . LEU B 1 45 ? -40.188 -28.062 24.859 1 21.78 45 LEU B C 1
ATOM 3028 O O . LEU B 1 45 ? -39.875 -27.375 23.891 1 21.78 45 LEU B O 1
ATOM 3032 N N . SER B 1 46 ? -41.062 -27.391 25.609 1 21.45 46 SER B N 1
ATOM 3033 C CA . SER B 1 46 ? -41.281 -25.953 25.734 1 21.45 46 SER B CA 1
ATOM 3034 C C . SER B 1 46 ? -40.031 -25.266 26.25 1 21.45 46 SER B C 1
ATOM 3036 O O . SER B 1 46 ? -39.688 -24.172 25.812 1 21.45 46 SER B O 1
ATOM 3038 N N . GLU B 1 47 ? -39.5 -25.656 27.359 1 22.33 47 GLU B N 1
ATOM 3039 C CA . GLU B 1 47 ? -39.312 -24.594 28.328 1 22.33 47 GLU B CA 1
ATOM 3040 C C . GLU B 1 47 ? -38.25 -23.609 27.875 1 22.33 47 GLU B C 1
ATOM 3042 O O . GLU B 1 47 ? -38.469 -22.391 27.859 1 22.33 47 GLU B O 1
ATOM 3047 N N . VAL B 1 48 ? -37 -23.812 28.406 1 23.5 48 VAL B N 1
ATOM 3048 C CA . VAL B 1 48 ? -36.188 -22.719 28.969 1 23.5 48 VAL B CA 1
ATOM 3049 C C . VAL B 1 48 ? -35.469 -21.969 27.859 1 23.5 48 VAL B C 1
ATOM 3051 O O . VAL B 1 48 ? -34.344 -22.328 27.484 1 23.5 48 VAL B O 1
ATOM 3054 N N . SER B 1 49 ? -35.906 -21.969 26.734 1 22 49 SER B N 1
ATOM 3055 C CA . SER B 1 49 ? -35.125 -21.266 25.734 1 22 49 SER B CA 1
ATOM 3056 C C . SER B 1 49 ? -34.969 -19.781 26.094 1 22 49 SER B C 1
ATOM 3058 O O . SER B 1 49 ? -35.875 -18.984 25.812 1 22 49 SER B O 1
ATOM 3060 N N . SER B 1 50 ? -34.719 -19.469 27.297 1 23.27 50 SER B N 1
ATOM 3061 C CA . SER B 1 50 ? -34.656 -18.016 27.391 1 23.27 50 SER B CA 1
ATOM 3062 C C . SER B 1 50 ? -33.75 -17.422 26.312 1 23.27 50 SER B C 1
ATOM 3064 O O . SER B 1 50 ? -32.594 -17.781 26.219 1 23.27 50 SER B O 1
ATOM 3066 N N . ARG B 1 51 ? -34.25 -17.25 25.234 1 23.58 51 ARG B N 1
ATOM 3067 C CA . ARG B 1 51 ? -33.688 -16.391 24.188 1 23.58 51 ARG B CA 1
ATOM 3068 C C . ARG B 1 51 ? -33.219 -15.055 24.781 1 23.58 51 ARG B C 1
ATOM 3070 O O . ARG B 1 51 ? -34.031 -14.227 25.188 1 23.58 51 ARG B O 1
ATOM 3077 N N . ARG B 1 52 ? -32.25 -15.141 25.578 1 26.44 52 ARG B N 1
ATOM 3078 C CA . ARG B 1 52 ? -31.797 -13.797 25.922 1 26.44 52 ARG B CA 1
ATOM 3079 C C . ARG B 1 52 ? -31.828 -12.875 24.703 1 26.44 52 ARG B C 1
ATOM 3081 O O . ARG B 1 52 ? -31.328 -13.234 23.641 1 26.44 52 ARG B O 1
ATOM 3088 N N . ASN B 1 53 ? -32.938 -12.156 24.531 1 25.14 53 ASN B N 1
ATOM 3089 C CA . ASN B 1 53 ? -33.062 -11.031 23.609 1 25.14 53 ASN B CA 1
ATOM 3090 C C . ASN B 1 53 ? -31.719 -10.281 23.484 1 25.14 53 ASN B C 1
ATOM 3092 O O . ASN B 1 53 ? -31.266 -9.664 24.438 1 25.14 53 ASN B O 1
ATOM 3096 N N . PHE B 1 54 ? -30.75 -11.055 22.953 1 26.55 54 PHE B N 1
ATOM 3097 C CA . PHE B 1 54 ? -29.688 -10.125 22.594 1 26.55 54 PHE B CA 1
ATOM 3098 C C . PHE B 1 54 ? -30.266 -8.859 21.969 1 26.55 54 PHE B C 1
ATOM 3100 O O . PHE B 1 54 ? -30.938 -8.914 20.938 1 26.55 54 PHE B O 1
ATOM 3107 N N . ASP B 1 55 ? -30.781 -8.031 22.75 1 25.33 55 ASP B N 1
ATOM 3108 C CA . ASP B 1 55 ? -31.078 -6.68 22.297 1 25.33 55 ASP B CA 1
ATOM 3109 C C . ASP B 1 55 ? -30.141 -6.27 21.156 1 25.33 55 ASP B C 1
ATOM 3111 O O . ASP B 1 55 ? -28.922 -6.285 21.297 1 25.33 55 ASP B O 1
ATOM 3115 N N . ARG B 1 56 ? -30.469 -6.664 20 1 25.7 56 ARG B N 1
ATOM 3116 C CA . ARG B 1 56 ? -29.922 -5.926 18.859 1 25.7 56 ARG B CA 1
ATOM 3117 C C . ARG B 1 56 ? -29.766 -4.445 19.188 1 25.7 56 ARG B C 1
ATOM 3119 O O . ARG B 1 56 ? -30.734 -3.68 19.094 1 25.7 56 ARG B O 1
ATOM 3126 N N . LYS B 1 57 ? -29.172 -4.215 20.281 1 31.14 57 LYS B N 1
ATOM 3127 C CA . LYS B 1 57 ? -28.828 -2.795 20.312 1 31.14 57 LYS B CA 1
ATOM 3128 C C . LYS B 1 57 ? -28.578 -2.258 18.906 1 31.14 57 LYS B C 1
ATOM 3130 O O . LYS B 1 57 ? -27.781 -2.82 18.156 1 31.14 57 LYS B O 1
ATOM 3135 N N . SER B 1 58 ? -29.594 -1.82 18.281 1 28.52 58 SER B N 1
ATOM 3136 C CA . SER B 1 58 ? -29.5 -0.927 17.125 1 28.52 58 SER B CA 1
ATOM 3137 C C . SER B 1 58 ? -28.125 -0.242 17.078 1 28.52 58 SER B C 1
ATOM 3139 O O . SER B 1 58 ? -27.844 0.643 17.891 1 28.52 58 SER B O 1
ATOM 3141 N N . TRP B 1 59 ? -27.188 -1.02 17.156 1 28.8 59 TRP B N 1
ATOM 3142 C CA . TRP B 1 59 ? -26 -0.249 16.766 1 28.8 59 TRP B CA 1
ATOM 3143 C C . TRP B 1 59 ? -26.344 0.76 15.68 1 28.8 59 TRP B C 1
ATOM 3145 O O . TRP B 1 59 ? -26.641 0.378 14.547 1 28.8 59 TRP B O 1
ATOM 3155 N N . THR B 1 60 ? -27.344 1.547 16.047 1 30.53 60 THR B N 1
ATOM 3156 C CA . THR B 1 60 ? -27.484 2.713 15.188 1 30.53 60 THR B CA 1
ATOM 3157 C C . THR B 1 60 ? -26.188 3.004 14.445 1 30.53 60 THR B C 1
ATOM 3159 O O . THR B 1 60 ? -25.141 3.188 15.07 1 30.53 60 THR B O 1
ATOM 3162 N N . ARG B 1 61 ? -26.078 2.385 13.375 1 36.97 61 ARG B N 1
ATOM 3163 C CA . ARG B 1 61 ? -25.094 2.924 12.438 1 36.97 61 ARG B CA 1
ATOM 3164 C C . ARG B 1 61 ? -24.828 4.395 12.727 1 36.97 61 ARG B C 1
ATOM 3166 O O . ARG B 1 61 ? -25.578 5.27 12.305 1 36.97 61 ARG B O 1
ATOM 3173 N N . ARG B 1 62 ? -24.547 4.641 13.93 1 34 62 ARG B N 1
ATOM 3174 C CA . ARG B 1 62 ? -24.25 6.066 13.992 1 34 62 ARG B CA 1
ATOM 3175 C C . ARG B 1 62 ? -23.344 6.484 12.844 1 34 62 ARG B C 1
ATOM 3177 O O . ARG B 1 62 ? -22.172 6.125 12.812 1 34 62 ARG B O 1
ATOM 3184 N N . ALA B 1 63 ? -23.906 6.547 11.719 1 45.56 63 ALA B N 1
ATOM 3185 C CA . ALA B 1 63 ? -23.203 7.246 10.648 1 45.56 63 ALA B CA 1
ATOM 3186 C C . ALA B 1 63 ? -22.219 8.273 11.219 1 45.56 63 ALA B C 1
ATOM 3188 O O . ALA B 1 63 ? -22.562 9.016 12.141 1 45.56 63 ALA B O 1
ATOM 3189 N N . ILE B 1 64 ? -21.016 7.992 11.109 1 51.34 64 ILE B N 1
ATOM 3190 C CA . ILE B 1 64 ? -20.047 9.047 11.391 1 51.34 64 ILE B CA 1
ATOM 3191 C C . ILE B 1 64 ? -20.609 10.398 10.984 1 51.34 64 ILE B C 1
ATOM 3193 O O . ILE B 1 64 ? -20.828 10.656 9.797 1 51.34 64 ILE B O 1
ATOM 3197 N N . ARG B 1 65 ? -21.531 10.93 11.742 1 53.62 65 ARG B N 1
ATOM 3198 C CA . ARG B 1 65 ? -22.016 12.281 11.477 1 53.62 65 ARG B CA 1
ATOM 3199 C C . ARG B 1 65 ? -21.172 13.32 12.211 1 53.62 65 ARG B C 1
ATOM 3201 O O . ARG B 1 65 ? -20.672 13.055 13.312 1 53.62 65 ARG B O 1
ATOM 3208 N N . ALA B 1 66 ? -20.922 14.328 11.484 1 55.84 66 ALA B N 1
ATOM 3209 C CA . ALA B 1 66 ? -20.375 15.484 12.188 1 55.84 66 ALA B CA 1
ATOM 3210 C C . ALA B 1 66 ? -21.234 15.836 13.406 1 55.84 66 ALA B C 1
ATOM 3212 O O . ALA B 1 66 ? -22.453 15.914 13.312 1 55.84 66 ALA B O 1
ATOM 3213 N N . GLU B 1 67 ? -20.609 15.727 14.461 1 57.47 67 GLU B N 1
ATOM 3214 C CA . GLU B 1 67 ? -21.312 15.969 15.711 1 57.47 67 GLU B CA 1
ATOM 3215 C C . GLU B 1 67 ? -21.922 17.375 15.734 1 57.47 67 GLU B C 1
ATOM 3217 O O . GLU B 1 67 ? -22.875 17.625 16.469 1 57.47 67 GLU B O 1
ATOM 3222 N N . PHE B 1 68 ? -21.312 18.281 14.953 1 59.47 68 PHE B N 1
ATOM 3223 C CA . PHE B 1 68 ? -21.797 19.656 15 1 59.47 68 PHE B CA 1
ATOM 3224 C C . PHE B 1 68 ? -22.469 20.047 13.695 1 59.47 68 PHE B C 1
ATOM 3226 O O . PHE B 1 68 ? -21.891 19.891 12.617 1 59.47 68 PHE B O 1
ATOM 3233 N N . PRO B 1 69 ? -23.75 20.391 13.805 1 61.41 69 PRO B N 1
ATOM 3234 C CA . PRO B 1 69 ? -24.406 20.922 12.609 1 61.41 69 PRO B CA 1
ATOM 3235 C C . PRO B 1 69 ? -23.688 22.141 12.031 1 61.41 69 PRO B C 1
ATOM 3237 O O . PRO B 1 69 ? -22.922 22.797 12.742 1 61.41 69 PRO B O 1
ATOM 3240 N N . PRO B 1 70 ? -23.688 22.266 10.797 1 59.69 70 PRO B N 1
ATOM 3241 C CA . PRO B 1 70 ? -22.984 23.359 10.117 1 59.69 70 PRO B CA 1
ATOM 3242 C C . PRO B 1 70 ? -23.172 24.703 10.828 1 59.69 70 PRO B C 1
ATOM 3244 O O . PRO B 1 70 ? -22.25 25.531 10.82 1 59.69 70 PRO B O 1
ATOM 3247 N N . GLU B 1 71 ? -24.219 24.828 11.367 1 57.31 71 GLU B N 1
ATOM 3248 C CA . GLU B 1 71 ? -24.531 26.109 12 1 57.31 71 GLU B CA 1
ATOM 3249 C C . GLU B 1 71 ? -23.672 26.344 13.234 1 57.31 71 GLU B C 1
ATOM 3251 O O . GLU B 1 71 ? -23.469 27.484 13.656 1 57.31 71 GLU B O 1
ATOM 3256 N N . GLU B 1 72 ? -23.125 25.375 13.82 1 66.19 72 GLU B N 1
ATOM 3257 C CA . GLU B 1 72 ? -22.359 25.484 15.055 1 66.19 72 GLU B CA 1
ATOM 3258 C C . GLU B 1 72 ? -20.859 25.359 14.781 1 66.19 72 GLU B C 1
ATOM 3260 O O . GLU B 1 72 ? -20.062 25.312 15.719 1 66.19 72 GLU B O 1
ATOM 3265 N N . ARG B 1 73 ? -20.562 25.562 13.5 1 70.88 73 ARG B N 1
ATOM 3266 C CA . ARG B 1 73 ? -19.156 25.406 13.18 1 70.88 73 ARG B CA 1
ATOM 3267 C C . ARG B 1 73 ? -18.406 26.719 13.367 1 70.88 73 ARG B C 1
ATOM 3269 O O . ARG B 1 73 ? -18.922 27.797 13.062 1 70.88 73 ARG B O 1
ATOM 3276 N N . GLU B 1 74 ? -17.281 26.625 14.062 1 80.75 74 GLU B N 1
ATOM 3277 C CA . GLU B 1 74 ? -16.391 27.766 14.211 1 80.75 74 GLU B CA 1
ATOM 3278 C C . GLU B 1 74 ? -15.43 27.891 13.031 1 80.75 74 GLU B C 1
ATOM 3280 O O . GLU B 1 74 ? -14.969 26.875 12.492 1 80.75 74 GLU B O 1
ATOM 3285 N N . PRO B 1 75 ? -15.273 29.094 12.617 1 83.25 75 PRO B N 1
ATOM 3286 C CA . PRO B 1 75 ? -14.336 29.266 11.5 1 83.25 75 PRO B CA 1
ATOM 3287 C C . PRO B 1 75 ? -12.906 28.875 11.875 1 83.25 75 PRO B C 1
ATOM 3289 O O . PRO B 1 75 ? -12.477 29.094 13.008 1 83.25 75 PRO B O 1
ATOM 3292 N N . MET B 1 76 ? -12.25 28.297 11.008 1 90.12 76 MET B N 1
ATOM 3293 C CA . MET B 1 76 ? -10.844 27.938 11.195 1 90.12 76 MET B CA 1
ATOM 3294 C C . MET B 1 76 ? -9.938 29.094 10.789 1 90.12 76 MET B C 1
ATOM 3296 O O . MET B 1 76 ? -9.711 29.328 9.602 1 90.12 76 MET B O 1
ATOM 3300 N N . VAL B 1 77 ? -9.414 29.766 11.797 1 91.62 77 VAL B N 1
ATOM 3301 C CA . VAL B 1 77 ? -8.578 30.938 11.562 1 91.62 77 VAL B CA 1
ATOM 3302 C C . VAL B 1 77 ? -7.246 30.781 12.297 1 91.62 77 VAL B C 1
ATOM 3304 O O . VAL B 1 77 ? -7.176 30.109 13.328 1 91.62 77 VAL B O 1
ATOM 3307 N N . PRO B 1 78 ? -6.191 31.391 11.789 1 94.25 78 PRO B N 1
ATOM 3308 C CA . PRO B 1 78 ? -4.914 31.328 12.5 1 94.25 78 PRO B CA 1
ATOM 3309 C C . PRO B 1 78 ? -4.965 32.031 13.859 1 94.25 78 PRO B C 1
ATOM 3311 O O . PRO B 1 78 ? -5.82 32.875 14.086 1 94.25 78 PRO B O 1
ATOM 3314 N N . PRO B 1 79 ? -4.047 31.797 14.703 1 96.69 79 PRO B N 1
ATOM 3315 C CA . PRO B 1 79 ? -3.027 30.75 14.594 1 96.69 79 PRO B CA 1
ATOM 3316 C C . PRO B 1 79 ? -3.621 29.344 14.57 1 96.69 79 PRO B C 1
ATOM 3318 O O . PRO B 1 79 ? -4.617 29.078 15.25 1 96.69 79 PRO B O 1
ATOM 3321 N N . TYR B 1 80 ? -3.006 28.562 13.789 1 98.06 80 TYR B N 1
ATOM 3322 C CA . TYR B 1 80 ? -3.486 27.203 13.68 1 98.06 80 TYR B CA 1
ATOM 3323 C C . TYR B 1 80 ? -2.803 26.297 14.695 1 98.06 80 TYR B C 1
ATOM 3325 O O . TYR B 1 80 ? -1.643 26.516 15.055 1 98.06 80 TYR B O 1
ATOM 3333 N N . ASN B 1 81 ? -3.537 25.328 15.18 1 98.25 81 ASN B N 1
ATOM 3334 C CA . ASN B 1 81 ? -2.967 24.219 15.938 1 98.25 81 ASN B CA 1
ATOM 3335 C C . ASN B 1 81 ? -2.598 23.062 15.023 1 98.25 81 ASN B C 1
ATOM 3337 O O . ASN B 1 81 ? -3.475 22.422 14.445 1 98.25 81 ASN B O 1
ATOM 3341 N N . VAL B 1 82 ? -1.274 22.766 14.969 1 98.81 82 VAL B N 1
ATOM 3342 C CA . VAL B 1 82 ? -0.755 21.828 13.969 1 98.81 82 VAL B CA 1
ATOM 3343 C C . VAL B 1 82 ? -0.11 20.641 14.672 1 98.81 82 VAL B C 1
ATOM 3345 O O . VAL B 1 82 ? 0.692 20.812 15.594 1 98.81 82 VAL B O 1
ATOM 3348 N N . LEU B 1 83 ? -0.52 19.469 14.32 1 98.94 83 LEU B N 1
ATOM 3349 C CA . LEU B 1 83 ? 0.118 18.25 14.773 1 98.94 83 LEU B CA 1
ATOM 3350 C C . LEU B 1 83 ? 0.877 17.578 13.633 1 98.94 83 LEU B C 1
ATOM 3352 O O . LEU B 1 83 ? 0.318 17.359 12.555 1 98.94 83 LEU B O 1
ATOM 3356 N N . ILE B 1 84 ? 2.156 17.297 13.82 1 98.94 84 ILE B N 1
ATOM 3357 C CA . ILE B 1 84 ? 2.99 16.672 12.805 1 98.94 84 ILE B CA 1
ATOM 3358 C C . ILE B 1 84 ? 3.623 15.398 13.359 1 98.94 84 ILE B C 1
ATOM 3360 O O . ILE B 1 84 ? 4.371 15.445 14.344 1 98.94 84 ILE B O 1
ATOM 3364 N N . THR B 1 85 ? 3.357 14.242 12.727 1 98.88 85 THR B N 1
ATOM 3365 C CA . THR B 1 85 ? 3.975 12.992 13.172 1 98.88 85 THR B CA 1
ATOM 3366 C C . THR B 1 85 ? 5.375 12.844 12.578 1 98.88 85 THR B C 1
ATOM 3368 O O . THR B 1 85 ? 5.641 13.32 11.477 1 98.88 85 THR B O 1
ATOM 3371 N N . GLY B 1 86 ? 6.246 12.102 13.312 1 97.75 86 GLY B N 1
ATOM 3372 C CA . GLY B 1 86 ? 7.613 11.938 12.836 1 97.75 86 GLY B CA 1
ATOM 3373 C C . GLY B 1 86 ? 8.312 13.258 12.578 1 97.75 86 GLY B C 1
ATOM 3374 O O . GLY B 1 86 ? 8.898 13.461 11.508 1 97.75 86 GLY B O 1
ATOM 3375 N N . SER B 1 87 ? 8.312 14.148 13.547 1 98.25 87 SER B N 1
ATOM 3376 C CA . SER B 1 87 ? 8.656 15.539 13.25 1 98.25 87 SER B CA 1
ATOM 3377 C C . SER B 1 87 ? 9.828 16.016 14.102 1 98.25 87 SER B C 1
ATOM 3379 O O . SER B 1 87 ? 9.945 17.203 14.398 1 98.25 87 SER B O 1
ATOM 3381 N N . THR B 1 88 ? 10.695 15.117 14.516 1 97.25 88 THR B N 1
ATOM 3382 C CA . THR B 1 88 ? 11.844 15.523 15.32 1 97.25 88 THR B CA 1
ATOM 3383 C C . THR B 1 88 ? 13.086 15.672 14.445 1 97.25 88 THR B C 1
ATOM 3385 O O . THR B 1 88 ? 14.141 16.094 14.93 1 97.25 88 THR B O 1
ATOM 3388 N N . LYS B 1 89 ? 13.016 15.273 13.172 1 93.69 89 LYS B N 1
ATOM 3389 C CA . LYS B 1 89 ? 14.109 15.461 12.219 1 93.69 89 LYS B CA 1
ATOM 3390 C C . LYS B 1 89 ? 13.57 15.594 10.797 1 93.69 89 LYS B C 1
ATOM 3392 O O . LYS B 1 89 ? 12.367 15.453 10.562 1 93.69 89 LYS B O 1
ATOM 3397 N N . GLY B 1 90 ? 14.484 15.984 9.938 1 94.5 90 GLY B N 1
ATOM 3398 C CA . GLY B 1 90 ? 14.164 15.977 8.516 1 94.5 90 GLY B CA 1
ATOM 3399 C C . GLY B 1 90 ? 13.094 16.984 8.141 1 94.5 90 GLY B C 1
ATOM 3400 O O . GLY B 1 90 ? 13.094 18.109 8.641 1 94.5 90 GLY B O 1
ATOM 3401 N N . ILE B 1 91 ? 12.289 16.609 7.215 1 96.56 91 ILE B N 1
ATOM 3402 C CA . ILE B 1 91 ? 11.281 17.5 6.672 1 96.56 91 ILE B CA 1
ATOM 3403 C C . ILE B 1 91 ? 10.227 17.797 7.742 1 96.56 91 ILE B C 1
ATOM 3405 O O . ILE B 1 91 ? 9.688 18.906 7.793 1 96.56 91 ILE B O 1
ATOM 3409 N N . GLY B 1 92 ? 9.914 16.828 8.617 1 98.19 92 GLY B N 1
ATOM 3410 C CA . GLY B 1 92 ? 8.961 17.062 9.695 1 98.19 92 GLY B CA 1
ATOM 3411 C C . GLY B 1 92 ? 9.383 18.188 10.625 1 98.19 92 GLY B C 1
ATOM 3412 O O . GLY B 1 92 ? 8.562 19.031 10.992 1 98.19 92 GLY B O 1
ATOM 3413 N N . TYR B 1 93 ? 10.594 18.141 10.953 1 98.31 93 TYR B N 1
ATOM 3414 C CA . TYR B 1 93 ? 11.133 19.172 11.82 1 98.31 93 TYR B CA 1
ATOM 3415 C C . TYR B 1 93 ? 11.125 20.531 11.125 1 98.31 93 TYR B C 1
ATOM 3417 O O . TYR B 1 93 ? 10.781 21.547 11.734 1 98.31 93 TYR B O 1
ATOM 3425 N N . ALA B 1 94 ? 11.484 20.562 9.883 1 98.38 94 ALA B N 1
ATOM 3426 C CA . ALA B 1 94 ? 11.484 21.797 9.102 1 98.38 94 ALA B CA 1
ATOM 3427 C C . ALA B 1 94 ? 10.07 22.359 8.977 1 98.38 94 ALA B C 1
ATOM 3429 O O . ALA B 1 94 ? 9.883 23.578 9.039 1 98.38 94 ALA B O 1
ATOM 3430 N N . LEU B 1 95 ? 9.125 21.484 8.797 1 98.75 95 LEU B N 1
ATOM 3431 C CA . LEU B 1 95 ? 7.73 21.922 8.758 1 98.75 95 LEU B CA 1
ATOM 3432 C C . LEU B 1 95 ? 7.316 22.547 10.086 1 98.75 95 LEU B C 1
ATOM 3434 O O . LEU B 1 95 ? 6.703 23.609 10.109 1 98.75 95 LEU B O 1
ATOM 3438 N N . ALA B 1 96 ? 7.672 21.844 11.156 1 98.75 96 ALA B N 1
ATOM 3439 C CA . ALA B 1 96 ? 7.348 22.359 12.484 1 98.75 96 ALA B CA 1
ATOM 3440 C C . ALA B 1 96 ? 7.902 23.766 12.68 1 98.75 96 ALA B C 1
ATOM 3442 O O . ALA B 1 96 ? 7.18 24.672 13.102 1 98.75 96 ALA B O 1
ATOM 3443 N N . LYS B 1 97 ? 9.117 23.953 12.305 1 98.38 97 LYS B N 1
ATOM 3444 C CA . LYS B 1 97 ? 9.781 25.25 12.438 1 98.38 97 LYS B CA 1
ATOM 3445 C C . LYS B 1 97 ? 9.07 26.312 11.609 1 98.38 97 LYS B C 1
ATOM 3447 O O . LYS B 1 97 ? 8.859 27.438 12.078 1 98.38 97 LYS B O 1
ATOM 3452 N N . GLU B 1 98 ? 8.703 25.969 10.422 1 98.56 98 GLU B N 1
ATOM 3453 C CA . GLU B 1 98 ? 8.086 26.938 9.523 1 98.56 98 GLU B CA 1
ATOM 3454 C C . GLU B 1 98 ? 6.688 27.328 9.992 1 98.56 98 GLU B C 1
ATOM 3456 O O . GLU B 1 98 ? 6.27 28.484 9.836 1 98.56 98 GLU B O 1
ATOM 3461 N N . PHE B 1 99 ? 5.906 26.406 10.547 1 98.75 99 PHE B N 1
ATOM 3462 C CA . PHE B 1 99 ? 4.605 26.734 11.125 1 98.75 99 PHE B CA 1
ATOM 3463 C C . PHE B 1 99 ? 4.758 27.672 12.305 1 98.75 99 PHE B C 1
ATOM 3465 O O . PHE B 1 99 ? 3.967 28.594 12.477 1 98.75 99 PHE B O 1
ATOM 3472 N N . LEU B 1 100 ? 5.754 27.422 13.148 1 98.5 100 LEU B N 1
ATOM 3473 C CA . LEU B 1 100 ? 6.02 28.297 14.289 1 98.5 100 LEU B CA 1
ATOM 3474 C C . LEU B 1 100 ? 6.414 29.688 13.828 1 98.5 100 LEU B C 1
ATOM 3476 O O . LEU B 1 100 ? 5.961 30.688 14.391 1 98.5 100 LEU B O 1
ATOM 3480 N N . ARG B 1 101 ? 7.215 29.75 12.766 1 97.62 101 ARG B N 1
ATOM 3481 C CA . ARG B 1 101 ? 7.621 31.031 12.195 1 97.62 101 ARG B CA 1
ATOM 3482 C C . ARG B 1 101 ? 6.41 31.812 11.711 1 97.62 101 ARG B C 1
ATOM 3484 O O . ARG B 1 101 ? 6.395 33.031 11.797 1 97.62 101 ARG B O 1
ATOM 3491 N N . ALA B 1 102 ? 5.406 31.109 11.281 1 97.5 102 ALA B N 1
ATOM 3492 C CA . ALA B 1 102 ? 4.184 31.719 10.773 1 97.5 102 ALA B CA 1
ATOM 3493 C C . ALA B 1 102 ? 3.258 32.125 11.922 1 97.5 102 ALA B C 1
ATOM 3495 O O . ALA B 1 102 ? 2.211 32.75 11.695 1 97.5 102 ALA B O 1
ATOM 3496 N N . GLY B 1 103 ? 3.568 31.719 13.164 1 97.31 103 GLY B N 1
ATOM 3497 C CA . GLY B 1 103 ? 2.807 32.125 14.336 1 97.31 103 GLY B CA 1
ATOM 3498 C C . GLY B 1 103 ? 1.866 31.047 14.836 1 97.31 103 GLY B C 1
ATOM 3499 O O . GLY B 1 103 ? 1.041 31.297 15.719 1 97.31 103 GLY B O 1
ATOM 3500 N N . ASP B 1 104 ? 1.988 29.859 14.336 1 98.25 104 ASP B N 1
ATOM 3501 C CA . ASP B 1 104 ? 1.097 28.75 14.695 1 98.25 104 ASP B CA 1
ATOM 3502 C C . ASP B 1 104 ? 1.61 28.016 15.922 1 98.25 104 ASP B C 1
ATOM 3504 O O . ASP B 1 104 ? 2.715 28.281 16.406 1 98.25 104 ASP B O 1
ATOM 3508 N N . ASN B 1 105 ? 0.764 27.188 16.484 1 98.25 105 ASN B N 1
ATOM 3509 C CA . ASN B 1 105 ? 1.129 26.234 17.531 1 98.25 105 ASN B CA 1
ATOM 3510 C C . ASN B 1 105 ? 1.418 24.844 16.953 1 98.25 105 ASN B C 1
ATOM 3512 O O . ASN B 1 105 ? 0.744 24.406 16.016 1 98.25 105 ASN B O 1
ATOM 3516 N N . VAL B 1 106 ? 2.443 24.219 17.578 1 98.75 106 VAL B N 1
ATOM 3517 C CA . VAL B 1 106 ? 2.832 22.953 16.953 1 98.75 106 VAL B CA 1
ATOM 3518 C C . VAL B 1 106 ? 3.002 21.875 18.031 1 98.75 106 VAL B C 1
ATOM 3520 O O . VAL B 1 106 ? 3.549 22.141 19.109 1 98.75 106 VAL B O 1
ATOM 3523 N N . LEU B 1 107 ? 2.48 20.734 17.781 1 98.75 107 LEU B N 1
ATOM 3524 C CA . LEU B 1 107 ? 2.746 19.516 18.531 1 98.75 107 LEU B CA 1
ATOM 3525 C C . LEU B 1 107 ? 3.561 18.531 17.703 1 98.75 107 LEU B C 1
ATOM 3527 O O . LEU B 1 107 ? 3.135 18.141 16.609 1 98.75 107 LEU B O 1
ATOM 3531 N N . ILE B 1 108 ? 4.73 18.156 18.219 1 98.69 108 ILE B N 1
ATOM 3532 C CA . ILE B 1 108 ? 5.605 17.234 17.5 1 98.69 108 ILE B CA 1
ATOM 3533 C C . ILE B 1 108 ? 5.648 15.891 18.234 1 98.69 108 ILE B C 1
ATOM 3535 O O . ILE B 1 108 ? 5.379 15.82 19.438 1 98.69 108 ILE B O 1
ATOM 3539 N N . CYS B 1 109 ? 5.973 14.789 17.453 1 98.38 109 CYS B N 1
ATOM 3540 C CA . CYS B 1 109 ? 6.129 13.484 18.078 1 98.38 109 CYS B CA 1
ATOM 3541 C C . CYS B 1 109 ? 7.055 12.594 17.25 1 98.38 109 CYS B C 1
ATOM 3543 O O . CYS B 1 109 ? 7.262 12.844 16.062 1 98.38 109 CYS B O 1
ATOM 3545 N N . SER B 1 110 ? 7.656 11.656 17.875 1 97.94 110 SER B N 1
ATOM 3546 C CA . SER B 1 110 ? 8.438 10.57 17.281 1 97.94 110 SER B CA 1
ATOM 3547 C C . SER B 1 110 ? 8.602 9.406 18.25 1 97.94 110 SER B C 1
ATOM 3549 O O . SER B 1 110 ? 8.117 9.469 19.391 1 97.94 110 SER B O 1
ATOM 3551 N N . ARG B 1 111 ? 9.297 8.383 17.828 1 96.69 111 ARG B N 1
ATOM 3552 C CA . ARG B 1 111 ? 9.43 7.172 18.625 1 96.69 111 ARG B CA 1
ATOM 3553 C C . ARG B 1 111 ? 10.5 7.34 19.703 1 96.69 111 ARG B C 1
ATOM 3555 O O . ARG B 1 111 ? 10.516 6.609 20.688 1 96.69 111 ARG B O 1
ATOM 3562 N N . SER B 1 112 ? 11.406 8.297 19.531 1 96.56 112 SER B N 1
ATOM 3563 C CA . SER B 1 112 ? 12.547 8.461 20.438 1 96.56 112 SER B CA 1
ATOM 3564 C C . SER B 1 112 ? 12.289 9.57 21.453 1 96.56 112 SER B C 1
ATOM 3566 O O . SER B 1 112 ? 12.18 10.742 21.094 1 96.56 112 SER B O 1
ATOM 3568 N N . ALA B 1 113 ? 12.344 9.227 22.672 1 97.81 113 ALA B N 1
ATOM 3569 C CA . ALA B 1 113 ? 12.148 10.211 23.734 1 97.81 113 ALA B CA 1
ATOM 3570 C C . ALA B 1 113 ? 13.25 11.273 23.703 1 97.81 113 ALA B C 1
ATOM 3572 O O . ALA B 1 113 ? 12.977 12.461 23.875 1 97.81 113 ALA B O 1
ATOM 3573 N N . GLU B 1 114 ? 14.438 10.82 23.453 1 98 114 GLU B N 1
ATOM 3574 C CA . GLU B 1 114 ? 15.578 11.727 23.422 1 98 114 GLU B CA 1
ATOM 3575 C C . GLU B 1 114 ? 15.445 12.75 22.297 1 98 114 GLU B C 1
ATOM 3577 O O . GLU B 1 114 ? 15.703 13.938 22.5 1 98 114 GLU B O 1
ATOM 3582 N N . ARG B 1 115 ? 15.023 12.297 21.188 1 97.56 115 ARG B N 1
ATOM 3583 C CA . ARG B 1 115 ? 14.867 13.188 20.047 1 97.56 115 ARG B CA 1
ATOM 3584 C C . ARG B 1 115 ? 13.719 14.164 20.266 1 97.56 115 ARG B C 1
ATOM 3586 O O . ARG B 1 115 ? 13.805 15.336 19.875 1 97.56 115 ARG B O 1
ATOM 3593 N N . VAL B 1 116 ? 12.648 13.711 20.891 1 98.5 116 VAL B N 1
ATOM 3594 C CA . VAL B 1 116 ? 11.508 14.578 21.172 1 98.5 116 VAL B CA 1
ATOM 3595 C C . VAL B 1 116 ? 11.93 15.688 22.125 1 98.5 116 VAL B C 1
ATOM 3597 O O . VAL B 1 116 ? 11.664 16.859 21.891 1 98.5 116 VAL B O 1
ATOM 3600 N N . GLU B 1 117 ? 12.594 15.312 23.141 1 97.94 117 GLU B N 1
ATOM 3601 C CA . GLU B 1 117 ? 13.031 16.281 24.156 1 97.94 117 GLU B CA 1
ATOM 3602 C C . GLU B 1 117 ? 13.961 17.312 23.547 1 97.94 117 GLU B C 1
ATOM 3604 O O . GLU B 1 117 ? 13.797 18.516 23.781 1 97.94 117 GLU B O 1
ATOM 3609 N N . SER B 1 118 ? 14.898 16.844 22.781 1 98.12 118 SER B N 1
ATOM 3610 C CA . SER B 1 118 ? 15.859 17.75 22.156 1 98.12 118 SER B CA 1
ATOM 3611 C C . SER B 1 118 ? 15.18 18.688 21.172 1 98.12 118 SER B C 1
ATOM 3613 O O . SER B 1 118 ? 15.469 19.891 21.156 1 98.12 118 SER B O 1
ATOM 3615 N N . ALA B 1 119 ? 14.281 18.156 20.359 1 98.06 119 ALA B N 1
ATOM 3616 C CA . ALA B 1 119 ? 13.57 18.953 19.375 1 98.06 119 ALA B CA 1
ATOM 3617 C C . ALA B 1 119 ? 12.703 20.016 20.062 1 98.06 119 ALA B C 1
ATOM 3619 O O . ALA B 1 119 ? 12.688 21.172 19.641 1 98.06 119 ALA B O 1
ATOM 3620 N N . VAL B 1 120 ? 12.008 19.656 21.125 1 98 120 VAL B N 1
ATOM 3621 C CA . VAL B 1 120 ? 11.141 20.578 21.844 1 98 120 VAL B CA 1
ATOM 3622 C C . VAL B 1 120 ? 11.984 21.688 22.484 1 98 120 VAL B C 1
ATOM 3624 O O . VAL B 1 120 ? 11.617 22.859 22.422 1 98 120 VAL B O 1
ATOM 3627 N N . GLN B 1 121 ? 13.086 21.312 23.047 1 97.56 121 GLN B N 1
ATOM 3628 C CA . GLN B 1 121 ? 13.969 22.297 23.672 1 97.56 121 GLN B CA 1
ATOM 3629 C C . GLN B 1 121 ? 14.477 23.312 22.656 1 97.56 121 GLN B C 1
ATOM 3631 O O . GLN B 1 121 ? 14.43 24.516 22.906 1 97.56 121 GLN B O 1
ATOM 3636 N N . ASN B 1 122 ? 14.906 22.828 21.547 1 97.56 122 ASN B N 1
ATOM 3637 C CA . ASN B 1 122 ? 15.422 23.703 20.5 1 97.56 122 ASN B CA 1
ATOM 3638 C C . ASN B 1 122 ? 14.336 24.656 19.969 1 97.56 122 ASN B C 1
ATOM 3640 O O . ASN B 1 122 ? 14.586 25.844 19.797 1 97.56 122 ASN B O 1
ATOM 3644 N N . LEU B 1 123 ? 13.164 24.125 19.781 1 97.69 123 LEU B N 1
ATOM 3645 C CA . LEU B 1 123 ? 12.062 24.922 19.266 1 97.69 123 LEU B CA 1
ATOM 3646 C C . LEU B 1 123 ? 11.578 25.922 20.312 1 97.69 123 LEU B C 1
ATOM 3648 O O . LEU B 1 123 ? 11.258 27.062 20 1 97.69 123 LEU B O 1
ATOM 3652 N N . ASN B 1 124 ? 11.562 25.484 21.547 1 95.75 124 ASN B N 1
ATOM 3653 C CA . ASN B 1 124 ? 11.156 26.375 22.641 1 95.75 124 ASN B CA 1
ATOM 3654 C C . ASN B 1 124 ? 12.109 27.547 22.781 1 95.75 124 ASN B C 1
ATOM 3656 O O . ASN B 1 124 ? 11.68 28.672 23.094 1 95.75 124 ASN B O 1
ATOM 3660 N N . GLU B 1 125 ? 13.305 27.266 22.625 1 95.81 125 GLU B N 1
ATOM 3661 C CA . GLU B 1 125 ? 14.312 28.328 22.75 1 95.81 125 GLU B CA 1
ATOM 3662 C C . GLU B 1 125 ? 14.109 29.391 21.672 1 95.81 125 GLU B C 1
ATOM 3664 O O . GLU B 1 125 ? 14.32 30.578 21.938 1 95.81 125 GLU B O 1
ATOM 3669 N N . GLU B 1 126 ? 13.633 28.969 20.594 1 94.94 126 GLU B N 1
ATOM 3670 C CA . GLU B 1 126 ? 13.516 29.891 19.469 1 94.94 126 GLU B CA 1
ATOM 3671 C C . GLU B 1 126 ? 12.141 30.547 19.438 1 94.94 126 GLU B C 1
ATOM 3673 O O . GLU B 1 126 ? 12.008 31.719 19.062 1 94.94 126 GLU B O 1
ATOM 3678 N N . TYR B 1 127 ? 11.055 29.828 19.828 1 94.75 127 TYR B N 1
ATOM 3679 C CA . TYR B 1 127 ? 9.711 30.328 19.531 1 94.75 127 TYR B CA 1
ATOM 3680 C C . TYR B 1 127 ? 8.883 30.438 20.812 1 94.75 127 TYR B C 1
ATOM 3682 O O . TYR B 1 127 ? 7.777 31 20.781 1 94.75 127 TYR B O 1
ATOM 3690 N N . GLY B 1 128 ? 9.344 29.906 21.906 1 90.38 128 GLY B N 1
ATOM 3691 C CA . GLY B 1 128 ? 8.633 30.016 23.172 1 90.38 128 GLY B CA 1
ATOM 3692 C C . GLY B 1 128 ? 7.93 28.719 23.562 1 90.38 128 GLY B C 1
ATOM 3693 O O . GLY B 1 128 ? 7.453 27.984 22.703 1 90.38 128 GLY B O 1
ATOM 3694 N N . GLU B 1 129 ? 7.711 28.531 24.797 1 88.19 129 GLU B N 1
ATOM 3695 C CA . GLU B 1 129 ? 7.184 27.297 25.359 1 88.19 129 GLU B CA 1
ATOM 3696 C C . GLU B 1 129 ? 5.672 27.203 25.188 1 88.19 129 GLU B C 1
ATOM 3698 O O . GLU B 1 129 ? 5.09 26.125 25.281 1 88.19 129 GLU B O 1
ATOM 3703 N N . GLN B 1 130 ? 5.148 28.266 24.875 1 89.19 130 GLN B N 1
ATOM 3704 C CA . GLN B 1 130 ? 3.691 28.297 24.812 1 89.19 130 GLN B CA 1
ATOM 3705 C C . GLN B 1 130 ? 3.186 27.812 23.469 1 89.19 130 GLN B C 1
ATOM 3707 O O . GLN B 1 130 ? 1.988 27.578 23.297 1 89.19 130 GLN B O 1
ATOM 3712 N N . HIS B 1 131 ? 4.07 27.594 22.547 1 94.12 131 HIS B N 1
ATOM 3713 C CA . HIS B 1 131 ? 3.629 27.328 21.188 1 94.12 131 HIS B CA 1
ATOM 3714 C C . HIS B 1 131 ? 4.043 25.922 20.75 1 94.12 131 HIS B C 1
ATOM 3716 O O . HIS B 1 131 ? 3.629 25.453 19.688 1 94.12 131 HIS B O 1
ATOM 3722 N N . VAL B 1 132 ? 4.871 25.266 21.578 1 97.69 132 VAL B N 1
ATOM 3723 C CA . VAL B 1 132 ? 5.461 24 21.125 1 97.69 132 VAL B CA 1
ATOM 3724 C C . VAL B 1 132 ? 5.242 22.922 22.203 1 97.69 132 VAL B C 1
ATOM 3726 O O . VAL B 1 132 ? 5.52 23.156 23.375 1 97.69 132 VAL B O 1
ATOM 3729 N N . TRP B 1 133 ? 4.719 21.828 21.828 1 97.94 133 TRP B N 1
ATOM 3730 C CA . TRP B 1 133 ? 4.609 20.641 22.672 1 97.94 133 TRP B CA 1
ATOM 3731 C C . TRP B 1 133 ? 5.184 19.422 21.969 1 97.94 133 TRP B C 1
ATOM 3733 O O . TRP B 1 133 ? 5.305 19.406 20.734 1 97.94 133 TRP B O 1
ATOM 3743 N N . GLY B 1 134 ? 5.602 18.453 22.688 1 98.38 134 GLY B N 1
ATOM 3744 C CA . GLY B 1 134 ? 6.121 17.219 22.141 1 98.38 134 GLY B CA 1
ATOM 3745 C C . GLY B 1 134 ? 5.82 16 23 1 98.38 134 GLY B C 1
ATOM 3746 O O . GLY B 1 134 ? 5.75 16.109 24.219 1 98.38 134 GLY B O 1
ATOM 3747 N N . THR B 1 135 ? 5.641 14.883 22.359 1 98.56 135 THR B N 1
ATOM 3748 C CA . THR B 1 135 ? 5.457 13.633 23.094 1 98.56 135 THR B CA 1
ATOM 3749 C C . THR B 1 135 ? 5.953 12.453 22.266 1 98.56 135 THR B C 1
ATOM 3751 O O . THR B 1 135 ? 6.074 12.547 21.047 1 98.56 135 THR B O 1
ATOM 3754 N N . VAL B 1 136 ? 6.285 11.375 22.953 1 98.69 136 VAL B N 1
ATOM 3755 C CA . VAL B 1 136 ? 6.719 10.148 22.281 1 98.69 136 VAL B CA 1
ATOM 3756 C C . VAL B 1 136 ? 5.504 9.406 21.719 1 98.69 136 VAL B C 1
ATOM 3758 O O . VAL B 1 136 ? 4.473 9.305 22.391 1 98.69 136 VAL B O 1
ATOM 3761 N N . CYS B 1 137 ? 5.648 8.969 20.484 1 98.81 137 CYS B N 1
ATOM 3762 C CA . CYS B 1 137 ? 4.562 8.219 19.859 1 98.81 137 CYS B CA 1
ATOM 3763 C C . CYS B 1 137 ? 5.086 7.336 18.734 1 98.81 137 CYS B C 1
ATOM 3765 O O . CYS B 1 137 ? 5.727 7.824 17.812 1 98.81 137 CYS B O 1
ATOM 3767 N N . ASP B 1 138 ? 4.883 6.078 18.859 1 98.69 138 ASP B N 1
ATOM 3768 C CA . ASP B 1 138 ? 5.031 5.156 17.734 1 98.69 138 ASP B CA 1
ATOM 3769 C C . ASP B 1 138 ? 3.721 5.016 16.969 1 98.69 138 ASP B C 1
ATOM 3771 O O . ASP B 1 138 ? 2.762 4.422 17.469 1 98.69 138 ASP B O 1
ATOM 3775 N N . VAL B 1 139 ? 3.723 5.516 15.766 1 98.75 139 VAL B N 1
ATOM 3776 C CA . VAL B 1 139 ? 2.48 5.621 15.008 1 98.75 139 VAL B CA 1
ATOM 3777 C C . VAL B 1 139 ? 1.966 4.223 14.664 1 98.75 139 VAL B C 1
ATOM 3779 O O . VAL B 1 139 ? 0.815 4.062 14.25 1 98.75 139 VAL B O 1
ATOM 3782 N N . ARG B 1 140 ? 2.795 3.148 14.797 1 97.81 140 ARG B N 1
ATOM 3783 C CA . ARG B 1 140 ? 2.426 1.772 14.484 1 97.81 140 ARG B CA 1
ATOM 3784 C C . ARG B 1 140 ? 1.533 1.184 15.57 1 97.81 140 ARG B C 1
ATOM 3786 O O . ARG B 1 140 ? 0.929 0.126 15.383 1 97.81 140 ARG B O 1
ATOM 3793 N N . VAL B 1 141 ? 1.499 1.851 16.703 1 98.5 141 VAL B N 1
ATOM 3794 C CA . VAL B 1 141 ? 0.788 1.348 17.875 1 98.5 141 VAL B CA 1
ATOM 3795 C C . VAL B 1 141 ? -0.469 2.182 18.125 1 98.5 141 VAL B C 1
ATOM 3797 O O . VAL B 1 141 ? -0.385 3.324 18.578 1 98.5 141 VAL B O 1
ATOM 3800 N N . GLY B 1 142 ? -1.626 1.564 17.969 1 98.38 142 GLY B N 1
ATOM 3801 C CA . GLY B 1 142 ? -2.904 2.25 18.078 1 98.38 142 GLY B CA 1
ATOM 3802 C C . GLY B 1 142 ? -3.078 2.971 19.406 1 98.38 142 GLY B C 1
ATOM 3803 O O . GLY B 1 142 ? -3.506 4.125 19.438 1 98.38 142 GLY B O 1
ATOM 3804 N N . LYS B 1 143 ? -2.732 2.332 20.422 1 98.38 143 LYS B N 1
ATOM 3805 C CA . LYS B 1 143 ? -2.881 2.904 21.75 1 98.38 143 LYS B CA 1
ATOM 3806 C C . LYS B 1 143 ? -2.055 4.18 21.891 1 98.38 143 LYS B C 1
ATOM 3808 O O . LYS B 1 143 ? -2.504 5.148 22.516 1 98.38 143 LYS B O 1
ATOM 3813 N N . GLU B 1 144 ? -0.861 4.246 21.359 1 98.75 144 GLU B N 1
ATOM 3814 C CA . GLU B 1 144 ? 0.001 5.418 21.469 1 98.75 144 GLU B CA 1
ATOM 3815 C C . GLU B 1 144 ? -0.555 6.59 20.672 1 98.75 144 GLU B C 1
ATOM 3817 O O . GLU B 1 144 ? -0.44 7.746 21.078 1 98.75 144 GLU B O 1
ATOM 3822 N N . VAL B 1 145 ? -1.153 6.293 19.547 1 98.81 145 VAL B N 1
ATOM 3823 C CA . VAL B 1 145 ? -1.749 7.355 18.75 1 98.81 145 VAL B CA 1
ATOM 3824 C C . VAL B 1 145 ? -2.967 7.93 19.469 1 98.81 145 VAL B C 1
ATOM 3826 O O . VAL B 1 145 ? -3.211 9.141 19.422 1 98.81 145 VAL B O 1
ATOM 3829 N N . LYS B 1 146 ? -3.707 7.078 20.141 1 98.62 146 LYS B N 1
ATOM 3830 C CA . LYS B 1 146 ? -4.82 7.562 20.953 1 98.62 146 LYS B CA 1
ATOM 3831 C C . LYS B 1 146 ? -4.328 8.477 22.062 1 98.62 146 LYS B C 1
ATOM 3833 O O . LYS B 1 146 ? -4.957 9.492 22.359 1 98.62 146 LYS B O 1
ATOM 3838 N N . GLU B 1 147 ? -3.291 8.078 22.641 1 98.69 147 GLU B N 1
ATOM 3839 C CA . GLU B 1 147 ? -2.686 8.906 23.672 1 98.69 147 GLU B CA 1
ATOM 3840 C C . GLU B 1 147 ? -2.189 10.227 23.109 1 98.69 147 GLU B C 1
ATOM 3842 O O . GLU B 1 147 ? -2.262 11.266 23.766 1 98.69 147 GLU B O 1
ATOM 3847 N N . LEU B 1 148 ? -1.655 10.188 21.922 1 98.75 148 LEU B N 1
ATOM 3848 C CA . LEU B 1 148 ? -1.24 11.406 21.234 1 98.75 148 LEU B CA 1
ATOM 3849 C C . LEU B 1 148 ? -2.418 12.352 21.047 1 98.75 148 LEU B C 1
ATOM 3851 O O . LEU B 1 148 ? -2.289 13.562 21.25 1 98.75 148 LEU B O 1
ATOM 3855 N N . VAL B 1 149 ? -3.551 11.797 20.672 1 98.69 149 VAL B N 1
ATOM 3856 C CA . VAL B 1 149 ? -4.77 12.578 20.484 1 98.69 149 VAL B CA 1
ATOM 3857 C C . VAL B 1 149 ? -5.199 13.203 21.812 1 98.69 149 VAL B C 1
ATOM 3859 O O . VAL B 1 149 ? -5.535 14.391 21.859 1 98.69 149 VAL B O 1
ATOM 3862 N N . ALA B 1 150 ? -5.199 12.391 22.797 1 98.44 150 ALA B N 1
ATOM 3863 C CA . ALA B 1 150 ? -5.57 12.891 24.125 1 98.44 150 ALA B CA 1
ATOM 3864 C C . ALA B 1 150 ? -4.648 14.031 24.562 1 98.44 150 ALA B C 1
ATOM 3866 O O . ALA B 1 150 ? -5.105 15.031 25.109 1 98.44 150 ALA B O 1
ATOM 3867 N N . PHE B 1 151 ? -3.379 13.891 24.312 1 98.62 151 PHE B N 1
ATOM 3868 C CA . PHE B 1 151 ? -2.387 14.906 24.641 1 98.62 151 PHE B CA 1
ATOM 3869 C C . PHE B 1 151 ? -2.643 16.188 23.859 1 98.62 151 PHE B C 1
ATOM 3871 O O . PHE B 1 151 ? -2.568 17.281 24.406 1 98.62 151 PHE B O 1
ATOM 3878 N N . ALA B 1 152 ? -2.938 16.031 22.609 1 98.31 152 ALA B N 1
ATOM 3879 C CA . ALA B 1 152 ? -3.242 17.172 21.766 1 98.31 152 ALA B CA 1
ATOM 3880 C C . ALA B 1 152 ? -4.465 17.938 22.281 1 98.31 152 ALA B C 1
ATOM 3882 O O . ALA B 1 152 ? -4.469 19.156 22.312 1 98.31 152 ALA B O 1
ATOM 3883 N N . ARG B 1 153 ? -5.465 17.203 22.688 1 96.75 153 ARG B N 1
ATOM 3884 C CA . ARG B 1 153 ? -6.676 17.812 23.219 1 96.75 153 ARG B CA 1
ATOM 3885 C C . ARG B 1 153 ? -6.379 18.594 24.5 1 96.75 153 ARG B C 1
ATOM 3887 O O . ARG B 1 153 ? -6.91 19.688 24.719 1 96.75 153 ARG B O 1
ATOM 3894 N N . GLU B 1 154 ? -5.617 18.016 25.25 1 97.19 154 GLU B N 1
ATOM 3895 C CA . GLU B 1 154 ? -5.281 18.609 26.547 1 97.19 154 GLU B CA 1
ATOM 3896 C C . GLU B 1 154 ? -4.496 19.906 26.344 1 97.19 154 GLU B C 1
ATOM 3898 O O . GLU B 1 154 ? -4.793 20.922 26.984 1 97.19 154 GLU B O 1
ATOM 3903 N N . LYS B 1 155 ? -3.572 19.891 25.438 1 96.38 155 LYS B N 1
ATOM 3904 C CA . LYS B 1 155 ? -2.635 21 25.328 1 96.38 155 LYS B CA 1
ATOM 3905 C C . LYS B 1 155 ? -3.16 22.062 24.359 1 96.38 155 LYS B C 1
ATOM 3907 O O . LYS B 1 155 ? -2.986 23.266 24.594 1 96.38 155 LYS B O 1
ATOM 3912 N N . MET B 1 156 ? -3.816 21.625 23.266 1 95.38 156 MET B N 1
ATOM 3913 C CA . MET B 1 156 ? -4.168 22.547 22.203 1 95.38 156 MET B CA 1
ATOM 3914 C C . MET B 1 156 ? -5.68 22.719 22.094 1 95.38 156 MET B C 1
ATOM 3916 O O . MET B 1 156 ? -6.168 23.578 21.375 1 95.38 156 MET B O 1
ATOM 3920 N N . LYS B 1 157 ? -6.457 21.844 22.781 1 93.75 157 LYS B N 1
ATOM 3921 C CA . LYS B 1 157 ? -7.918 21.828 22.797 1 93.75 157 LYS B CA 1
ATOM 3922 C C . LYS B 1 157 ? -8.469 21.25 21.484 1 93.75 157 LYS B C 1
ATOM 3924 O O . LYS B 1 157 ? -9.391 20.422 21.516 1 93.75 157 LYS B O 1
ATOM 3929 N N . TYR B 1 158 ? -7.949 21.766 20.359 1 95.38 158 TYR B N 1
ATOM 3930 C CA . TYR B 1 158 ? -8.328 21.234 19.062 1 95.38 158 TYR B CA 1
ATOM 3931 C C . TYR B 1 158 ? -7.141 21.234 18.109 1 95.38 158 TYR B C 1
ATOM 3933 O O . TYR B 1 158 ? -6.137 21.906 18.359 1 95.38 158 TYR B O 1
ATOM 3941 N N . VAL B 1 159 ? -7.238 20.438 17.047 1 98.06 159 VAL B N 1
ATOM 3942 C CA . VAL B 1 159 ? -6.223 20.359 16 1 98.06 159 VAL B CA 1
ATOM 3943 C C . VAL B 1 159 ? -6.82 20.797 14.664 1 98.06 159 VAL B C 1
ATOM 3945 O O . VAL B 1 159 ? -7.777 20.188 14.18 1 98.06 159 VAL B O 1
ATOM 3948 N N . ASP B 1 160 ? -6.266 21.812 14.078 1 97.81 160 ASP B N 1
ATOM 3949 C CA . ASP B 1 160 ? -6.75 22.312 12.797 1 97.81 160 ASP B CA 1
ATOM 3950 C C . ASP B 1 160 ? -6.109 21.562 11.633 1 97.81 160 ASP B C 1
ATOM 3952 O O . ASP B 1 160 ? -6.773 21.281 10.633 1 97.81 160 ASP B O 1
ATOM 3956 N N . ILE B 1 161 ? -4.844 21.344 11.75 1 98.62 161 ILE B N 1
ATOM 3957 C CA . ILE B 1 161 ? -4.055 20.719 10.688 1 98.62 161 ILE B CA 1
ATOM 3958 C C . ILE B 1 161 ? -3.297 19.516 11.25 1 98.62 161 ILE B C 1
ATOM 3960 O O . ILE B 1 161 ? -2.576 19.641 12.242 1 98.62 161 ILE B O 1
ATOM 3964 N N . TRP B 1 162 ? -3.512 18.406 10.711 1 98.88 162 TRP B N 1
ATOM 3965 C CA . TRP B 1 162 ? -2.791 17.172 11.023 1 98.88 162 TRP B CA 1
ATOM 3966 C C . TRP B 1 162 ? -1.943 16.719 9.844 1 98.88 162 TRP B C 1
ATOM 3968 O O . TRP B 1 162 ? -2.473 16.422 8.766 1 98.88 162 TRP B O 1
ATOM 3978 N N . ILE B 1 163 ? -0.645 16.672 10.039 1 98.94 163 ILE B N 1
ATOM 3979 C CA . ILE B 1 163 ? 0.25 16.25 8.969 1 98.94 163 ILE B CA 1
ATOM 3980 C C . ILE B 1 163 ? 0.847 14.883 9.305 1 98.94 163 ILE B C 1
ATOM 3982 O O . ILE B 1 163 ? 1.635 14.766 10.25 1 98.94 163 ILE B O 1
ATOM 3986 N N . ASN B 1 164 ? 0.47 13.898 8.555 1 98.88 164 ASN B N 1
ATOM 3987 C CA . ASN B 1 164 ? 1.085 12.586 8.648 1 98.88 164 ASN B CA 1
ATOM 3988 C C . ASN B 1 164 ? 2.408 12.523 7.891 1 98.88 164 ASN B C 1
ATOM 3990 O O . ASN B 1 164 ? 2.43 12.258 6.688 1 98.88 164 ASN B O 1
ATOM 3994 N N . ASN B 1 165 ? 3.461 12.664 8.664 1 98.56 165 ASN B N 1
ATOM 3995 C CA . ASN B 1 165 ? 4.797 12.773 8.078 1 98.56 165 ASN B CA 1
ATOM 3996 C C . ASN B 1 165 ? 5.652 11.555 8.414 1 98.56 165 ASN B C 1
ATOM 3998 O O . ASN B 1 165 ? 6.617 11.25 7.711 1 98.56 165 ASN B O 1
ATOM 4002 N N . ALA B 1 166 ? 5.305 10.883 9.516 1 98.06 166 ALA B N 1
ATOM 4003 C CA . ALA B 1 166 ? 6.094 9.727 9.93 1 98.06 166 ALA B CA 1
ATOM 4004 C C . ALA B 1 166 ? 6.238 8.727 8.789 1 98.06 166 ALA B C 1
ATOM 4006 O O . ALA B 1 166 ? 5.258 8.391 8.117 1 98.06 166 ALA B O 1
ATOM 4007 N N . GLY B 1 167 ? 7.391 8.281 8.477 1 95.81 167 GLY B N 1
ATOM 4008 C CA . GLY B 1 167 ? 7.719 7.316 7.438 1 95.81 167 GLY B CA 1
ATOM 4009 C C . GLY B 1 167 ? 9.133 6.77 7.555 1 95.81 167 GLY B C 1
ATOM 4010 O O . GLY B 1 167 ? 9.977 7.363 8.227 1 95.81 167 GLY B O 1
ATOM 4011 N N . SER B 1 168 ? 9.367 5.656 6.938 1 94.44 168 SER B N 1
ATOM 4012 C CA . SER B 1 168 ? 10.68 5.02 6.992 1 94.44 168 SER B CA 1
ATOM 4013 C C . SER B 1 168 ? 10.977 4.262 5.707 1 94.44 168 SER B C 1
ATOM 4015 O O . SER B 1 168 ? 10.07 3.73 5.066 1 94.44 168 SER B O 1
ATOM 4017 N N . ASN B 1 169 ? 12.219 4.281 5.328 1 92.5 169 ASN B N 1
ATOM 4018 C CA . ASN B 1 169 ? 12.727 3.352 4.324 1 92.5 169 ASN B CA 1
ATOM 4019 C C . ASN B 1 169 ? 13.695 2.344 4.934 1 92.5 169 ASN B C 1
ATOM 4021 O O . ASN B 1 169 ? 14.484 1.72 4.219 1 92.5 169 ASN B O 1
ATOM 4025 N N . ALA B 1 170 ? 13.672 2.34 6.254 1 91.69 170 ALA B N 1
ATOM 4026 C CA . ALA B 1 170 ? 14.562 1.479 7.035 1 91.69 170 ALA B CA 1
ATOM 4027 C C . ALA B 1 170 ? 16.031 1.78 6.73 1 91.69 170 ALA B C 1
ATOM 4029 O O . ALA B 1 170 ? 16.891 0.919 6.902 1 91.69 170 ALA B O 1
ATOM 4030 N N . TYR B 1 171 ? 16.25 2.93 6.094 1 87.94 171 TYR B N 1
ATOM 4031 C CA . TYR B 1 171 ? 17.594 3.408 5.734 1 87.94 171 TYR B CA 1
ATOM 4032 C C . TYR B 1 171 ? 18.359 2.352 4.953 1 87.94 171 TYR B C 1
ATOM 4034 O O . TYR B 1 171 ? 19.547 2.16 5.164 1 87.94 171 TYR B O 1
ATOM 4042 N N . SER B 1 172 ? 17.641 1.64 4.16 1 85.19 172 SER B N 1
ATOM 4043 C CA . SER B 1 172 ? 18.219 0.562 3.363 1 85.19 172 SER B CA 1
ATOM 4044 C C . SER B 1 172 ? 17.828 0.682 1.896 1 85.19 172 SER B C 1
ATOM 4046 O O . SER B 1 172 ? 16.672 0.982 1.584 1 85.19 172 SER B O 1
ATOM 4048 N N . TYR B 1 173 ? 18.844 0.581 1.021 1 87.38 173 TYR B N 1
ATOM 4049 C CA . TYR B 1 173 ? 18.641 0.618 -0.422 1 87.38 173 TYR B CA 1
ATOM 4050 C C . TYR B 1 173 ? 19.172 -0.642 -1.084 1 87.38 173 TYR B C 1
ATOM 4052 O O . TYR B 1 173 ? 20.344 -0.691 -1.47 1 87.38 173 TYR B O 1
ATOM 4060 N N . LYS B 1 174 ? 18.359 -1.546 -1.191 1 91.06 174 LYS B N 1
ATOM 4061 C CA . LYS B 1 174 ? 18.719 -2.83 -1.787 1 91.06 174 LYS B CA 1
ATOM 4062 C C . LYS B 1 174 ? 17.516 -3.469 -2.479 1 91.06 174 LYS B C 1
ATOM 4064 O O . LYS B 1 174 ? 16.375 -3.127 -2.184 1 91.06 174 LYS B O 1
ATOM 4069 N N . PRO B 1 175 ? 17.812 -4.383 -3.4 1 94.5 175 PRO B N 1
ATOM 4070 C CA . PRO B 1 175 ? 16.703 -5.133 -3.988 1 94.5 175 PRO B CA 1
ATOM 4071 C C . PRO B 1 175 ? 15.859 -5.848 -2.939 1 94.5 175 PRO B C 1
ATOM 4073 O O . PRO B 1 175 ? 16.359 -6.188 -1.862 1 94.5 175 PRO B O 1
ATOM 4076 N N . LEU B 1 176 ? 14.609 -6.047 -3.279 1 97.12 176 LEU B N 1
ATOM 4077 C CA . LEU B 1 176 ? 13.703 -6.699 -2.342 1 97.12 176 LEU B CA 1
ATOM 4078 C C . LEU B 1 176 ? 14.258 -8.055 -1.903 1 97.12 176 LEU B C 1
ATOM 4080 O O . LEU B 1 176 ? 14.141 -8.422 -0.732 1 97.12 176 LEU B O 1
ATOM 4084 N N . ALA B 1 177 ? 14.898 -8.75 -2.824 1 96 177 ALA B N 1
ATOM 4085 C CA . ALA B 1 177 ? 15.414 -10.094 -2.586 1 96 177 ALA B CA 1
ATOM 4086 C C . ALA B 1 177 ? 16.438 -10.094 -1.454 1 96 177 ALA B C 1
ATOM 4088 O O . ALA B 1 177 ? 16.688 -11.133 -0.839 1 96 177 ALA B O 1
ATOM 4089 N N . GLU B 1 178 ? 16.969 -8.961 -1.124 1 96.19 178 GLU B N 1
ATOM 4090 C CA . GLU B 1 178 ? 18.031 -8.844 -0.129 1 96.19 178 GLU B CA 1
ATOM 4091 C C . GLU B 1 178 ? 17.547 -8.109 1.117 1 96.19 178 GLU B C 1
ATOM 4093 O O . GLU B 1 178 ? 18.297 -7.922 2.072 1 96.19 178 GLU B O 1
ATOM 4098 N N . THR B 1 179 ? 16.375 -7.73 1.116 1 96.44 179 THR B N 1
ATOM 4099 C CA . THR B 1 179 ? 15.844 -6.934 2.215 1 96.44 179 THR B CA 1
ATOM 4100 C C . THR B 1 179 ? 15.461 -7.824 3.395 1 96.44 179 THR B C 1
ATOM 4102 O O . THR B 1 179 ? 14.852 -8.883 3.209 1 96.44 179 THR B O 1
ATOM 4105 N N . SER B 1 180 ? 15.758 -7.453 4.598 1 97.38 180 SER B N 1
ATOM 4106 C CA . SER B 1 180 ? 15.516 -8.266 5.781 1 97.38 180 SER B CA 1
ATOM 4107 C C . SER B 1 180 ? 14.055 -8.211 6.203 1 97.38 180 SER B C 1
ATOM 4109 O O . SER B 1 180 ? 13.32 -7.301 5.809 1 97.38 180 SER B O 1
ATOM 4111 N N . ASP B 1 181 ? 13.641 -9.188 7.035 1 97.69 181 ASP B N 1
ATOM 4112 C CA . ASP B 1 181 ? 12.289 -9.195 7.598 1 97.69 181 ASP B CA 1
ATOM 4113 C C . ASP B 1 181 ? 12.039 -7.938 8.422 1 97.69 181 ASP B C 1
ATOM 4115 O O . ASP B 1 181 ? 10.953 -7.352 8.352 1 97.69 181 ASP B O 1
ATOM 4119 N N . GLU B 1 182 ? 12.992 -7.57 9.148 1 97.38 182 GLU B N 1
ATOM 4120 C CA . GLU B 1 182 ? 12.875 -6.414 10.023 1 97.38 182 GLU B CA 1
ATOM 4121 C C . GLU B 1 182 ? 12.672 -5.129 9.227 1 97.38 182 GLU B C 1
ATOM 4123 O O . GLU B 1 182 ? 11.844 -4.289 9.594 1 97.38 182 GLU B O 1
ATOM 4128 N N . ASP B 1 183 ? 13.422 -4.98 8.164 1 97.12 183 ASP B N 1
ATOM 4129 C CA . ASP B 1 183 ? 13.297 -3.793 7.324 1 97.12 183 ASP B CA 1
ATOM 4130 C C . ASP B 1 183 ? 11.922 -3.732 6.656 1 97.12 183 ASP B C 1
ATOM 4132 O O . ASP B 1 183 ? 11.289 -2.674 6.617 1 97.12 183 ASP B O 1
ATOM 4136 N N . LEU B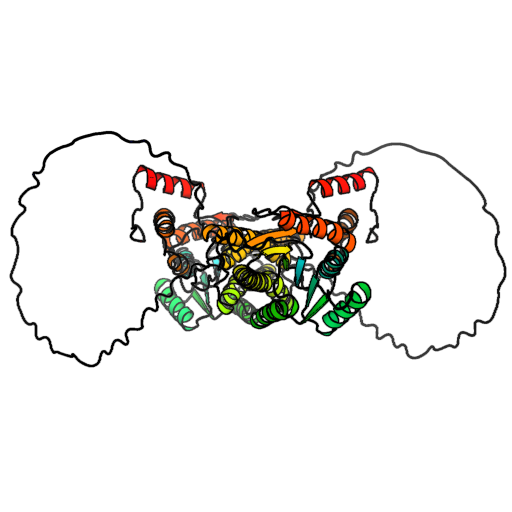 1 184 ? 11.484 -4.859 6.164 1 98.19 184 LEU B N 1
ATOM 4137 C CA . LEU B 1 184 ? 10.164 -4.91 5.531 1 98.19 184 LEU B CA 1
ATOM 4138 C C . LEU B 1 184 ? 9.07 -4.551 6.531 1 98.19 184 LEU B C 1
ATOM 4140 O O . LEU B 1 184 ? 8.18 -3.758 6.223 1 98.19 184 LEU B O 1
ATOM 4144 N N . MET B 1 185 ? 9.188 -5.141 7.676 1 97.81 185 MET B N 1
ATOM 4145 C CA . MET B 1 185 ? 8.219 -4.875 8.734 1 97.81 185 MET B CA 1
ATOM 4146 C C . MET B 1 185 ? 8.195 -3.395 9.094 1 97.81 185 MET B C 1
ATOM 4148 O O . MET B 1 185 ? 7.129 -2.795 9.219 1 97.81 185 MET B O 1
ATOM 4152 N N . GLU B 1 186 ? 9.305 -2.844 9.234 1 97.5 186 GLU B N 1
ATOM 4153 C CA . GLU B 1 186 ? 9.406 -1.434 9.602 1 97.5 186 GLU B CA 1
ATOM 4154 C C . GLU B 1 186 ? 8.758 -0.541 8.547 1 97.5 186 GLU B C 1
ATOM 4156 O O . GLU B 1 186 ? 7.953 0.332 8.867 1 97.5 186 GLU B O 1
ATOM 4161 N N . VAL B 1 187 ? 9.102 -0.767 7.316 1 98 187 VAL B N 1
ATOM 4162 C CA . VAL B 1 187 ? 8.617 0.062 6.219 1 98 187 VAL B CA 1
ATOM 4163 C C . VAL B 1 187 ? 7.098 -0.058 6.113 1 98 187 VAL B C 1
ATOM 4165 O O . VAL B 1 187 ? 6.391 0.951 6.078 1 98 187 VAL B O 1
ATOM 4168 N N . VAL B 1 188 ? 6.582 -1.232 6.168 1 98.56 188 VAL B N 1
ATOM 4169 C CA . VAL B 1 188 ? 5.16 -1.487 5.945 1 98.56 188 VAL B CA 1
ATOM 4170 C C . VAL B 1 188 ? 4.352 -0.978 7.133 1 98.56 188 VAL B C 1
ATOM 4172 O O . VAL B 1 188 ? 3.338 -0.297 6.957 1 98.56 188 VAL B O 1
ATOM 4175 N N . THR B 1 189 ? 4.77 -1.26 8.297 1 98.44 189 THR B N 1
ATOM 4176 C CA . THR B 1 189 ? 3.984 -0.894 9.469 1 98.44 189 THR B CA 1
ATOM 4177 C C . THR B 1 189 ? 4.059 0.608 9.727 1 98.44 189 THR B C 1
ATOM 4179 O O . THR B 1 189 ? 3.076 1.223 10.148 1 98.44 189 THR B O 1
ATOM 4182 N N . THR B 1 190 ? 5.156 1.202 9.438 1 98.31 190 THR B N 1
ATOM 4183 C CA . THR B 1 190 ? 5.266 2.639 9.656 1 98.31 190 THR B CA 1
ATOM 4184 C C . THR B 1 190 ? 4.508 3.412 8.586 1 98.31 190 THR B C 1
ATOM 4186 O O . THR B 1 190 ? 3.658 4.25 8.898 1 98.31 190 THR B O 1
ATOM 4189 N N . ASN B 1 191 ? 4.746 3.096 7.32 1 98.44 191 ASN B N 1
ATOM 4190 C CA . ASN B 1 191 ? 4.277 3.916 6.207 1 98.44 191 ASN B CA 1
ATOM 4191 C C . ASN B 1 191 ? 2.803 3.654 5.902 1 98.44 191 ASN B C 1
ATOM 4193 O O . ASN B 1 191 ? 2.096 4.543 5.43 1 98.44 191 ASN B O 1
ATOM 4197 N N . THR B 1 192 ? 2.379 2.398 6.129 1 98.62 192 THR B N 1
ATOM 4198 C CA . THR B 1 192 ? 1.015 2.055 5.742 1 98.62 192 THR B CA 1
ATOM 4199 C C . THR B 1 192 ? 0.12 1.934 6.973 1 98.62 192 THR B C 1
ATOM 4201 O O . THR B 1 192 ? -0.833 2.699 7.133 1 98.62 192 THR B O 1
ATOM 4204 N N . LEU B 1 193 ? 0.484 1.057 7.855 1 98.69 193 LEU B N 1
ATOM 4205 C CA . LEU B 1 193 ? -0.337 0.856 9.047 1 98.69 193 LEU B CA 1
ATOM 4206 C C . LEU B 1 193 ? -0.378 2.121 9.898 1 98.69 193 LEU B C 1
ATOM 4208 O O . LEU B 1 193 ? -1.453 2.562 10.305 1 98.69 193 LEU B O 1
ATOM 4212 N N . GLY B 1 194 ? 0.801 2.654 10.156 1 98.81 194 GLY B N 1
ATOM 4213 C CA . GLY B 1 194 ? 0.873 3.875 10.945 1 98.81 194 GLY B CA 1
ATOM 4214 C C . GLY B 1 194 ? 0.053 5.012 10.359 1 98.81 194 GLY B C 1
ATOM 4215 O O . GLY B 1 194 ? -0.639 5.723 11.094 1 98.81 194 GLY B O 1
ATOM 4216 N N . LEU B 1 195 ? 0.103 5.145 9.062 1 98.81 195 LEU B N 1
ATOM 4217 C CA . LEU B 1 195 ? -0.678 6.176 8.391 1 98.81 195 LEU B CA 1
ATOM 4218 C C . LEU B 1 195 ? -2.172 5.938 8.586 1 98.81 195 LEU B C 1
ATOM 4220 O O . LEU B 1 195 ? -2.924 6.879 8.852 1 98.81 195 LEU B O 1
ATOM 4224 N N . MET B 1 196 ? -2.6 4.715 8.414 1 98.81 196 MET B N 1
ATOM 4225 C CA . MET B 1 196 ? -4.016 4.383 8.539 1 98.81 196 MET B CA 1
ATOM 4226 C C . MET B 1 196 ? -4.523 4.676 9.945 1 98.81 196 MET B C 1
ATOM 4228 O O . MET B 1 196 ? -5.602 5.246 10.117 1 98.81 196 MET B O 1
ATOM 4232 N N . ILE B 1 197 ? -3.76 4.309 10.938 1 98.88 197 ILE B N 1
ATOM 4233 C CA . ILE B 1 197 ? -4.133 4.547 12.328 1 98.88 197 ILE B CA 1
ATOM 4234 C C . ILE B 1 197 ? -4.227 6.047 12.586 1 98.88 197 ILE B C 1
ATOM 4236 O O . ILE B 1 197 ? -5.191 6.52 13.188 1 98.88 197 ILE B O 1
ATOM 4240 N N . CYS B 1 198 ? -3.25 6.762 12.102 1 98.88 198 CYS B N 1
ATOM 4241 C CA . CYS B 1 198 ? -3.223 8.203 12.305 1 98.88 198 CYS B CA 1
ATOM 4242 C C . CYS B 1 198 ? -4.395 8.883 11.602 1 98.88 198 CYS B C 1
ATOM 4244 O O . CYS B 1 198 ? -5.02 9.781 12.156 1 98.88 198 CYS B O 1
ATOM 4246 N N . CYS B 1 199 ? -4.668 8.453 10.383 1 98.88 199 CYS B N 1
ATOM 4247 C CA . CYS B 1 199 ? -5.816 9 9.672 1 98.88 199 CYS B CA 1
ATOM 4248 C C . CYS B 1 199 ? -7.109 8.734 10.43 1 98.88 199 CYS B C 1
ATOM 4250 O O . CYS B 1 199 ? -7.949 9.625 10.562 1 98.88 199 CYS B O 1
ATOM 4252 N N . ARG B 1 200 ? -7.254 7.516 10.883 1 98.62 200 ARG B N 1
ATOM 4253 C CA . ARG B 1 200 ? -8.445 7.148 11.641 1 98.62 200 ARG B CA 1
ATOM 4254 C C . ARG B 1 200 ? -8.633 8.062 12.844 1 98.62 200 ARG B C 1
ATOM 4256 O O . ARG B 1 200 ? -9.711 8.641 13.031 1 98.62 200 ARG B O 1
ATOM 4263 N N . GLU B 1 201 ? -7.598 8.219 13.625 1 98.75 201 GLU B N 1
ATOM 4264 C CA . GLU B 1 201 ? -7.68 9 14.859 1 98.75 201 GLU B CA 1
ATOM 4265 C C . GLU B 1 201 ? -7.84 10.484 14.562 1 98.75 201 GLU B C 1
ATOM 4267 O O . GLU B 1 201 ? -8.547 11.195 15.281 1 98.75 201 GLU B O 1
ATOM 4272 N N . ALA B 1 202 ? -7.18 10.969 13.555 1 98.75 202 ALA B N 1
ATOM 4273 C CA . ALA B 1 202 ? -7.32 12.367 13.156 1 98.75 202 ALA B CA 1
ATOM 4274 C C . ALA B 1 202 ? -8.75 12.672 12.734 1 98.75 202 ALA B C 1
ATOM 4276 O O . ALA B 1 202 ? -9.328 13.688 13.133 1 98.75 202 ALA B O 1
ATOM 4277 N N . ILE B 1 203 ? -9.312 11.781 11.898 1 98.31 203 ILE B N 1
ATOM 4278 C CA . ILE B 1 203 ? -10.688 11.961 11.43 1 98.31 203 ILE B CA 1
ATOM 4279 C C . ILE B 1 203 ? -11.641 11.984 12.617 1 98.31 203 ILE B C 1
ATOM 4281 O O . ILE B 1 203 ? -12.469 12.891 12.742 1 98.31 203 ILE B O 1
ATOM 4285 N N . ASN B 1 204 ? -11.492 11.031 13.508 1 97.75 204 ASN B N 1
ATOM 4286 C CA . ASN B 1 204 ? -12.367 10.953 14.672 1 97.75 204 ASN B CA 1
ATOM 4287 C C . ASN B 1 204 ? -12.234 12.18 15.562 1 97.75 204 ASN B C 1
ATOM 4289 O O . ASN B 1 204 ? -13.234 12.703 16.062 1 97.75 204 ASN B O 1
ATOM 4293 N N . LEU B 1 205 ? -11.039 12.625 15.758 1 97.75 205 LEU B N 1
ATOM 4294 C CA . LEU B 1 205 ? -10.797 13.836 16.531 1 97.75 205 LEU B CA 1
ATOM 4295 C C . LEU B 1 205 ? -11.492 15.039 15.906 1 97.75 205 LEU B C 1
ATOM 4297 O O . LEU B 1 205 ? -12.203 15.773 16.594 1 97.75 205 LEU B O 1
ATOM 4301 N N . MET B 1 206 ? -11.352 15.188 14.664 1 96.81 206 MET B N 1
ATOM 4302 C CA . MET B 1 206 ? -11.805 16.391 13.961 1 96.81 206 MET B CA 1
ATOM 4303 C C . MET B 1 206 ? -13.32 16.375 13.789 1 96.81 206 MET B C 1
ATOM 4305 O O . MET B 1 206 ? -13.953 17.422 13.734 1 96.81 206 MET B O 1
ATOM 4309 N N . LEU B 1 207 ? -13.852 15.18 13.703 1 94.5 207 LEU B N 1
ATOM 4310 C CA . LEU B 1 207 ? -15.305 15.055 13.656 1 94.5 207 LEU B CA 1
ATOM 4311 C C . LEU B 1 207 ? -15.938 15.531 14.961 1 94.5 207 LEU B C 1
ATOM 4313 O O . LEU B 1 207 ? -17.078 16 14.969 1 94.5 207 LEU B O 1
ATOM 4317 N N . SER B 1 208 ? -15.18 15.414 15.984 1 92.31 208 SER B N 1
ATOM 4318 C CA . SER B 1 208 ? -15.703 15.742 17.312 1 92.31 208 SER B CA 1
ATOM 4319 C C . SER B 1 208 ? -15.383 17.172 17.688 1 92.31 208 SER B C 1
ATOM 4321 O O . SER B 1 208 ? -15.742 17.641 18.781 1 92.31 208 SER B O 1
ATOM 4323 N N . GLN B 1 209 ? -14.695 17.922 16.859 1 92.25 209 GLN B N 1
ATOM 4324 C CA . GLN B 1 209 ? -14.359 19.312 17.141 1 92.25 209 GLN B CA 1
ATOM 4325 C C . GLN B 1 209 ? -15.219 20.266 16.312 1 92.25 209 GLN B C 1
ATOM 4327 O O . GLN B 1 209 ? -15.586 19.953 15.18 1 92.25 209 GLN B O 1
ATOM 4332 N N . PRO B 1 210 ? -15.555 21.375 16.844 1 87 210 PRO B N 1
ATOM 4333 C CA . PRO B 1 210 ? -16.438 22.312 16.141 1 87 210 PRO B CA 1
ATOM 4334 C C . PRO B 1 210 ? -15.789 22.906 14.883 1 87 210 PRO B C 1
ATOM 4336 O O . PRO B 1 210 ? -16.484 23.234 13.93 1 87 210 PRO B O 1
ATOM 4339 N N . ARG B 1 211 ? -14.5 23 14.844 1 87.69 211 ARG B N 1
ATOM 4340 C CA . ARG B 1 211 ? -13.797 23.656 13.75 1 87.69 211 ARG B CA 1
ATOM 4341 C C . ARG B 1 211 ? -13.531 22.688 12.602 1 87.69 211 ARG B C 1
ATOM 4343 O O . ARG B 1 211 ? -13.172 23.109 11.5 1 87.69 211 ARG B O 1
ATOM 4350 N N . GLY B 1 212 ? -13.758 21.422 12.805 1 93.62 212 GLY B N 1
ATOM 4351 C CA . GLY B 1 212 ? -13.328 20.453 11.82 1 93.62 212 GLY B CA 1
ATOM 4352 C C . GLY B 1 212 ? -11.82 20.281 11.766 1 93.62 212 GLY B C 1
ATOM 4353 O O . GLY B 1 212 ? -11.156 20.25 12.797 1 93.62 212 GLY B O 1
ATOM 4354 N N . GLY B 1 213 ? -11.32 20.031 10.508 1 96.56 213 GLY B N 1
ATOM 4355 C CA . GLY B 1 213 ? -9.883 19.891 10.414 1 96.56 213 GLY B CA 1
ATOM 4356 C C . GLY B 1 213 ? -9.422 19.391 9.055 1 96.56 213 GLY B C 1
ATOM 4357 O O . GLY B 1 213 ? -10.234 18.938 8.242 1 96.56 213 GLY B O 1
ATOM 4358 N N . HIS B 1 214 ? -8.164 19.625 8.773 1 97.88 214 HIS B N 1
ATOM 4359 C CA . HIS B 1 214 ? -7.512 19.203 7.539 1 97.88 214 HIS B CA 1
ATOM 4360 C C . HIS B 1 214 ? -6.375 18.219 7.824 1 97.88 214 HIS B C 1
ATOM 4362 O O . HIS B 1 214 ? -5.5 18.5 8.648 1 97.88 214 HIS B O 1
ATOM 4368 N N . ILE B 1 215 ? -6.426 17.094 7.172 1 98.69 215 ILE B N 1
ATOM 4369 C CA . ILE B 1 215 ? -5.391 16.078 7.289 1 98.69 215 ILE B CA 1
ATOM 4370 C C . ILE B 1 215 ? -4.543 16.047 6.02 1 98.69 215 ILE B C 1
ATOM 4372 O O . ILE B 1 215 ? -5.078 16 4.906 1 98.69 215 ILE B O 1
ATOM 4376 N N . PHE B 1 216 ? -3.248 16.125 6.16 1 98.81 216 PHE B N 1
ATOM 4377 C CA . PHE B 1 216 ? -2.328 16.047 5.031 1 98.81 216 PHE B CA 1
ATOM 4378 C C . PHE B 1 216 ? -1.442 14.82 5.133 1 98.81 216 PHE B C 1
ATOM 4380 O O . PHE B 1 216 ? -0.72 14.648 6.117 1 98.81 216 PHE B O 1
ATOM 4387 N N . ASN B 1 217 ? -1.494 13.938 4.137 1 98.81 217 ASN B N 1
ATOM 4388 C CA . ASN B 1 217 ? -0.645 12.75 4.059 1 98.81 217 ASN B CA 1
ATOM 4389 C C . ASN B 1 217 ? 0.577 12.992 3.176 1 98.81 217 ASN B C 1
ATOM 4391 O O . ASN B 1 217 ? 0.442 13.297 1.989 1 98.81 217 ASN B O 1
ATOM 4395 N N . ILE B 1 218 ? 1.716 12.867 3.785 1 98.19 218 ILE B N 1
ATOM 4396 C CA . ILE B 1 218 ? 2.947 13.07 3.029 1 98.19 218 ILE B CA 1
ATOM 4397 C C . ILE B 1 218 ? 3.223 11.852 2.152 1 98.19 218 ILE B C 1
ATOM 4399 O O . ILE B 1 218 ? 3.25 10.719 2.641 1 98.19 218 ILE B O 1
ATOM 4403 N N . ASP B 1 219 ? 3.363 12.094 0.875 1 96.12 219 ASP B N 1
ATOM 4404 C CA . ASP B 1 219 ? 3.719 10.984 -0.01 1 96.12 219 ASP B CA 1
ATOM 4405 C C . ASP B 1 219 ? 5.227 10.93 -0.243 1 96.12 219 ASP B C 1
ATOM 4407 O O . ASP B 1 219 ? 6.004 11.461 0.558 1 96.12 219 ASP B O 1
ATOM 4411 N N . GLY B 1 220 ? 5.711 10.242 -1.211 1 93.56 220 GLY B N 1
ATOM 4412 C CA . GLY B 1 220 ? 7.113 10.023 -1.525 1 93.56 220 GLY B CA 1
ATOM 4413 C C . GLY B 1 220 ? 7.324 9.25 -2.814 1 93.56 220 GLY B C 1
ATOM 4414 O O . GLY B 1 220 ? 6.387 9.086 -3.602 1 93.56 220 GLY B O 1
ATOM 4415 N N . ALA B 1 221 ? 8.578 8.875 -2.934 1 89.81 221 ALA B N 1
ATOM 4416 C CA . ALA B 1 221 ? 8.914 8.117 -4.137 1 89.81 221 ALA B CA 1
ATOM 4417 C C . ALA B 1 221 ? 7.992 6.91 -4.293 1 89.81 221 ALA B C 1
ATOM 4419 O O . ALA B 1 221 ? 7.762 6.164 -3.336 1 89.81 221 ALA B O 1
ATOM 4420 N N . GLY B 1 222 ? 7.453 6.738 -5.52 1 92.31 222 GLY B N 1
ATOM 4421 C CA . GLY B 1 222 ? 6.496 5.684 -5.797 1 92.31 222 GLY B CA 1
ATOM 4422 C C . GLY B 1 222 ? 5.07 6.188 -5.918 1 92.31 222 GLY B C 1
ATOM 4423 O O . GLY B 1 222 ? 4.219 5.527 -6.52 1 92.31 222 GLY B O 1
ATOM 4424 N N . SER B 1 223 ? 4.785 7.289 -5.363 1 93.25 223 SER B N 1
ATOM 4425 C CA . SER B 1 223 ? 3.428 7.824 -5.32 1 93.25 223 SER B CA 1
ATOM 4426 C C . SER B 1 223 ? 2.904 8.109 -6.723 1 93.25 223 SER B C 1
ATOM 4428 O O . SER B 1 223 ? 1.695 8.062 -6.961 1 93.25 223 SER B O 1
ATOM 4430 N N . ASP B 1 224 ? 3.771 8.344 -7.629 1 90 224 ASP B N 1
ATOM 4431 C CA . ASP B 1 224 ? 3.352 8.695 -8.984 1 90 224 ASP B CA 1
ATOM 4432 C C . ASP B 1 224 ? 3.131 7.453 -9.836 1 90 224 ASP B C 1
ATOM 4434 O O . ASP B 1 224 ? 2.754 7.551 -11 1 90 224 ASP B O 1
ATOM 4438 N N . GLY B 1 225 ? 3.455 6.309 -9.328 1 91.31 225 GLY B N 1
ATOM 4439 C CA . GLY B 1 225 ? 3.193 5.066 -10.031 1 91.31 225 GLY B CA 1
ATOM 4440 C C . GLY B 1 225 ? 4.398 4.539 -10.789 1 91.31 225 GLY B C 1
ATOM 4441 O O . GLY B 1 225 ? 4.371 3.424 -11.312 1 91.31 225 GLY B O 1
ATOM 4442 N N . ARG B 1 226 ? 5.414 5.348 -10.781 1 91.62 226 ARG B N 1
ATOM 4443 C CA . ARG B 1 226 ? 6.637 4.859 -11.414 1 91.62 226 ARG B CA 1
ATOM 4444 C C . ARG B 1 226 ? 7.34 3.838 -10.523 1 91.62 226 ARG B C 1
ATOM 4446 O O . ARG B 1 226 ? 7.398 4.004 -9.305 1 91.62 226 ARG B O 1
ATOM 4453 N N . PRO B 1 227 ? 7.918 2.826 -11.172 1 94.5 227 PRO B N 1
ATOM 4454 C CA . PRO B 1 227 ? 8.586 1.794 -10.375 1 94.5 227 PRO B CA 1
ATOM 4455 C C . PRO B 1 227 ? 9.734 2.348 -9.539 1 94.5 227 PRO B C 1
ATOM 4457 O O . PRO B 1 227 ? 10.383 3.322 -9.938 1 94.5 227 PRO B O 1
ATOM 4460 N N . THR B 1 228 ? 9.984 1.716 -8.445 1 93.25 228 THR B N 1
ATOM 4461 C CA . THR B 1 228 ? 11.031 2.133 -7.512 1 93.25 228 THR B CA 1
ATOM 4462 C C . THR B 1 228 ? 11.992 0.987 -7.23 1 93.25 228 THR B C 1
ATOM 4464 O O . THR B 1 228 ? 12.109 0.527 -6.09 1 93.25 228 THR B O 1
ATOM 4467 N N . PRO B 1 229 ? 12.789 0.622 -8.156 1 92.31 229 PRO B N 1
ATOM 4468 C CA . PRO B 1 229 ? 13.773 -0.43 -7.895 1 92.31 229 PRO B CA 1
ATOM 4469 C C . PRO B 1 229 ? 14.773 -0.047 -6.801 1 92.31 229 PRO B C 1
ATOM 4471 O O . PRO B 1 229 ? 15.156 1.12 -6.695 1 92.31 229 PRO B O 1
ATOM 4474 N N . ARG B 1 230 ? 15.188 -1.026 -5.984 1 89.62 230 ARG B N 1
ATOM 4475 C CA . ARG B 1 230 ? 16.141 -0.911 -4.879 1 89.62 230 ARG B CA 1
ATOM 4476 C C . ARG B 1 230 ? 15.469 -0.3 -3.65 1 89.62 230 ARG B C 1
ATOM 4478 O O . ARG B 1 230 ? 16.125 -0.076 -2.629 1 89.62 230 ARG B O 1
ATOM 4485 N N . PHE B 1 231 ? 14.289 0.024 -3.703 1 91.62 231 PHE B N 1
ATOM 4486 C CA . PHE B 1 231 ? 13.453 0.353 -2.553 1 91.62 231 PHE B CA 1
ATOM 4487 C C . PHE B 1 231 ? 11.984 0.075 -2.848 1 91.62 231 PHE B C 1
ATOM 4489 O O . PHE B 1 231 ? 11.125 0.916 -2.582 1 91.62 231 PHE B O 1
ATOM 4496 N N . ALA B 1 232 ? 11.766 -1.038 -3.439 1 96.81 232 ALA B N 1
ATOM 4497 C CA . ALA B 1 232 ? 10.469 -1.497 -3.928 1 96.81 232 ALA B CA 1
ATOM 4498 C C . ALA B 1 232 ? 9.43 -1.483 -2.812 1 96.81 232 ALA B C 1
ATOM 4500 O O . ALA B 1 232 ? 8.281 -1.091 -3.031 1 96.81 232 ALA B O 1
ATOM 4501 N N . ALA B 1 233 ? 9.812 -1.917 -1.624 1 97.62 233 ALA B N 1
ATOM 4502 C CA . ALA B 1 233 ? 8.891 -1.944 -0.496 1 97.62 233 ALA B CA 1
ATOM 4503 C C . ALA B 1 233 ? 8.422 -0.537 -0.136 1 97.62 233 ALA B C 1
ATOM 4505 O O . ALA B 1 233 ? 7.223 -0.297 0.025 1 97.62 233 ALA B O 1
ATOM 4506 N N . TYR B 1 234 ? 9.32 0.392 -0.029 1 96.62 234 TYR B N 1
ATOM 4507 C CA . TYR B 1 234 ? 8.992 1.778 0.285 1 96.62 234 TYR B CA 1
ATOM 4508 C C . TYR B 1 234 ? 8.039 2.363 -0.75 1 96.62 234 TYR B C 1
ATOM 4510 O O . TYR B 1 234 ? 6.992 2.914 -0.399 1 96.62 234 TYR B O 1
ATOM 4518 N N . GLY B 1 235 ? 8.43 2.234 -2.01 1 97.12 235 GLY B N 1
ATOM 4519 C CA . GLY B 1 235 ? 7.598 2.777 -3.072 1 97.12 235 GLY B CA 1
ATOM 4520 C C . GLY B 1 235 ? 6.184 2.225 -3.068 1 97.12 235 GLY B C 1
ATOM 4521 O O . GLY B 1 235 ? 5.223 2.963 -3.297 1 97.12 235 GLY B O 1
ATOM 4522 N N . ALA B 1 236 ? 6.09 0.983 -2.83 1 98.06 236 ALA B N 1
ATOM 4523 C CA . ALA B 1 236 ? 4.773 0.353 -2.773 1 98.06 236 ALA B CA 1
ATOM 4524 C C . ALA B 1 236 ? 3.918 0.967 -1.668 1 98.06 236 ALA B C 1
ATOM 4526 O O . ALA B 1 236 ? 2.727 1.215 -1.861 1 98.06 236 ALA B O 1
ATOM 4527 N N . THR B 1 237 ? 4.492 1.207 -0.506 1 98.19 237 THR B N 1
ATOM 4528 C CA . THR B 1 237 ? 3.754 1.81 0.598 1 98.19 237 THR B CA 1
ATOM 4529 C C . THR B 1 237 ? 3.342 3.238 0.255 1 98.19 237 THR B C 1
ATOM 4531 O O . THR B 1 237 ? 2.254 3.682 0.629 1 98.19 237 THR B O 1
ATOM 4534 N N . LYS B 1 238 ? 4.184 3.92 -0.426 1 97.38 238 LYS B N 1
ATOM 4535 C CA . LYS B 1 238 ? 3.863 5.305 -0.753 1 97.38 238 LYS B CA 1
ATOM 4536 C C . LYS B 1 238 ? 2.801 5.383 -1.846 1 97.38 238 LYS B C 1
ATOM 4538 O O . LYS B 1 238 ? 1.981 6.305 -1.86 1 97.38 238 LYS B O 1
ATOM 4543 N N . ARG B 1 239 ? 2.768 4.414 -2.697 1 97.44 239 ARG B N 1
ATOM 4544 C CA . ARG B 1 239 ? 1.654 4.328 -3.635 1 97.44 239 ARG B CA 1
ATOM 4545 C C . ARG B 1 239 ? 0.336 4.105 -2.9 1 97.44 239 ARG B C 1
ATOM 4547 O O . ARG B 1 239 ? -0.7 4.645 -3.297 1 97.44 239 ARG B O 1
ATOM 4554 N N . SER B 1 240 ? 0.413 3.365 -1.921 1 97.5 240 SER B N 1
ATOM 4555 C CA . SER B 1 240 ? -0.76 3.094 -1.096 1 97.5 240 SER B CA 1
ATOM 4556 C C . SER B 1 240 ? -1.279 4.367 -0.438 1 97.5 240 SER B C 1
ATOM 4558 O O . SER B 1 240 ? -2.482 4.512 -0.214 1 97.5 240 SER B O 1
ATOM 4560 N N . VAL B 1 241 ? -0.428 5.316 -0.127 1 97.5 241 VAL B N 1
ATOM 4561 C CA . VAL B 1 241 ? -0.781 6.57 0.532 1 97.5 241 VAL B CA 1
ATOM 4562 C C . VAL B 1 241 ? -1.759 7.355 -0.339 1 97.5 241 VAL B C 1
ATOM 4564 O O . VAL B 1 241 ? -2.793 7.824 0.143 1 97.5 241 VAL B O 1
ATOM 4567 N N . VAL B 1 242 ? -1.451 7.434 -1.563 1 96.31 242 VAL B N 1
ATOM 4568 C CA . VAL B 1 242 ? -2.262 8.211 -2.496 1 96.31 242 VAL B CA 1
ATOM 4569 C C . VAL B 1 242 ? -3.643 7.574 -2.635 1 96.31 242 VAL B C 1
ATOM 4571 O O . VAL B 1 242 ? -4.66 8.273 -2.615 1 96.31 242 VAL B O 1
ATOM 4574 N N . HIS B 1 243 ? -3.623 6.293 -2.732 1 97.56 243 HIS B N 1
ATOM 4575 C CA . HIS B 1 243 ? -4.895 5.59 -2.881 1 97.56 243 HIS B CA 1
ATOM 4576 C C . HIS B 1 243 ? -5.738 5.711 -1.616 1 97.56 243 HIS B C 1
ATOM 4578 O O . HIS B 1 243 ? -6.949 5.93 -1.692 1 97.56 243 HIS B O 1
ATOM 4584 N N . LEU B 1 244 ? -5.129 5.527 -0.509 1 98.38 244 LEU B N 1
ATOM 4585 C CA . LEU B 1 244 ? -5.832 5.652 0.762 1 98.38 244 LEU B CA 1
ATOM 4586 C C . LEU B 1 244 ? -6.492 7.023 0.885 1 98.38 244 LEU B C 1
ATOM 4588 O O . LEU B 1 244 ? -7.652 7.125 1.288 1 98.38 244 LEU B O 1
ATOM 4592 N N . THR B 1 245 ? -5.758 8.016 0.551 1 98.31 245 THR B N 1
ATOM 4593 C CA . THR B 1 245 ? -6.25 9.391 0.642 1 98.31 245 THR B CA 1
ATOM 4594 C C . THR B 1 245 ? -7.512 9.57 -0.2 1 98.31 245 THR B C 1
ATOM 4596 O O . THR B 1 245 ? -8.516 10.102 0.28 1 98.31 245 THR B O 1
ATOM 4599 N N . LYS B 1 246 ? -7.473 9.039 -1.401 1 97.5 246 LYS B N 1
ATOM 4600 C CA . LYS B 1 246 ? -8.633 9.125 -2.287 1 97.5 246 LYS B CA 1
ATOM 4601 C C . LYS B 1 246 ? -9.836 8.406 -1.69 1 97.5 246 LYS B C 1
ATOM 4603 O O . LYS B 1 246 ? -10.961 8.891 -1.779 1 97.5 246 LYS B O 1
ATOM 4608 N N . SER B 1 247 ? -9.562 7.297 -1.165 1 97.88 247 SER B N 1
ATOM 4609 C CA . SER B 1 247 ? -10.633 6.496 -0.585 1 97.88 247 SER B CA 1
ATOM 4610 C C . SER B 1 247 ? -11.25 7.188 0.627 1 97.88 247 SER B C 1
ATOM 4612 O O . SER B 1 247 ? -12.469 7.145 0.822 1 97.88 247 SER B O 1
ATOM 4614 N N . LEU B 1 248 ? -10.453 7.801 1.411 1 98.25 248 LEU B N 1
ATOM 4615 C CA . LEU B 1 248 ? -10.953 8.508 2.586 1 98.25 248 LEU B CA 1
ATOM 4616 C C . LEU B 1 248 ? -11.766 9.734 2.18 1 98.25 248 LEU B C 1
ATOM 4618 O O . LEU B 1 248 ? -12.781 10.047 2.807 1 98.25 248 LEU B O 1
ATOM 4622 N N . GLN B 1 249 ? -11.305 10.438 1.199 1 96.69 249 GLN B N 1
ATOM 4623 C CA . GLN B 1 249 ? -12.078 11.547 0.639 1 96.69 249 GLN B CA 1
ATOM 4624 C C . GLN B 1 249 ? -13.477 11.086 0.227 1 96.69 249 GLN B C 1
ATOM 4626 O O . GLN B 1 249 ? -14.469 11.727 0.567 1 96.69 249 GLN B O 1
ATOM 4631 N N . ALA B 1 250 ? -13.516 9.969 -0.473 1 95.44 250 ALA B N 1
ATOM 4632 C CA . ALA B 1 250 ? -14.789 9.414 -0.932 1 95.44 250 ALA B CA 1
ATOM 4633 C C . ALA B 1 250 ? -15.672 9.023 0.247 1 95.44 250 ALA B C 1
ATOM 4635 O O . ALA B 1 250 ? -16.891 9.25 0.224 1 95.44 250 ALA B O 1
ATOM 4636 N N . GLU B 1 251 ? -15.078 8.469 1.249 1 95.69 251 GLU B N 1
ATOM 4637 C CA . GLU B 1 251 ? -15.836 8.07 2.43 1 95.69 251 GLU B CA 1
ATOM 4638 C C . GLU B 1 251 ? -16.469 9.281 3.119 1 95.69 251 GLU B C 1
ATOM 4640 O O . GLU B 1 251 ? -17.641 9.242 3.494 1 95.69 251 GLU B O 1
ATOM 4645 N N . LEU B 1 252 ? -15.68 10.25 3.316 1 95.56 252 LEU B N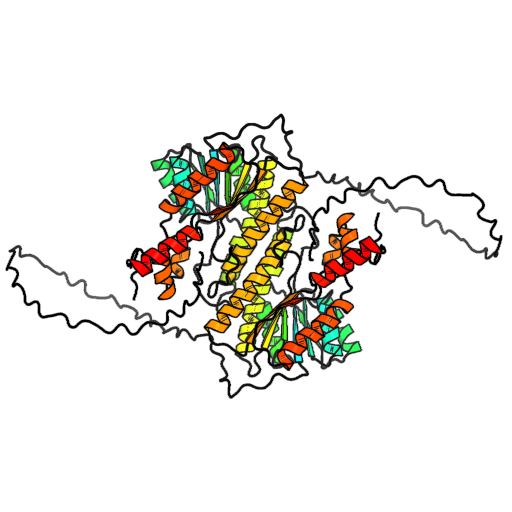 1
ATOM 4646 C CA . LEU B 1 252 ? -16.172 11.453 3.973 1 95.56 252 LEU B CA 1
ATOM 4647 C C . LEU B 1 252 ? -17.297 12.086 3.164 1 95.56 252 LEU B C 1
ATOM 4649 O O . LEU B 1 252 ? -18.312 12.531 3.729 1 95.56 252 LEU B O 1
ATOM 4653 N N . GLN B 1 253 ? -17.125 12.07 1.888 1 93.25 253 GLN B N 1
ATOM 4654 C CA . GLN B 1 253 ? -18.172 12.594 1.01 1 93.25 253 GLN B CA 1
ATOM 4655 C C . GLN B 1 253 ? -19.438 11.766 1.126 1 93.25 253 GLN B C 1
ATOM 4657 O O . GLN B 1 253 ? -20.547 12.328 1.197 1 93.25 253 GLN B O 1
ATOM 4662 N N . MET B 1 254 ? -19.297 10.523 1.141 1 90.56 254 MET B N 1
ATOM 4663 C CA . MET B 1 254 ? -20.438 9.617 1.245 1 90.56 254 MET B CA 1
ATOM 4664 C C . MET B 1 254 ? -21.203 9.852 2.549 1 90.56 254 MET B C 1
ATOM 4666 O O . MET B 1 254 ? -22.422 9.656 2.607 1 90.56 254 MET B O 1
ATOM 4670 N N . GLN B 1 255 ? -20.484 10.266 3.502 1 91.31 255 GLN B N 1
ATOM 4671 C CA . GLN B 1 255 ? -21.078 10.492 4.816 1 91.31 255 GLN B CA 1
ATOM 4672 C C . GLN B 1 255 ? -21.516 11.945 4.977 1 91.31 255 GLN B C 1
ATOM 4674 O O . GLN B 1 255 ? -21.906 12.359 6.07 1 91.31 255 GLN B O 1
ATOM 4679 N N . ASP B 1 256 ? -21.312 12.719 3.977 1 91.38 256 ASP B N 1
ATOM 4680 C CA . ASP B 1 256 ? -21.703 14.125 3.928 1 91.38 256 ASP B CA 1
ATOM 4681 C C . ASP B 1 256 ? -20.938 14.938 4.977 1 91.38 256 ASP B C 1
ATOM 4683 O O . ASP B 1 256 ? -21.531 15.797 5.645 1 91.38 256 ASP B O 1
ATOM 4687 N N . VAL B 1 257 ? -19.766 14.523 5.211 1 90.31 257 VAL B N 1
ATOM 4688 C CA . VAL B 1 257 ? -18.875 15.281 6.082 1 90.31 257 VAL B CA 1
ATOM 4689 C C . VAL B 1 257 ? -18.188 16.375 5.281 1 90.31 257 VAL B C 1
ATOM 4691 O O . VAL B 1 257 ? -17.438 16.094 4.336 1 90.31 257 VAL B O 1
ATOM 4694 N N . LYS B 1 258 ? -18.328 17.578 5.742 1 86.56 258 LYS B N 1
ATOM 4695 C CA . LYS B 1 258 ? -17.828 18.703 4.945 1 86.56 258 LYS B CA 1
ATOM 4696 C C . LYS B 1 258 ? -16.719 19.453 5.691 1 86.56 258 LYS B C 1
ATOM 4698 O O . LYS B 1 258 ? -16 20.25 5.094 1 86.56 258 LYS B O 1
ATOM 4703 N N . ASN B 1 259 ? -16.609 19.25 6.914 1 89.62 259 ASN B N 1
ATOM 4704 C CA . ASN B 1 259 ? -15.68 20.047 7.703 1 89.62 259 ASN B CA 1
ATOM 4705 C C . ASN B 1 259 ? -14.375 19.297 7.98 1 89.62 259 ASN B C 1
ATOM 4707 O O . ASN B 1 259 ? -13.492 19.812 8.672 1 89.62 259 ASN B O 1
ATOM 4711 N N . VAL B 1 260 ? -14.289 18.109 7.578 1 95.75 260 VAL B N 1
ATOM 4712 C CA . VAL B 1 260 ? -13.055 17.344 7.684 1 95.75 260 VAL B CA 1
ATOM 4713 C C . VAL B 1 260 ? -12.578 16.938 6.293 1 95.75 260 VAL B C 1
ATOM 4715 O O . VAL B 1 260 ? -13.352 16.375 5.508 1 95.75 260 VAL B O 1
ATOM 4718 N N . MET B 1 261 ? -11.359 17.25 5.992 1 96.56 261 MET B N 1
ATOM 4719 C CA . MET B 1 261 ? -10.828 16.969 4.664 1 96.56 261 MET B CA 1
ATOM 4720 C C . MET B 1 261 ? -9.477 16.25 4.766 1 96.56 261 MET B C 1
ATOM 4722 O O . MET B 1 261 ? -8.703 16.516 5.688 1 96.56 261 MET B O 1
ATOM 4726 N N . VAL B 1 262 ? -9.242 15.391 3.803 1 98.19 262 VAL B N 1
ATOM 4727 C CA . VAL B 1 262 ? -7.977 14.68 3.691 1 98.19 262 VAL B CA 1
ATOM 4728 C C . VAL B 1 262 ? -7.285 15.062 2.383 1 98.19 262 VAL B C 1
ATOM 4730 O O . VAL B 1 262 ? -7.91 15.062 1.32 1 98.19 262 VAL B O 1
ATOM 4733 N N . HIS B 1 263 ? -6.008 15.438 2.504 1 98.31 263 HIS B N 1
ATOM 4734 C CA . HIS B 1 263 ? -5.223 15.938 1.381 1 98.31 263 HIS B CA 1
ATOM 4735 C C . HIS B 1 263 ? -3.928 15.141 1.222 1 98.31 263 HIS B C 1
ATOM 4737 O O . HIS B 1 263 ? -3.541 14.391 2.119 1 98.31 263 HIS B O 1
ATOM 4743 N N . ASN B 1 264 ? -3.336 15.289 0.071 1 98.06 264 ASN B N 1
ATOM 4744 C CA . ASN B 1 264 ? -1.986 14.789 -0.166 1 98.06 264 ASN B CA 1
ATOM 4745 C C . ASN B 1 264 ? -0.958 15.914 -0.156 1 98.06 264 ASN B C 1
ATOM 4747 O O . ASN B 1 264 ? -1.231 17.016 -0.637 1 98.06 264 ASN B O 1
ATOM 4751 N N . LEU B 1 265 ? 0.183 15.672 0.394 1 98 265 LEU B N 1
ATOM 4752 C CA . LEU B 1 265 ? 1.314 16.594 0.444 1 98 265 LEU B CA 1
ATOM 4753 C C . LEU B 1 265 ? 2.578 15.922 -0.09 1 98 265 LEU B C 1
ATOM 4755 O O . LEU B 1 265 ? 3.006 14.891 0.428 1 98 265 LEU B O 1
ATOM 4759 N N . SER B 1 266 ? 3.162 16.484 -1.139 1 97.5 266 SER B N 1
ATOM 4760 C CA . SER B 1 266 ? 4.355 15.906 -1.758 1 97.5 266 SER B CA 1
ATOM 4761 C C . SER B 1 266 ? 5.559 16.828 -1.595 1 97.5 266 SER B C 1
ATOM 4763 O O . SER B 1 266 ? 5.668 17.844 -2.289 1 97.5 266 SER B O 1
ATOM 4765 N N . PRO B 1 267 ? 6.469 16.469 -0.833 1 96.62 267 PRO B N 1
ATOM 4766 C CA . PRO B 1 267 ? 7.641 17.328 -0.637 1 96.62 267 PRO B CA 1
ATOM 4767 C C . PRO B 1 267 ? 8.625 17.25 -1.805 1 96.62 267 PRO B C 1
ATOM 4769 O O . PRO B 1 267 ? 9.516 18.109 -1.919 1 96.62 267 PRO B O 1
ATOM 4772 N N . GLY B 1 268 ? 8.469 16.219 -2.643 1 93.94 268 GLY B N 1
ATOM 4773 C CA . GLY B 1 268 ? 9.484 16.016 -3.666 1 93.94 268 GLY B CA 1
ATOM 4774 C C . GLY B 1 268 ? 10.75 15.367 -3.131 1 93.94 268 GLY B C 1
ATOM 4775 O O . GLY B 1 268 ? 10.688 14.492 -2.266 1 93.94 268 GLY B O 1
ATOM 4776 N N . MET B 1 269 ? 11.875 15.695 -3.736 1 92.12 269 MET B N 1
ATOM 4777 C CA . MET B 1 269 ? 13.156 15.148 -3.291 1 92.12 269 MET B CA 1
ATOM 4778 C C . MET B 1 269 ? 13.82 16.062 -2.275 1 92.12 269 MET B C 1
ATOM 4780 O O . MET B 1 269 ? 14.164 17.203 -2.596 1 92.12 269 MET B O 1
ATOM 4784 N N . VAL B 1 270 ? 13.953 15.57 -1.086 1 94.44 270 VAL B N 1
ATOM 4785 C CA . VAL B 1 270 ? 14.477 16.391 0 1 94.44 270 VAL B CA 1
ATOM 4786 C C . VAL B 1 270 ? 15.766 15.781 0.542 1 94.44 270 VAL B C 1
ATOM 4788 O O . VAL B 1 270 ? 15.836 14.562 0.754 1 94.44 270 VAL B O 1
ATOM 4791 N N . THR B 1 271 ? 16.719 16.594 0.774 1 92.5 271 THR B N 1
ATOM 4792 C CA . THR B 1 271 ? 18.016 16.109 1.257 1 92.5 271 THR B CA 1
ATOM 4793 C C . THR B 1 271 ? 17.922 15.742 2.736 1 92.5 271 THR B C 1
ATOM 4795 O O . THR B 1 271 ? 18.359 16.516 3.596 1 92.5 271 THR B O 1
ATOM 4798 N N . THR B 1 272 ? 17.391 14.648 3.037 1 90.75 272 THR B N 1
ATOM 4799 C CA . THR B 1 272 ? 17.328 14.031 4.359 1 90.75 272 THR B CA 1
ATOM 4800 C C . THR B 1 272 ? 18.125 12.727 4.387 1 90.75 272 THR B C 1
ATOM 4802 O O . THR B 1 272 ? 18.594 12.258 3.352 1 90.75 272 THR B O 1
ATOM 4805 N N . ASP B 1 273 ? 18.281 12.266 5.586 1 84.75 273 ASP B N 1
ATOM 4806 C CA . ASP B 1 273 ? 18.953 10.977 5.715 1 84.75 273 ASP B CA 1
ATOM 4807 C C . ASP B 1 273 ? 18.266 9.906 4.879 1 84.75 273 ASP B C 1
ATOM 4809 O O . ASP B 1 273 ? 18.922 9.016 4.336 1 84.75 273 ASP B O 1
ATOM 4813 N N . LEU B 1 274 ? 17.047 9.992 4.754 1 81.31 274 LEU B N 1
ATOM 4814 C CA . LEU B 1 274 ? 16.25 9.031 3.998 1 81.31 274 LEU B CA 1
ATOM 4815 C C . LEU B 1 274 ? 16.672 9.008 2.533 1 81.31 274 LEU B C 1
ATOM 4817 O O . LEU B 1 274 ? 16.922 7.938 1.972 1 81.31 274 LEU B O 1
ATOM 4821 N N . LEU B 1 275 ? 16.781 10.094 1.942 1 85 275 LEU B N 1
ATOM 4822 C CA . LEU B 1 275 ? 17.172 10.195 0.538 1 85 275 LEU B CA 1
ATOM 4823 C C . LEU B 1 275 ? 18.641 9.859 0.349 1 85 275 LEU B C 1
ATOM 4825 O O . LEU B 1 275 ? 19 9.094 -0.551 1 85 275 LEU B O 1
ATOM 4829 N N . MET B 1 276 ? 19.453 10.352 1.211 1 86.62 276 MET B N 1
ATOM 4830 C CA . MET B 1 276 ? 20.906 10.289 1.034 1 86.62 276 MET B CA 1
ATOM 4831 C C . MET B 1 276 ? 21.422 8.859 1.199 1 86.62 276 MET B C 1
ATOM 4833 O O . MET B 1 276 ? 22.469 8.508 0.675 1 86.62 276 MET B O 1
ATOM 4837 N N . SER B 1 277 ? 20.672 8.117 1.866 1 83.44 277 SER B N 1
ATOM 4838 C CA . SER B 1 277 ? 21.031 6.719 2.025 1 83.44 277 SER B CA 1
ATOM 4839 C C . SER B 1 277 ? 21.031 5.988 0.686 1 83.44 277 SER B C 1
ATOM 4841 O O . SER B 1 277 ? 21.656 4.941 0.542 1 83.44 277 SER B O 1
ATOM 4843 N N . GLY B 1 278 ? 20.438 6.527 -0.295 1 82.19 278 GLY B N 1
ATOM 4844 C CA . GLY B 1 278 ? 20.359 5.914 -1.611 1 82.19 278 GLY B CA 1
ATOM 4845 C C . GLY B 1 278 ? 21.25 6.594 -2.639 1 82.19 278 GLY B C 1
ATOM 4846 O O . GLY B 1 278 ? 21.203 6.258 -3.824 1 82.19 278 GLY B O 1
ATOM 4847 N N . ALA B 1 279 ? 21.969 7.52 -2.154 1 86.69 279 ALA B N 1
ATOM 4848 C CA . ALA B 1 279 ? 22.828 8.281 -3.061 1 86.69 279 ALA B CA 1
ATOM 4849 C C . ALA B 1 279 ? 24.125 7.539 -3.346 1 86.69 279 ALA B C 1
ATOM 4851 O O . ALA B 1 279 ? 25.219 8.062 -3.1 1 86.69 279 ALA B O 1
ATOM 4852 N N . THR B 1 280 ? 24.031 6.406 -3.93 1 80.75 280 THR B N 1
ATOM 4853 C CA . THR B 1 280 ? 25.188 5.527 -4.051 1 80.75 280 THR B CA 1
ATOM 4854 C C . THR B 1 280 ? 25.594 5.363 -5.516 1 80.75 280 THR B C 1
ATOM 4856 O O . THR B 1 280 ? 26.734 4.977 -5.812 1 80.75 280 THR B O 1
ATOM 4859 N N . THR B 1 281 ? 24.75 5.645 -6.395 1 83.38 281 THR B N 1
ATOM 4860 C CA . THR B 1 281 ? 25.062 5.477 -7.812 1 83.38 281 THR B CA 1
ATOM 4861 C C . THR B 1 281 ? 25.297 6.828 -8.477 1 83.38 281 THR B C 1
ATOM 4863 O O . THR B 1 281 ? 24.859 7.863 -7.969 1 83.38 281 THR B O 1
ATOM 4866 N N . LYS B 1 282 ? 25.969 6.746 -9.617 1 87.25 282 LYS B N 1
ATOM 4867 C CA . LYS B 1 282 ? 26.203 7.957 -10.398 1 87.25 282 LYS B CA 1
ATOM 4868 C C . LYS B 1 282 ? 24.891 8.609 -10.82 1 87.25 282 LYS B C 1
ATOM 4870 O O . LYS B 1 282 ? 24.75 9.836 -10.75 1 87.25 282 LYS B O 1
ATOM 4875 N N . GLN B 1 283 ? 24.016 7.793 -11.203 1 86.06 283 GLN B N 1
ATOM 4876 C CA . GLN B 1 283 ? 22.719 8.289 -11.648 1 86.06 283 GLN B CA 1
ATOM 4877 C C . GLN B 1 283 ? 21.953 8.938 -10.5 1 86.06 283 GLN B C 1
ATOM 4879 O O . GLN B 1 283 ? 21.344 9.992 -10.672 1 86.06 283 GLN B O 1
ATOM 4884 N N . ALA B 1 284 ? 22.016 8.289 -9.422 1 87.31 284 ALA B N 1
ATOM 4885 C CA . ALA B 1 284 ? 21.328 8.836 -8.25 1 87.31 284 ALA B CA 1
ATOM 4886 C C . ALA B 1 284 ? 21.906 10.195 -7.863 1 87.31 284 ALA B C 1
ATOM 4888 O O . ALA B 1 284 ? 21.156 11.141 -7.605 1 87.31 284 ALA B O 1
ATOM 4889 N N . LYS B 1 285 ? 23.172 10.305 -7.816 1 90.62 285 LYS B N 1
ATOM 4890 C CA . LYS B 1 285 ? 23.844 11.555 -7.469 1 90.62 285 LYS B CA 1
ATOM 4891 C C . LYS B 1 285 ? 23.469 12.664 -8.453 1 90.62 285 LYS B C 1
ATOM 4893 O O . LYS B 1 285 ? 23.234 13.805 -8.055 1 90.62 285 LYS B O 1
ATOM 4898 N N . PHE B 1 286 ? 23.484 12.289 -9.734 1 90.81 286 PHE B N 1
ATOM 4899 C CA . PHE B 1 286 ? 23.141 13.227 -10.789 1 90.81 286 PHE B CA 1
ATOM 4900 C C . PHE B 1 286 ? 21.766 13.836 -10.555 1 90.81 286 PHE B C 1
ATOM 4902 O O . PHE B 1 286 ? 21.609 15.055 -10.531 1 90.81 286 PHE B O 1
ATOM 4909 N N . PHE B 1 287 ? 20.781 13.023 -10.273 1 89.81 287 PHE B N 1
ATOM 4910 C CA . PHE B 1 287 ? 19.406 13.508 -10.133 1 89.81 287 PHE B CA 1
ATOM 4911 C C . PHE B 1 287 ? 19.203 14.188 -8.781 1 89.81 287 PHE B C 1
ATOM 4913 O O . PHE B 1 287 ? 18.438 15.141 -8.68 1 89.81 287 PHE B O 1
ATOM 4920 N N . ILE B 1 288 ? 19.812 13.719 -7.766 1 92.31 288 ILE B N 1
ATOM 4921 C CA . ILE B 1 288 ? 19.719 14.359 -6.457 1 92.31 288 ILE B CA 1
ATOM 4922 C C . ILE B 1 288 ? 20.25 15.789 -6.543 1 92.31 288 ILE B C 1
ATOM 4924 O O . ILE B 1 288 ? 19.609 16.719 -6.051 1 92.31 288 ILE B O 1
ATOM 4928 N N . ASN B 1 289 ? 21.359 15.93 -7.188 1 93.88 289 ASN B N 1
ATOM 4929 C CA . ASN B 1 289 ? 21.938 17.266 -7.352 1 93.88 289 ASN B CA 1
ATOM 4930 C C . ASN B 1 289 ? 20.984 18.188 -8.102 1 93.88 289 ASN B C 1
ATOM 4932 O O . ASN B 1 289 ? 20.875 19.375 -7.77 1 93.88 289 ASN B O 1
ATOM 4936 N N . ILE B 1 290 ? 20.281 17.641 -8.977 1 93.56 290 ILE B N 1
ATOM 4937 C CA . ILE B 1 290 ? 19.469 18.453 -9.867 1 93.56 290 ILE B CA 1
ATOM 4938 C C . ILE B 1 290 ? 18.141 18.797 -9.172 1 93.56 290 ILE B C 1
ATOM 4940 O O . ILE B 1 290 ? 17.703 19.953 -9.219 1 93.56 290 ILE B O 1
ATOM 4944 N N . LEU B 1 291 ? 17.594 17.812 -8.469 1 93.62 291 LEU B N 1
ATOM 4945 C CA . LEU B 1 291 ? 16.172 17.953 -8.133 1 93.62 291 LEU B CA 1
ATOM 4946 C C . LEU B 1 291 ? 15.992 18.141 -6.629 1 93.62 291 LEU B C 1
ATOM 4948 O O . LEU B 1 291 ? 14.977 18.688 -6.188 1 93.62 291 LEU B O 1
ATOM 4952 N N . ALA B 1 292 ? 16.844 17.703 -5.84 1 94.75 292 ALA B N 1
ATOM 4953 C CA . ALA B 1 292 ? 16.656 17.719 -4.391 1 94.75 292 ALA B CA 1
ATOM 4954 C C . ALA B 1 292 ? 16.844 19.125 -3.826 1 94.75 292 ALA B C 1
ATOM 4956 O O . ALA B 1 292 ? 17.562 19.953 -4.406 1 94.75 292 ALA B O 1
ATOM 4957 N N . GLU B 1 293 ? 16.141 19.453 -2.818 1 95.81 293 GLU B N 1
ATOM 4958 C CA . GLU B 1 293 ? 16.25 20.703 -2.062 1 95.81 293 GLU B CA 1
ATOM 4959 C C . GLU B 1 293 ? 16.375 20.422 -0.566 1 95.81 293 GLU B C 1
ATOM 4961 O O . GLU B 1 293 ? 15.891 19.391 -0.077 1 95.81 293 GLU B O 1
ATOM 4966 N N . PRO B 1 294 ? 17 21.312 0.161 1 95.94 294 PRO B N 1
ATOM 4967 C CA . PRO B 1 294 ? 17.047 21.156 1.616 1 95.94 294 PRO B CA 1
ATOM 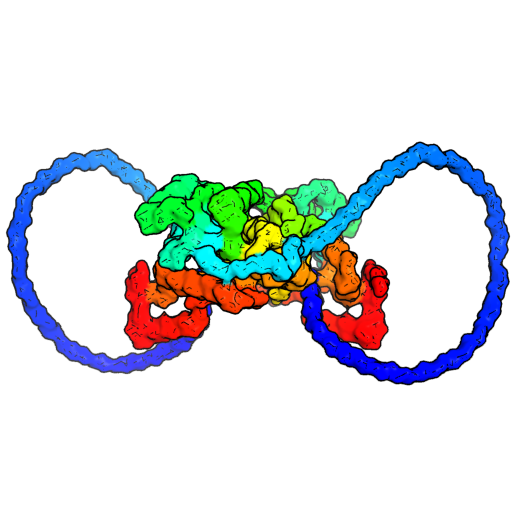4968 C C . PRO B 1 294 ? 15.664 21.234 2.262 1 95.94 294 PRO B C 1
ATOM 4970 O O . PRO B 1 294 ? 14.758 21.875 1.719 1 95.94 294 PRO B O 1
ATOM 4973 N N . PRO B 1 295 ? 15.516 20.625 3.453 1 97.31 295 PRO B N 1
ATOM 4974 C CA . PRO B 1 295 ? 14.219 20.562 4.121 1 97.31 295 PRO B CA 1
ATOM 4975 C C . PRO B 1 295 ? 13.609 21.953 4.344 1 97.31 295 PRO B C 1
ATOM 4977 O O . PRO B 1 295 ? 12.398 22.125 4.195 1 97.31 295 PRO B O 1
ATOM 4980 N N . GLU B 1 296 ? 14.445 22.938 4.629 1 97.06 296 GLU B N 1
ATOM 4981 C CA . GLU B 1 296 ? 13.953 24.266 4.957 1 97.06 296 GLU B CA 1
ATOM 4982 C C . GLU B 1 296 ? 13.305 24.938 3.744 1 97.06 296 GLU B C 1
ATOM 4984 O O . GLU B 1 296 ? 12.289 25.609 3.871 1 97.06 296 GLU B O 1
ATOM 4989 N N . VAL B 1 297 ? 13.898 24.688 2.59 1 97 297 VAL B N 1
ATOM 4990 C CA . VAL B 1 297 ? 13.383 25.266 1.352 1 97 297 VAL B CA 1
ATOM 4991 C C . VAL B 1 297 ? 12.023 24.656 1.022 1 97 297 VAL B C 1
ATOM 4993 O O . VAL B 1 297 ? 11.086 25.375 0.671 1 97 297 VAL B O 1
ATOM 4996 N N . VAL B 1 298 ? 11.961 23.406 1.168 1 97.88 298 VAL B N 1
ATOM 4997 C CA . VAL B 1 298 ? 10.734 22.688 0.864 1 97.88 298 VAL B CA 1
ATOM 4998 C C . VAL B 1 298 ? 9.648 23.062 1.868 1 97.88 298 VAL B C 1
ATOM 5000 O O . VAL B 1 298 ? 8.508 23.328 1.486 1 97.88 298 VAL B O 1
ATOM 5003 N N . ALA B 1 299 ? 9.984 23.125 3.113 1 98.56 299 ALA B N 1
ATOM 5004 C CA . ALA B 1 299 ? 9.031 23.438 4.18 1 98.56 299 ALA B CA 1
ATOM 5005 C C . ALA B 1 299 ? 8.43 24.812 3.994 1 98.56 299 ALA B C 1
ATOM 5007 O O . ALA B 1 299 ? 7.238 25.016 4.238 1 98.56 299 ALA B O 1
ATOM 5008 N N . GLU B 1 300 ? 9.234 25.797 3.631 1 98.19 300 GLU B N 1
ATOM 5009 C CA . GLU B 1 300 ? 8.742 27.156 3.422 1 98.19 300 GLU B CA 1
ATOM 5010 C C . GLU B 1 300 ? 7.598 27.188 2.416 1 98.19 300 GLU B C 1
ATOM 5012 O O . GLU B 1 300 ? 6.555 27.797 2.668 1 98.19 300 GLU B O 1
ATOM 5017 N N . TYR B 1 301 ? 7.812 26.484 1.358 1 97.81 301 TYR B N 1
ATOM 5018 C CA . TYR B 1 301 ? 6.785 26.438 0.325 1 97.81 301 TYR B CA 1
ATOM 5019 C C . TYR B 1 301 ? 5.562 25.656 0.808 1 97.81 301 TYR B C 1
ATOM 5021 O O . TYR B 1 301 ? 4.426 26.125 0.641 1 97.81 301 TYR B O 1
ATOM 5029 N N . LEU B 1 302 ? 5.766 24.484 1.331 1 98.38 302 LEU B N 1
ATOM 5030 C CA . LEU B 1 302 ? 4.66 23.594 1.703 1 98.38 302 LEU B CA 1
ATOM 5031 C C . LEU B 1 302 ? 3.797 24.234 2.785 1 98.38 302 LEU B C 1
ATOM 5033 O O . LEU B 1 302 ? 2.568 24.156 2.734 1 98.38 302 LEU B O 1
ATOM 5037 N N . VAL B 1 303 ? 4.395 24.844 3.801 1 98.75 303 VAL B N 1
ATOM 5038 C CA . VAL B 1 303 ? 3.641 25.422 4.906 1 98.75 303 VAL B CA 1
ATOM 5039 C C . VAL B 1 303 ? 2.758 26.562 4.395 1 98.75 303 VAL B C 1
ATOM 5041 O O . VAL B 1 303 ? 1.593 26.672 4.781 1 98.75 303 VAL B O 1
ATOM 5044 N N . ARG B 1 304 ? 3.314 27.438 3.498 1 98 304 ARG B N 1
ATOM 5045 C CA . ARG B 1 304 ? 2.512 28.5 2.896 1 98 304 ARG B CA 1
ATOM 5046 C C . ARG B 1 304 ? 1.293 27.922 2.184 1 98 304 ARG B C 1
ATOM 5048 O O . ARG B 1 304 ? 0.185 28.453 2.318 1 98 304 ARG B O 1
ATOM 5055 N N . SER B 1 305 ? 1.523 26.891 1.44 1 97.94 305 SER B N 1
ATOM 5056 C CA . SER B 1 305 ? 0.455 26.266 0.669 1 97.94 305 SER B CA 1
ATOM 5057 C C . SER B 1 305 ? -0.565 25.594 1.581 1 97.94 305 SER B C 1
ATOM 5059 O O . SER B 1 305 ? -1.772 25.703 1.358 1 97.94 305 SER B O 1
ATOM 5061 N N . VAL B 1 306 ? -0.108 24.859 2.578 1 98.25 306 VAL B N 1
ATOM 5062 C CA . VAL B 1 306 ? -0.979 24.141 3.504 1 98.25 306 VAL B CA 1
ATOM 5063 C C . VAL B 1 306 ? -1.857 25.141 4.262 1 98.25 306 VAL B C 1
ATOM 5065 O O . VAL B 1 306 ? -3.064 24.922 4.402 1 98.25 306 VAL B O 1
ATOM 5068 N N . ARG B 1 307 ? -1.312 26.266 4.781 1 97.62 307 ARG B N 1
ATOM 5069 C CA . ARG B 1 307 ? -2.039 27.266 5.543 1 97.62 307 ARG B CA 1
ATOM 5070 C C . ARG B 1 307 ? -3.123 27.922 4.691 1 97.62 307 ARG B C 1
ATOM 5072 O O . ARG B 1 307 ? -4.16 28.344 5.211 1 97.62 307 ARG B O 1
ATOM 5079 N N . SER B 1 308 ? -2.885 27.953 3.398 1 96.56 308 SER B N 1
ATOM 5080 C CA . SER B 1 308 ? -3.836 28.609 2.504 1 96.56 308 SER B CA 1
ATOM 5081 C C . SER B 1 308 ? -5.109 27.781 2.354 1 96.56 308 SER B C 1
ATOM 5083 O O . SER B 1 308 ? -6.16 28.312 1.992 1 96.56 308 SER B O 1
ATOM 5085 N N . VAL B 1 309 ? -5.012 26.5 2.6 1 95.62 309 VAL B N 1
ATOM 5086 C CA . VAL B 1 309 ? -6.145 25.609 2.402 1 95.62 309 VAL B CA 1
ATOM 5087 C C . VAL B 1 309 ? -7.258 25.953 3.387 1 95.62 309 VAL B C 1
ATOM 5089 O O . VAL B 1 309 ? -8.367 26.312 2.98 1 95.62 309 VAL B O 1
ATOM 5092 N N . PRO B 1 310 ? -7.027 25.938 4.688 1 93.69 310 PRO B N 1
ATOM 5093 C CA . PRO B 1 310 ? -8.094 26.344 5.605 1 93.69 310 PRO B CA 1
ATOM 5094 C C . PRO B 1 310 ? -8.445 27.812 5.5 1 93.69 310 PRO B C 1
ATOM 5096 O O . PRO B 1 310 ? -9.602 28.203 5.676 1 93.69 310 PRO B O 1
ATOM 5099 N N . THR B 1 311 ? -7.473 28.672 5.195 1 91.44 311 THR B N 1
ATOM 5100 C CA . THR B 1 311 ? -7.695 30.109 5.117 1 91.44 311 THR B CA 1
ATOM 5101 C C . THR B 1 311 ? -8.672 30.453 3.994 1 91.44 311 THR B C 1
ATOM 5103 O O . THR B 1 311 ? -9.492 31.359 4.129 1 91.44 311 THR B O 1
ATOM 5106 N N . SER B 1 312 ? -8.609 29.719 2.922 1 89.5 312 SER B N 1
ATOM 5107 C CA . SER B 1 312 ? -9.469 29.984 1.771 1 89.5 312 SER B CA 1
ATOM 5108 C C . SER B 1 312 ? -10.836 29.328 1.936 1 89.5 312 SER B C 1
ATOM 5110 O O . SER B 1 312 ? -11.742 29.578 1.143 1 89.5 312 SER B O 1
ATOM 5112 N N . GLY B 1 313 ? -10.969 28.516 2.896 1 83.94 313 GLY B N 1
ATOM 5113 C CA . GLY B 1 313 ? -12.211 27.766 3.08 1 83.94 313 GLY B CA 1
ATOM 5114 C C . GLY B 1 313 ? -12.406 26.672 2.049 1 83.94 313 GLY B C 1
ATOM 5115 O O . GLY B 1 313 ? -13.539 26.312 1.738 1 83.94 313 GLY B O 1
ATOM 5116 N N . ASN B 1 314 ? -11.305 26.234 1.51 1 81.12 314 ASN B N 1
ATOM 5117 C CA . ASN B 1 314 ? -11.344 25.172 0.502 1 81.12 314 ASN B CA 1
ATOM 5118 C C . ASN B 1 314 ? -11.938 23.891 1.065 1 81.12 314 ASN B C 1
ATOM 5120 O O . ASN B 1 314 ? -11.469 23.375 2.086 1 81.12 314 ASN B O 1
ATOM 5124 N N . GLN B 1 315 ? -12.961 23.453 0.392 1 82.31 315 GLN B N 1
ATOM 5125 C CA . GLN B 1 315 ? -13.617 22.234 0.855 1 82.31 315 GLN B CA 1
ATOM 5126 C C . GLN B 1 315 ? -13.422 21.094 -0.136 1 82.31 315 GLN B C 1
ATOM 5128 O O . GLN B 1 315 ? -14.234 20.172 -0.195 1 82.31 315 GLN B O 1
ATOM 5133 N N . LYS B 1 316 ? -12.391 21.266 -0.925 1 88.31 316 LYS B N 1
ATOM 5134 C CA . LYS B 1 316 ? -12.078 20.219 -1.89 1 88.31 316 LYS B CA 1
ATOM 5135 C C . LYS B 1 316 ? -10.727 19.578 -1.587 1 88.31 316 LYS B C 1
ATOM 5137 O O . LYS B 1 316 ? -9.773 20.266 -1.225 1 88.31 316 LYS B O 1
ATOM 5142 N N . PRO B 1 317 ? -10.75 18.25 -1.771 1 91.38 317 PRO B N 1
ATOM 5143 C CA . PRO B 1 317 ? -9.445 17.594 -1.618 1 91.38 317 PRO B CA 1
ATOM 5144 C C . PRO B 1 317 ? -8.375 18.203 -2.52 1 91.38 317 PRO B C 1
ATOM 5146 O O . PRO B 1 317 ? -8.656 18.547 -3.674 1 91.38 317 PRO B O 1
ATOM 5149 N N . THR B 1 318 ? -7.18 18.422 -1.924 1 93.69 318 THR B N 1
ATOM 5150 C CA . THR B 1 318 ? -6.09 19.078 -2.635 1 93.69 318 THR B CA 1
ATOM 5151 C C . THR B 1 318 ? -4.82 18.234 -2.582 1 93.69 318 THR B C 1
ATOM 5153 O O . THR B 1 318 ? -4.609 17.484 -1.626 1 93.69 318 THR B O 1
ATOM 5156 N N . TYR B 1 319 ? -4.105 18.25 -3.664 1 96 319 TYR B N 1
ATOM 5157 C CA . TYR B 1 319 ? -2.779 17.641 -3.76 1 96 319 TYR B CA 1
ATOM 5158 C C . TYR B 1 319 ? -1.706 18.719 -3.926 1 96 319 TYR B C 1
ATOM 5160 O O . TYR B 1 319 ? -1.542 19.281 -5.012 1 96 319 TYR B O 1
ATOM 5168 N N . ILE B 1 320 ? -1.012 19.062 -2.826 1 97.12 320 ILE B N 1
ATOM 5169 C CA . ILE B 1 320 ? 0.035 20.078 -2.842 1 97.12 320 ILE B CA 1
ATOM 5170 C C . ILE B 1 320 ? 1.378 19.438 -3.174 1 97.12 320 ILE B C 1
ATOM 5172 O O . ILE B 1 320 ? 1.806 18.5 -2.496 1 97.12 320 ILE B O 1
ATOM 5176 N N . ARG B 1 321 ? 2.035 19.891 -4.18 1 96.5 321 ARG B N 1
ATOM 5177 C CA . ARG B 1 321 ? 3.289 19.297 -4.645 1 96.5 321 ARG B CA 1
ATOM 5178 C C . ARG B 1 321 ? 4.383 20.359 -4.738 1 96.5 321 ARG B C 1
ATOM 5180 O O . ARG B 1 321 ? 4.211 21.391 -5.402 1 96.5 321 ARG B O 1
ATOM 5187 N N . PHE B 1 322 ? 5.512 20.109 -4.121 1 96.62 322 PHE B N 1
ATOM 5188 C CA . PHE B 1 322 ? 6.66 21 -4.234 1 96.62 322 PHE B CA 1
ATOM 5189 C C . PHE B 1 322 ? 7.352 20.828 -5.578 1 96.62 322 PHE B C 1
ATOM 5191 O O . PHE B 1 322 ? 7.625 21.797 -6.273 1 96.62 322 PHE B O 1
ATOM 5198 N N . LEU B 1 323 ? 7.676 19.547 -5.828 1 93.12 323 LEU B N 1
ATOM 5199 C CA . LEU B 1 323 ? 8.336 19.219 -7.09 1 93.12 323 LEU B CA 1
ATOM 5200 C C . LEU B 1 323 ? 7.32 18.781 -8.141 1 93.12 323 LEU B C 1
ATOM 5202 O O . LEU B 1 323 ? 6.895 17.625 -8.156 1 93.12 323 LEU B O 1
ATOM 5206 N N . THR B 1 324 ? 7.008 19.688 -9.016 1 89.06 324 THR B N 1
ATOM 5207 C CA . THR B 1 324 ? 6.07 19.406 -10.094 1 89.06 324 THR B CA 1
ATOM 5208 C C . THR B 1 324 ? 6.812 18.953 -11.352 1 89.06 324 THR B C 1
ATOM 5210 O O . THR B 1 324 ? 8.031 19.125 -11.453 1 89.06 324 THR B O 1
ATOM 5213 N N . GLY B 1 325 ? 6.074 18.344 -12.227 1 87.69 325 GLY B N 1
ATOM 5214 C CA . GLY B 1 325 ? 6.68 17.938 -13.484 1 87.69 325 GLY B CA 1
ATOM 5215 C C . GLY B 1 325 ? 7.355 19.094 -14.211 1 87.69 325 GLY B C 1
ATOM 5216 O O . GLY B 1 325 ? 8.484 18.953 -14.695 1 87.69 325 GLY B O 1
ATOM 5217 N N . LEU B 1 326 ? 6.703 20.219 -14.242 1 88.81 326 LEU B N 1
ATOM 5218 C CA . LEU B 1 326 ? 7.246 21.391 -14.914 1 88.81 326 LEU B CA 1
ATOM 5219 C C . LEU B 1 326 ? 8.539 21.844 -14.25 1 88.81 326 LEU B C 1
ATOM 5221 O O . LEU B 1 326 ? 9.516 22.172 -14.93 1 88.81 326 LEU B O 1
ATOM 5225 N N . LYS B 1 327 ? 8.562 21.922 -12.922 1 91.75 327 LYS B N 1
ATOM 5226 C CA . LYS B 1 327 ? 9.766 22.297 -12.188 1 91.75 327 LYS B CA 1
ATOM 5227 C C . LYS B 1 327 ? 10.906 21.312 -12.43 1 91.75 327 LYS B C 1
ATOM 5229 O O . LYS B 1 327 ? 12.047 21.719 -12.641 1 91.75 327 LYS B O 1
ATOM 5234 N N . ALA B 1 328 ? 10.578 20.109 -12.406 1 91.81 328 ALA B N 1
ATOM 5235 C CA . ALA B 1 328 ? 11.586 19.062 -12.609 1 91.81 328 ALA B CA 1
ATOM 5236 C C . ALA B 1 328 ? 12.203 19.172 -14 1 91.81 328 ALA B C 1
ATOM 5238 O O . ALA B 1 328 ? 13.43 19.156 -14.148 1 91.81 328 ALA B O 1
ATOM 5239 N N . TYR B 1 329 ? 11.414 19.281 -14.977 1 92.25 329 TYR B N 1
ATOM 5240 C CA . TYR B 1 329 ? 11.898 19.344 -16.359 1 92.25 329 TYR B CA 1
ATOM 5241 C C . TYR B 1 329 ? 12.734 20.609 -16.578 1 92.25 329 TYR B C 1
ATOM 5243 O O . TYR B 1 329 ? 13.75 20.562 -17.281 1 92.25 329 TYR B O 1
ATOM 5251 N N . SER B 1 330 ? 12.289 21.688 -16.031 1 94.31 330 SER B N 1
ATOM 5252 C CA . SER B 1 330 ? 13.031 22.922 -16.172 1 94.31 330 SER B CA 1
ATOM 5253 C C . SER B 1 330 ? 14.414 22.812 -15.539 1 94.31 330 SER B C 1
ATOM 5255 O O . SER B 1 330 ? 15.406 23.297 -16.094 1 94.31 330 SER B O 1
ATOM 5257 N N . GLN B 1 331 ? 14.508 22.188 -14.398 1 93.56 331 GLN B N 1
ATOM 5258 C CA . GLN B 1 331 ? 15.781 22.016 -13.711 1 93.56 331 GLN B CA 1
ATOM 5259 C C . GLN B 1 331 ? 16.688 21.062 -14.477 1 93.56 331 GLN B C 1
ATOM 5261 O O . GLN B 1 331 ? 17.906 21.281 -14.562 1 93.56 331 GLN B O 1
ATOM 5266 N N . ILE B 1 332 ? 16.125 20.094 -14.984 1 92.81 332 ILE B N 1
ATOM 5267 C CA . ILE B 1 332 ? 16.906 19.141 -15.773 1 92.81 332 ILE B CA 1
ATOM 5268 C C . ILE B 1 332 ? 17.438 19.812 -17.031 1 92.81 332 ILE B C 1
ATOM 5270 O O . ILE B 1 332 ? 18.609 19.641 -17.375 1 92.81 332 ILE B O 1
ATOM 5274 N N . PHE B 1 333 ? 16.547 20.562 -17.625 1 93.62 333 PHE B N 1
ATOM 5275 C CA . PHE B 1 333 ? 16.969 21.297 -18.812 1 93.62 333 PHE B CA 1
ATOM 5276 C C . PHE B 1 333 ? 18.125 22.234 -18.484 1 93.62 333 PHE B C 1
ATOM 5278 O O . PHE B 1 333 ? 19.109 22.297 -19.234 1 93.62 333 PHE B O 1
ATOM 5285 N N . SER B 1 334 ? 18.016 22.953 -17.438 1 94.94 334 SER B N 1
ATOM 5286 C CA . SER B 1 334 ? 19.062 23.875 -17.016 1 94.94 334 SER B CA 1
ATOM 5287 C C . SER B 1 334 ? 20.375 23.156 -16.766 1 94.94 334 SER B C 1
ATOM 5289 O O . SER B 1 334 ? 21.453 23.688 -17.047 1 94.94 334 SER B O 1
ATOM 5291 N N . ARG B 1 335 ? 20.281 22.016 -16.25 1 94 335 ARG B N 1
ATOM 5292 C CA . ARG B 1 335 ? 21.453 21.203 -16 1 94 335 ARG B CA 1
ATOM 5293 C C . ARG B 1 335 ? 22.109 20.781 -17.312 1 94 335 ARG B C 1
ATOM 5295 O O . ARG B 1 335 ? 23.312 20.906 -17.484 1 94 335 ARG B O 1
ATOM 5302 N N . ILE B 1 336 ? 21.375 20.297 -18.172 1 93.62 336 ILE B N 1
ATOM 5303 C CA . ILE B 1 336 ? 21.891 19.766 -19.422 1 93.62 336 ILE B CA 1
ATOM 5304 C C . ILE B 1 336 ? 22.406 20.906 -20.297 1 93.62 336 ILE B C 1
ATOM 5306 O O . ILE B 1 336 ? 23.469 20.797 -20.906 1 93.62 336 ILE B O 1
ATOM 5310 N N . ALA B 1 337 ? 21.703 21.969 -20.297 1 94.31 337 ALA B N 1
ATOM 5311 C CA . ALA B 1 337 ? 22.031 23.094 -21.172 1 94.31 337 ALA B CA 1
ATOM 5312 C C . ALA B 1 337 ? 23.156 23.938 -20.594 1 94.31 337 ALA B C 1
ATOM 5314 O O . ALA B 1 337 ? 24.016 24.438 -21.328 1 94.31 337 ALA B O 1
ATOM 5315 N N . PHE B 1 338 ? 23.203 24.141 -19.25 1 94.81 338 PHE B N 1
ATOM 5316 C CA . PHE B 1 338 ? 24.078 25.156 -18.688 1 94.81 338 PHE B CA 1
ATOM 5317 C C . PHE B 1 338 ? 24.953 24.562 -17.578 1 94.81 338 PHE B C 1
ATOM 5319 O O . PHE B 1 338 ? 25.766 25.266 -16.984 1 94.81 338 PHE B O 1
ATOM 5326 N N . GLY B 1 339 ? 24.734 23.297 -17.234 1 91.44 339 GLY B N 1
ATOM 5327 C CA . GLY B 1 339 ? 25.5 22.672 -16.172 1 91.44 339 GLY B CA 1
ATOM 5328 C C . GLY B 1 339 ? 25.078 23.094 -14.781 1 91.44 339 GLY B C 1
ATOM 5329 O O . GLY B 1 339 ? 25.859 23.016 -13.836 1 91.44 339 GLY B O 1
ATOM 5330 N N . ALA B 1 340 ? 23.906 23.531 -14.695 1 93.06 340 ALA B N 1
ATOM 5331 C CA . ALA B 1 340 ? 23.406 24.031 -13.43 1 93.06 340 ALA B CA 1
ATOM 5332 C C . ALA B 1 340 ? 23.344 22.938 -12.375 1 93.06 340 ALA B C 1
ATOM 5334 O O . ALA B 1 340 ? 23.094 21.766 -12.703 1 93.06 340 ALA B O 1
ATOM 5335 N N . ARG B 1 341 ? 23.609 23.281 -11.07 1 93.62 341 ARG B N 1
ATOM 5336 C CA . ARG B 1 341 ? 23.406 22.469 -9.883 1 93.62 341 ARG B CA 1
ATOM 5337 C C . ARG B 1 341 ? 24.344 21.266 -9.883 1 93.62 341 ARG B C 1
ATOM 5339 O O . ARG B 1 341 ? 24.031 20.219 -9.312 1 93.62 341 ARG B O 1
ATOM 5346 N N . ARG B 1 342 ? 25.375 21.375 -10.656 1 91.75 342 ARG B N 1
ATOM 5347 C CA . ARG B 1 342 ? 26.391 20.328 -10.586 1 91.75 342 ARG B CA 1
ATOM 5348 C C . ARG B 1 342 ? 27.062 20.297 -9.219 1 91.75 342 ARG B C 1
ATOM 5350 O O . ARG B 1 342 ? 27.438 21.344 -8.68 1 91.75 342 ARG B O 1
ATOM 5357 N N . ASN B 1 343 ? 27.156 19.141 -8.594 1 89.88 343 ASN B N 1
ATOM 5358 C CA . ASN B 1 343 ? 27.844 18.906 -7.328 1 89.88 343 ASN B CA 1
ATOM 5359 C C . ASN B 1 343 ? 27.203 19.703 -6.195 1 89.88 343 ASN B C 1
ATOM 5361 O O . ASN B 1 343 ? 27.875 20.094 -5.238 1 89.88 343 ASN B O 1
ATOM 5365 N N . ARG B 1 344 ? 25.953 20.062 -6.355 1 90.5 344 ARG B N 1
ATOM 5366 C CA . ARG B 1 344 ? 25.266 20.922 -5.395 1 90.5 344 ARG B CA 1
ATOM 5367 C C . ARG B 1 344 ? 25.188 20.25 -4.023 1 90.5 344 ARG B C 1
ATOM 5369 O O . ARG B 1 344 ? 25.438 20.891 -3.004 1 90.5 344 ARG B O 1
ATOM 5376 N N . HIS B 1 345 ? 24.875 18.984 -3.982 1 90.81 345 HIS B N 1
ATOM 5377 C CA . HIS B 1 345 ? 24.719 18.266 -2.725 1 90.81 345 HIS B CA 1
ATOM 5378 C C . HIS B 1 345 ? 25.75 17.156 -2.584 1 90.81 345 HIS B C 1
ATOM 5380 O O . HIS B 1 345 ? 26.188 16.844 -1.472 1 90.81 345 HIS B O 1
ATOM 5386 N N . LEU B 1 346 ? 26.016 16.562 -3.738 1 90.56 346 LEU B N 1
ATOM 5387 C CA . LEU B 1 346 ? 26.969 15.461 -3.799 1 90.56 346 LEU B CA 1
ATOM 5388 C C . LEU B 1 346 ? 27.969 15.672 -4.93 1 90.56 346 LEU B C 1
ATOM 5390 O O . LEU B 1 346 ? 27.609 16.141 -6.008 1 90.56 346 LEU B O 1
ATOM 5394 N N . ILE B 1 347 ? 29.156 15.148 -4.707 1 90.38 347 ILE B N 1
ATOM 5395 C CA . ILE B 1 347 ? 30.172 15.219 -5.75 1 90.38 347 ILE B CA 1
ATOM 5396 C C . ILE B 1 347 ? 29.922 14.133 -6.793 1 90.38 347 ILE B C 1
ATOM 5398 O O . ILE B 1 347 ? 29.844 12.945 -6.457 1 90.38 347 ILE B O 1
ATOM 5402 N N . GLU B 1 348 ? 29.75 14.578 -7.977 1 89.12 348 GLU B N 1
ATOM 5403 C CA . GLU B 1 348 ? 29.516 13.641 -9.078 1 89.12 348 GLU B CA 1
ATOM 5404 C C . GLU B 1 348 ? 30.828 13.055 -9.586 1 89.12 348 GLU B C 1
ATOM 5406 O O . GLU B 1 348 ? 31.891 13.695 -9.492 1 89.12 348 GLU B O 1
ATOM 5411 N N . ASP B 1 349 ? 30.812 11.805 -10.008 1 77.56 349 ASP B N 1
ATOM 5412 C CA . ASP B 1 349 ? 32 11.164 -10.555 1 77.56 349 ASP B CA 1
ATOM 5413 C C . ASP B 1 349 ? 32.344 11.734 -11.93 1 77.56 349 ASP B C 1
ATOM 5415 O O . ASP B 1 349 ? 31.469 12.148 -12.68 1 77.56 349 ASP B O 1
#

Organism: Dendrobium nobile (NCBI:txid94219)